Protein AF-A0A8B2ZHZ9-F1 (afdb_monomer_lite)

Sequence (391 aa):
MDYDTIEVKVKDIVLDKIPNFPNAIRLNAEYHNIFDNKLTKISVKLTETINANSVVFKENKLNDAFAQLNQYIDQDLKMPNKINIDTVSEELKLLINKEITVYREEYINEDRETGEKQSRVVYTLKPVEIKEYIKSNSSINQFLEKHPELKSKSFLVKPVGFSLEKNNGYFNRNKFVQVETINATKTRLGLAKYIYKHILYKDKTKKGELIRKDLADYMNNNKNEEGIFEGTTSGILKSIGAFTHNSVNARGLGKETVSELNELVNERSGKGRANIATFRLIFSLEDEPEYKYKTRRLKEAMYQLDGERLAATINPDDTNYMEFAKFTEPLYSIGALSSDVDLEEIKQLKEWYEITDKLIEIMNRENVFARIEISSVNGNKTFNLIGLEKK

Organism: Staphylococcus warneri (NCBI:txid1292)

pLDDT: mean 80.99, std 12.49, range [35.81, 95.56]

Radius of gyration: 24.09 Å; chains: 1; bounding box: 56×63×69 Å

Secondary structure (DSSP, 8-state):
----EEEEEEEEEEEE--TTS--EEEEEEEEEETTTTEEEEEEEEEEEBSSTT-SBB-HHHHHHHHHHHGGG-SSPPPPPSS-BHHHHHHHHGGGTT-EEEEEEEEEEEEPTTT--EEEEEEEESS-----------S-HHHHHHH-GGGTTSEEEEEEEEEEEEESSEEEETTEEEE--B-GGGSSHHHHHHHIIIIIGGG--SHHHHHHHHHHHHHHHHSB-TT--B---HHHHHHHHT---TT-GGGTTS-HHHHHHHHHHH-TT-SS-B-S-EEEEEEEEETTEEEEEEEPSP-PPPSS--TT--S--EE-TTS--GGGGHHHHHHHHHTT-S-TTTHHHHHHH--SHHHHHHHHHHHHHHTTEEEEEEEEEETTEEEEEEEEEEE-

Foldseek 3Di:
DDFDKDKWFFAAWDWAQDPFFFIWIWTWTWDQDPVVRDIDIAIETQWTAPGNPHQATDPVSNVVSQVLLQVQAPDRLDCDPGRGDPVSRVSCCRRHRTIAMKTWDWDWDQDPPPRDTDIDIHIYSDPPPPPVQPDFPDDPVNVCVVCVVQQFDKDWWQFDFKHKAWLQFAADPNDTDGADADPLQLALVSVLCCLLPPQLVPWPWPLSVQLSVLSVCQQQVQADPVRHHPDFNLSNLLSNLQDDPPDPSCPRTDPRSNVLSNLQPPSPHRYNHHQKIWIWTWTHHPVGRVGIDTFDTLDDDSDDDPQSQAIFIGRQNWGFLVSGCSLQVQCVVQVLDDPPPLVVVRRVDGGPRVNRVSSSVSCVVQVKIFIWHWDDDPNDIGIHGRGIHGD

Structure (mmCIF, N/CA/C/O backbone):
data_AF-A0A8B2ZHZ9-F1
#
_entry.id   AF-A0A8B2ZHZ9-F1
#
loop_
_atom_site.group_PDB
_atom_site.id
_atom_site.type_symbol
_atom_site.label_atom_id
_atom_site.label_alt_id
_atom_site.label_comp_id
_atom_site.label_asym_id
_atom_site.label_entity_id
_atom_site.label_seq_id
_atom_site.pdbx_PDB_ins_code
_atom_site.Cartn_x
_atom_site.Cartn_y
_atom_site.Cartn_z
_atom_site.occupancy
_atom_site.B_iso_or_equiv
_atom_site.auth_seq_id
_atom_site.auth_comp_id
_atom_site.auth_asym_id
_atom_site.auth_atom_id
_atom_site.pdbx_PDB_model_num
ATOM 1 N N . MET A 1 1 ? -6.865 16.203 17.480 1.00 35.81 1 MET A N 1
ATOM 2 C CA . MET A 1 1 ? -5.999 15.718 18.572 1.00 35.81 1 MET A CA 1
ATOM 3 C C . MET A 1 1 ? -5.028 16.838 18.856 1.00 35.81 1 MET A C 1
ATOM 5 O O . MET A 1 1 ? -4.395 17.288 17.910 1.00 35.81 1 MET A O 1
ATOM 9 N N . ASP A 1 2 ? -4.967 17.320 20.091 1.00 38.97 2 ASP A N 1
ATOM 10 C CA . ASP A 1 2 ? -3.946 18.292 20.479 1.00 38.97 2 ASP A CA 1
ATOM 11 C C . ASP A 1 2 ? -2.632 17.525 20.625 1.00 38.97 2 ASP A C 1
ATOM 13 O O . ASP A 1 2 ? -2.531 16.603 21.436 1.00 38.97 2 ASP A O 1
ATOM 17 N N . TYR A 1 3 ? -1.663 17.820 19.764 1.00 54.66 3 TYR A N 1
ATOM 18 C CA . TYR A 1 3 ? -0.347 17.198 19.841 1.00 54.66 3 TYR A CA 1
ATOM 19 C C . TYR A 1 3 ? 0.436 17.803 21.013 1.00 54.66 3 TYR A C 1
ATOM 21 O O . TYR A 1 3 ? 0.416 19.019 21.197 1.00 54.66 3 TYR A O 1
ATOM 29 N N . ASP A 1 4 ? 1.140 16.971 21.789 1.00 74.81 4 ASP A N 1
ATOM 30 C CA . ASP A 1 4 ? 2.033 17.454 22.851 1.00 74.81 4 ASP A CA 1
ATOM 31 C C . ASP A 1 4 ? 3.243 18.141 22.202 1.00 74.81 4 ASP A C 1
ATOM 33 O O . ASP A 1 4 ? 4.135 17.493 21.647 1.00 74.81 4 ASP A O 1
ATOM 37 N N . THR A 1 5 ? 3.243 19.472 22.205 1.00 79.88 5 THR A N 1
ATOM 38 C CA . THR A 1 5 ? 4.334 20.293 21.679 1.00 79.88 5 THR A CA 1
ATOM 39 C C . THR A 1 5 ? 5.076 20.981 22.808 1.00 79.88 5 THR A C 1
ATOM 41 O O . THR A 1 5 ? 4.461 21.506 23.734 1.00 79.88 5 THR A O 1
ATOM 44 N N . ILE A 1 6 ? 6.396 21.065 22.685 1.00 86.06 6 ILE A N 1
ATOM 45 C CA . ILE A 1 6 ? 7.251 21.809 23.606 1.00 86.06 6 ILE A CA 1
ATOM 46 C C . ILE A 1 6 ? 8.104 22.819 22.840 1.00 86.06 6 ILE A C 1
ATOM 48 O O . ILE A 1 6 ? 8.595 22.542 21.744 1.00 86.06 6 ILE A O 1
ATOM 52 N N . GLU A 1 7 ? 8.299 23.992 23.430 1.00 86.56 7 GLU A N 1
ATOM 53 C CA . GLU A 1 7 ? 9.268 24.972 22.947 1.00 86.56 7 GLU A CA 1
ATOM 54 C C . GLU A 1 7 ? 10.652 24.617 23.485 1.00 86.56 7 GLU A C 1
ATOM 56 O O . GLU A 1 7 ? 10.844 24.402 24.685 1.00 86.56 7 GLU A O 1
ATOM 61 N N . VAL A 1 8 ? 11.623 24.508 22.584 1.00 90.00 8 VAL A N 1
ATOM 62 C CA . VAL A 1 8 ? 12.989 24.102 22.913 1.00 90.00 8 VAL A CA 1
ATOM 63 C C . VAL A 1 8 ? 13.979 25.080 22.307 1.00 90.00 8 VAL A C 1
ATOM 65 O O . VAL A 1 8 ? 13.808 25.560 21.188 1.00 90.00 8 VAL A O 1
ATOM 68 N N . LYS A 1 9 ? 15.067 25.339 23.025 1.00 93.44 9 LYS A N 1
ATOM 69 C CA . LYS A 1 9 ? 16.175 26.157 22.544 1.00 93.44 9 LYS A CA 1
ATOM 70 C C . LYS A 1 9 ? 17.243 25.273 21.925 1.00 93.44 9 LYS A C 1
ATOM 72 O O . LYS A 1 9 ? 17.854 24.457 22.618 1.00 93.44 9 LYS A O 1
ATOM 77 N N . VAL A 1 10 ? 17.503 25.446 20.634 1.00 92.12 10 VAL A N 1
ATOM 78 C CA . VAL A 1 10 ? 18.558 24.710 19.927 1.00 92.12 10 VAL A CA 1
ATOM 79 C C . VAL A 1 10 ? 19.923 25.127 20.473 1.00 92.12 10 VAL A C 1
ATOM 81 O O . VAL A 1 10 ? 20.221 26.314 20.611 1.00 92.12 10 VAL A O 1
ATOM 84 N N . LYS A 1 11 ? 20.771 24.151 20.786 1.00 94.31 11 LYS A N 1
ATOM 85 C CA . LYS A 1 11 ? 22.126 24.369 21.311 1.00 94.31 11 LYS A CA 1
ATOM 86 C C . LYS A 1 11 ? 23.215 23.966 20.356 1.00 94.31 11 LYS A C 1
ATOM 88 O O . LYS A 1 11 ? 24.250 24.621 20.328 1.00 94.31 11 LYS A O 1
ATOM 93 N N . ASP A 1 12 ? 22.993 22.883 19.631 1.00 91.88 12 ASP A N 1
ATOM 94 C CA . ASP A 1 12 ? 24.016 22.312 18.775 1.00 91.88 12 ASP A CA 1
ATOM 95 C C . ASP A 1 12 ? 23.389 21.482 17.655 1.00 91.88 12 ASP A C 1
ATOM 97 O O . ASP A 1 12 ? 22.250 21.018 17.770 1.00 91.88 12 ASP A O 1
ATOM 101 N N . ILE A 1 13 ? 24.152 21.269 16.588 1.00 88.38 13 ILE A N 1
ATOM 102 C CA . ILE A 1 13 ? 23.803 20.377 15.484 1.00 88.38 13 ILE A CA 1
ATOM 103 C C . ILE A 1 13 ? 24.851 19.280 15.438 1.00 88.38 13 ILE A C 1
ATOM 105 O O . ILE A 1 13 ? 26.027 19.529 15.185 1.00 88.38 13 ILE A O 1
ATOM 109 N N . VAL A 1 14 ? 24.418 18.045 15.669 1.00 87.06 14 VAL A N 1
ATOM 110 C CA . VAL A 1 14 ? 25.323 16.901 15.766 1.00 87.06 14 VAL A CA 1
ATOM 111 C C . VAL A 1 14 ? 25.029 15.900 14.665 1.00 87.06 14 VAL A C 1
ATOM 113 O O . VAL A 1 14 ? 23.875 15.585 14.361 1.00 87.06 14 VAL A O 1
ATOM 116 N N . LEU A 1 15 ? 26.103 15.360 14.094 1.00 80.31 15 LEU A N 1
ATOM 117 C CA . LEU A 1 15 ? 26.039 14.190 13.238 1.00 80.31 15 LEU A CA 1
ATOM 118 C C . LEU A 1 15 ? 26.145 12.921 14.088 1.00 80.31 15 LEU A C 1
ATOM 120 O O . LEU A 1 15 ? 27.194 12.614 14.654 1.00 80.31 15 LEU A O 1
ATOM 124 N N . ASP A 1 16 ? 25.061 12.163 14.123 1.00 80.25 16 ASP A N 1
ATOM 125 C CA . ASP A 1 16 ? 24.983 10.855 14.754 1.00 80.25 16 ASP A CA 1
ATOM 126 C C . ASP A 1 16 ? 25.502 9.787 13.782 1.00 80.25 16 ASP A C 1
ATOM 128 O O . ASP A 1 16 ? 24.908 9.550 12.722 1.00 80.25 16 ASP A O 1
ATOM 132 N N . LYS A 1 17 ? 26.643 9.181 14.127 1.00 76.94 17 LYS A N 1
ATOM 133 C CA . LYS A 1 17 ? 27.291 8.117 13.352 1.00 76.94 17 LYS A CA 1
ATOM 134 C C . LYS A 1 17 ? 27.092 6.789 14.064 1.00 76.94 17 LYS A C 1
ATOM 136 O O . LYS A 1 17 ? 27.738 6.522 15.075 1.00 76.94 17 LYS A O 1
ATOM 141 N N . ILE A 1 18 ? 26.240 5.938 13.502 1.00 68.00 18 ILE A N 1
ATOM 142 C CA . ILE A 1 18 ? 25.975 4.605 14.044 1.00 68.00 18 ILE A CA 1
ATOM 143 C C . ILE A 1 18 ? 26.502 3.559 13.049 1.00 68.00 18 ILE A C 1
ATOM 145 O O . ILE A 1 18 ? 26.094 3.570 11.886 1.00 68.00 18 ILE A O 1
ATOM 149 N N . PRO A 1 19 ? 27.387 2.633 13.470 1.00 56.94 19 PRO A N 1
ATOM 150 C CA . PRO A 1 19 ? 27.908 1.587 12.594 1.00 56.94 19 PRO A CA 1
ATOM 151 C C . PRO A 1 19 ? 26.783 0.786 11.931 1.00 56.94 19 PRO A C 1
ATOM 153 O O . PRO A 1 19 ? 25.892 0.290 12.615 1.00 56.94 19 PRO A O 1
ATOM 156 N N . ASN A 1 20 ? 26.846 0.622 10.607 1.00 55.84 20 ASN A N 1
ATOM 157 C CA . ASN A 1 20 ? 25.845 -0.083 9.791 1.00 55.84 20 ASN A CA 1
ATOM 158 C C . ASN A 1 20 ? 24.454 0.582 9.703 1.00 55.84 20 ASN A C 1
ATOM 160 O O . ASN A 1 20 ? 23.538 -0.021 9.144 1.00 55.84 20 ASN A O 1
ATOM 164 N N . PHE A 1 21 ? 24.286 1.823 10.174 1.00 66.56 21 PHE A N 1
ATOM 165 C CA . PHE A 1 21 ? 23.057 2.607 10.004 1.00 66.56 21 PHE A CA 1
ATOM 166 C C . PHE A 1 21 ? 23.339 3.918 9.256 1.00 66.56 21 PHE A C 1
ATOM 168 O O . PHE A 1 21 ? 24.454 4.432 9.317 1.00 66.56 21 PHE A O 1
ATOM 175 N N . PRO A 1 22 ? 22.352 4.480 8.530 1.00 75.75 22 PRO A N 1
ATOM 176 C CA . PRO A 1 22 ? 22.478 5.813 7.951 1.00 75.75 22 PRO A CA 1
ATOM 177 C C . PRO A 1 22 ? 22.866 6.858 9.002 1.00 75.75 22 PRO A C 1
ATOM 179 O O . PRO A 1 22 ? 22.226 6.934 10.053 1.00 75.75 22 PRO A O 1
ATOM 182 N N . ASN A 1 23 ? 23.870 7.683 8.695 1.00 81.56 23 ASN A N 1
ATOM 183 C CA . ASN A 1 23 ? 24.229 8.812 9.548 1.00 81.56 23 ASN A CA 1
ATOM 184 C C . ASN A 1 23 ? 23.053 9.788 9.595 1.00 81.56 23 ASN A C 1
ATOM 186 O O . ASN A 1 23 ? 22.381 9.998 8.581 1.00 81.56 23 ASN A O 1
ATOM 190 N N . ALA A 1 24 ? 22.810 10.399 10.747 1.00 85.94 24 ALA A N 1
ATOM 191 C CA . ALA A 1 24 ? 21.687 11.307 10.934 1.00 85.94 24 ALA A CA 1
ATOM 192 C C . ALA A 1 24 ? 22.158 12.665 11.443 1.00 85.94 24 ALA A C 1
ATOM 194 O O . ALA A 1 24 ? 22.964 12.731 12.365 1.00 85.94 24 ALA A O 1
ATOM 195 N N . ILE A 1 25 ? 21.623 13.746 10.876 1.00 87.56 25 ILE A N 1
ATOM 196 C CA . ILE A 1 25 ? 21.760 15.072 11.485 1.00 87.56 25 ILE A CA 1
ATOM 197 C C . ILE A 1 25 ? 20.674 15.221 12.540 1.00 87.56 25 ILE A C 1
ATOM 199 O O . ILE A 1 25 ? 19.501 14.911 12.288 1.00 87.56 25 ILE A O 1
ATOM 203 N N . ARG A 1 26 ? 21.073 15.708 13.713 1.00 90.50 26 ARG A N 1
ATOM 204 C CA . ARG A 1 26 ? 20.185 15.976 14.836 1.00 90.50 26 ARG A CA 1
ATOM 205 C C . ARG A 1 26 ? 20.393 17.386 15.372 1.00 90.50 26 ARG A C 1
ATOM 207 O O . ARG A 1 26 ? 21.530 17.839 15.468 1.00 90.50 26 ARG A O 1
ATOM 214 N N . LEU A 1 27 ? 19.305 18.035 15.776 1.00 90.88 27 LEU A N 1
ATOM 215 C CA . LEU A 1 27 ? 19.363 19.211 16.640 1.00 90.88 27 LEU A CA 1
ATOM 216 C C . LEU A 1 27 ? 19.407 18.733 18.081 1.00 90.88 27 LEU A C 1
ATOM 218 O O . LEU A 1 27 ? 18.498 18.036 18.531 1.00 90.88 27 LEU A O 1
ATOM 222 N N . ASN A 1 28 ? 20.442 19.117 18.809 1.00 91.62 28 ASN A N 1
ATOM 223 C CA . ASN A 1 28 ? 20.421 19.034 20.256 1.00 91.62 28 ASN A CA 1
ATOM 224 C C . ASN A 1 28 ? 19.802 20.319 20.782 1.00 91.62 28 ASN A C 1
ATOM 226 O O . ASN A 1 28 ? 20.287 21.415 20.496 1.00 91.62 28 ASN A O 1
ATOM 230 N N . ALA A 1 29 ? 18.727 20.174 21.539 1.00 91.75 29 ALA A N 1
ATOM 231 C CA . ALA A 1 29 ? 17.996 21.290 22.105 1.00 91.75 29 ALA A CA 1
ATOM 232 C C . ALA A 1 29 ? 17.775 21.063 23.598 1.00 91.75 29 ALA A C 1
ATOM 234 O O . ALA A 1 29 ? 17.924 19.949 24.105 1.00 91.75 29 ALA A O 1
ATOM 235 N N . GLU A 1 30 ? 17.444 22.126 24.311 1.00 93.75 30 GLU A N 1
ATOM 236 C CA . GLU A 1 30 ? 17.080 22.051 25.717 1.00 93.75 30 GLU A CA 1
ATOM 237 C C . GLU A 1 30 ? 15.785 22.800 25.985 1.00 93.75 30 GLU A C 1
ATOM 239 O O . GLU A 1 30 ? 15.476 23.787 25.320 1.00 93.75 30 GLU A O 1
ATOM 244 N N . TYR A 1 31 ? 15.046 22.338 26.981 1.00 88.50 31 TYR A N 1
ATOM 245 C CA . TYR A 1 31 ? 13.899 23.049 27.523 1.00 88.50 31 TYR A CA 1
ATOM 246 C C . TYR A 1 31 ? 13.871 22.884 29.036 1.00 88.50 31 TYR A C 1
ATOM 248 O O . TYR A 1 31 ? 14.464 21.954 29.595 1.00 88.50 31 TYR A O 1
ATOM 256 N N . HIS A 1 32 ? 13.190 23.803 29.707 1.00 80.25 32 HIS A N 1
ATOM 257 C CA . HIS A 1 32 ? 12.976 23.709 31.141 1.00 80.25 32 HIS A CA 1
ATOM 258 C C . HIS A 1 32 ? 11.710 22.897 31.399 1.00 80.25 32 HIS A C 1
ATOM 260 O O . HIS A 1 32 ? 10.613 23.317 31.038 1.00 80.25 32 HIS A O 1
ATOM 266 N N . ASN A 1 33 ? 11.857 21.706 31.972 1.00 70.06 33 ASN A N 1
ATOM 267 C CA . ASN A 1 33 ? 10.724 20.827 32.214 1.00 70.06 33 ASN A CA 1
ATOM 268 C C . ASN A 1 33 ? 9.941 21.323 33.436 1.00 70.06 33 ASN A C 1
ATOM 270 O O . ASN A 1 33 ? 10.448 21.356 34.556 1.00 70.06 33 ASN A O 1
ATOM 274 N N . ILE A 1 34 ? 8.687 21.711 33.211 1.00 60.88 34 ILE A N 1
ATOM 275 C CA . ILE A 1 34 ? 7.816 22.291 34.238 1.00 60.88 34 ILE A CA 1
ATOM 276 C C . ILE A 1 34 ? 7.434 21.299 35.348 1.00 60.88 34 ILE A C 1
ATOM 278 O O . ILE A 1 34 ? 7.060 21.727 36.436 1.00 60.88 34 ILE A O 1
ATOM 282 N N . PHE A 1 35 ? 7.535 19.988 35.099 1.00 56.38 35 PHE A N 1
ATOM 283 C CA . PHE A 1 35 ? 7.117 18.955 36.052 1.00 56.38 35 PHE A CA 1
ATOM 284 C C . PHE A 1 35 ? 8.190 18.619 37.087 1.00 56.38 35 PHE A C 1
ATOM 286 O O . PHE A 1 35 ? 7.864 18.311 38.231 1.00 56.38 35 PHE A O 1
ATOM 293 N N . ASP A 1 36 ? 9.467 18.671 36.705 1.00 67.25 36 ASP A N 1
ATOM 294 C CA . ASP A 1 36 ? 10.592 18.364 37.596 1.00 67.25 36 ASP A CA 1
ATOM 295 C C . ASP A 1 36 ? 11.518 19.565 37.844 1.00 67.25 36 ASP A C 1
ATOM 297 O O . ASP A 1 36 ? 12.474 19.458 38.617 1.00 67.25 36 ASP A O 1
ATOM 301 N N . ASN A 1 37 ? 11.209 20.710 37.226 1.00 68.25 37 ASN A N 1
ATOM 302 C CA . ASN A 1 37 ? 11.955 21.961 37.294 1.00 68.25 37 ASN A CA 1
ATOM 303 C C . ASN A 1 37 ? 13.430 21.809 36.872 1.00 68.25 37 ASN A C 1
ATOM 305 O O . ASN A 1 37 ? 14.301 22.529 37.370 1.00 68.25 37 ASN A O 1
ATOM 309 N N . LYS A 1 38 ? 13.731 20.852 35.981 1.00 80.19 38 LYS A N 1
ATOM 310 C CA . LYS A 1 38 ? 15.085 20.588 35.481 1.00 80.19 38 LYS A CA 1
ATOM 311 C C . LYS A 1 38 ? 15.237 20.978 34.019 1.00 80.19 38 LYS A C 1
ATOM 313 O O . LYS A 1 38 ? 14.355 20.780 33.183 1.00 80.19 38 LYS A O 1
ATOM 318 N N . LEU A 1 39 ? 16.442 21.441 33.698 1.00 85.44 39 LEU A N 1
ATOM 319 C CA . LEU A 1 39 ? 16.876 21.618 32.321 1.00 85.44 39 LEU A CA 1
ATOM 320 C C . LEU A 1 39 ? 17.026 20.244 31.657 1.00 85.44 39 LEU A C 1
ATOM 322 O O . LEU A 1 39 ? 17.913 19.463 32.009 1.00 85.44 39 LEU A O 1
ATOM 326 N N . THR A 1 40 ? 16.154 19.953 30.697 1.00 83.69 40 THR A N 1
ATOM 327 C CA . THR A 1 40 ? 16.121 18.682 29.974 1.00 83.69 40 THR A CA 1
ATOM 328 C C . THR A 1 40 ? 16.764 18.854 28.607 1.00 83.69 40 THR A C 1
ATOM 330 O O . TH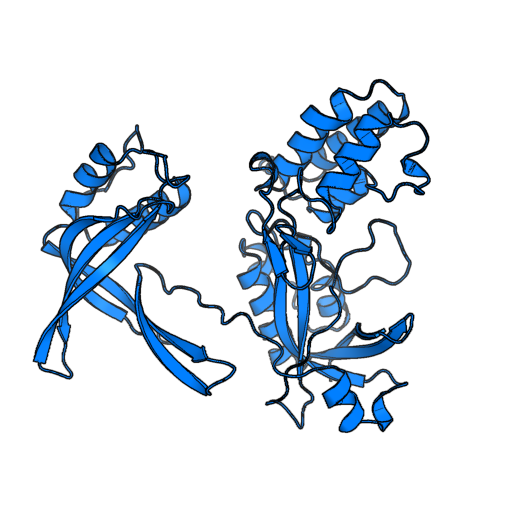R A 1 40 ? 16.388 19.740 27.843 1.00 83.69 40 THR A O 1
ATOM 333 N N . LYS A 1 41 ? 17.734 17.991 28.289 1.00 89.69 41 LYS A N 1
ATOM 334 C CA . LYS A 1 41 ? 18.379 17.937 26.972 1.00 89.69 41 LYS A CA 1
ATOM 335 C C . LYS A 1 41 ? 17.677 16.913 26.096 1.00 89.69 41 LYS A C 1
ATOM 337 O O . LYS A 1 41 ? 17.455 15.781 26.523 1.00 89.69 41 LYS A O 1
ATOM 342 N N . ILE A 1 42 ? 17.387 17.298 24.864 1.00 87.00 42 ILE A N 1
ATOM 343 C CA . ILE A 1 42 ? 16.707 16.468 23.878 1.00 87.00 42 ILE A CA 1
ATOM 344 C C . ILE A 1 42 ? 17.481 16.441 22.567 1.00 87.00 42 ILE A C 1
ATOM 346 O O . ILE A 1 42 ? 18.346 17.281 22.313 1.00 87.00 42 ILE A O 1
ATOM 350 N N . SER A 1 43 ? 17.144 15.472 21.722 1.00 89.19 43 SER A N 1
ATOM 351 C CA . SER A 1 43 ? 17.729 15.344 20.396 1.00 89.19 43 SER A CA 1
ATOM 352 C C . SER A 1 43 ? 16.644 15.096 19.356 1.00 89.19 43 SER A C 1
ATOM 354 O O . SER A 1 43 ? 15.891 14.125 19.456 1.00 89.19 43 SER A O 1
ATOM 356 N N . VAL A 1 44 ? 16.586 15.969 18.354 1.00 87.62 44 VAL A N 1
ATOM 357 C CA . VAL A 1 44 ? 15.561 16.004 17.308 1.00 87.62 44 VAL A CA 1
ATOM 358 C C . VAL A 1 44 ? 16.199 15.576 15.995 1.00 87.62 44 VAL A C 1
ATOM 360 O O . VAL A 1 44 ? 17.101 16.244 15.495 1.00 87.62 44 VAL A O 1
ATOM 363 N N . LYS A 1 45 ? 15.773 14.447 15.425 1.00 87.00 45 LYS A N 1
ATOM 364 C CA . LYS A 1 45 ? 16.330 13.956 14.153 1.00 87.00 45 LYS A CA 1
ATOM 365 C C . LYS A 1 45 ? 15.767 14.763 12.981 1.00 87.00 45 LYS A C 1
ATOM 367 O O . LYS A 1 45 ? 14.556 14.801 12.803 1.00 87.00 45 LYS A O 1
ATOM 372 N N . LEU A 1 46 ? 16.651 15.325 12.157 1.00 85.19 46 LEU A N 1
ATOM 373 C CA . LEU A 1 46 ? 16.281 16.114 10.978 1.00 85.19 46 LEU A CA 1
ATOM 374 C C . LEU A 1 46 ? 16.253 15.283 9.699 1.00 85.19 46 LEU A C 1
ATOM 376 O O . LEU A 1 46 ? 15.289 15.299 8.945 1.00 85.19 46 LEU A O 1
ATOM 380 N N . THR A 1 47 ? 17.326 14.538 9.445 1.00 85.81 47 THR A N 1
ATOM 381 C CA . THR A 1 47 ? 17.465 13.748 8.218 1.00 85.81 47 THR A CA 1
ATOM 382 C C . THR A 1 47 ? 18.346 12.525 8.447 1.00 85.81 47 THR A C 1
ATOM 384 O O . THR A 1 47 ? 18.833 12.269 9.550 1.00 85.81 47 THR A O 1
ATOM 387 N N . GLU A 1 48 ? 18.537 11.742 7.393 1.00 83.94 48 GLU A N 1
ATOM 388 C CA . GLU A 1 48 ? 19.451 10.610 7.357 1.00 83.94 48 GLU A CA 1
ATOM 389 C C . GLU A 1 48 ? 20.129 10.487 5.993 1.00 83.94 48 GLU A C 1
ATOM 391 O O . GLU A 1 48 ? 19.607 10.954 4.976 1.00 83.94 48 GLU A O 1
ATOM 396 N N . THR A 1 49 ? 21.296 9.850 5.958 1.00 80.00 49 THR A N 1
ATOM 397 C CA . THR A 1 49 ? 21.996 9.554 4.709 1.00 80.00 49 THR A CA 1
ATOM 398 C C . THR A 1 49 ? 21.236 8.534 3.863 1.00 80.00 49 THR A C 1
ATOM 400 O O . THR A 1 49 ? 20.392 7.776 4.346 1.00 80.00 49 THR A O 1
ATOM 403 N N . ILE A 1 50 ? 21.511 8.511 2.557 1.00 73.88 50 ILE A N 1
ATOM 404 C CA . ILE A 1 50 ? 20.849 7.581 1.624 1.00 73.88 50 ILE A CA 1
ATOM 405 C C . ILE A 1 50 ? 21.078 6.115 2.045 1.00 73.88 50 ILE A C 1
ATOM 407 O O . ILE A 1 50 ? 20.182 5.283 1.906 1.00 73.88 50 ILE A O 1
ATOM 411 N N . ASN A 1 51 ? 22.255 5.812 2.601 1.00 77.56 51 ASN A N 1
ATOM 412 C CA . ASN A 1 51 ? 22.618 4.536 3.220 1.00 77.56 51 ASN A CA 1
ATOM 413 C C . ASN A 1 51 ? 23.735 4.744 4.269 1.00 77.56 51 ASN A C 1
ATOM 415 O O . ASN A 1 51 ? 24.256 5.854 4.402 1.00 77.56 51 ASN A O 1
ATOM 419 N N . ALA A 1 52 ? 24.117 3.682 4.987 1.00 71.19 52 ALA A N 1
ATOM 420 C CA . ALA A 1 52 ? 25.102 3.725 6.077 1.00 71.19 52 ALA A CA 1
ATOM 421 C C . ALA A 1 52 ? 26.496 4.248 5.679 1.00 71.19 52 ALA A C 1
ATOM 423 O O . ALA A 1 52 ? 27.190 4.829 6.505 1.00 71.19 52 ALA A O 1
ATOM 424 N N . ASN A 1 53 ? 26.885 4.095 4.410 1.00 76.06 53 ASN A N 1
ATOM 425 C CA . ASN A 1 53 ? 28.200 4.502 3.906 1.00 76.06 53 ASN A CA 1
ATOM 426 C C . ASN A 1 53 ? 28.152 5.815 3.103 1.00 76.06 53 ASN A C 1
ATOM 428 O O . ASN A 1 53 ? 29.173 6.273 2.596 1.00 76.06 53 ASN A O 1
ATOM 432 N N . SER A 1 54 ? 26.968 6.411 2.945 1.00 77.00 54 SER A N 1
ATOM 433 C CA . SER A 1 54 ? 26.773 7.627 2.158 1.00 77.00 54 SER A CA 1
ATOM 434 C C . SER A 1 54 ? 27.149 8.869 2.965 1.00 77.00 54 SER A C 1
ATOM 436 O O . SER A 1 54 ? 26.807 8.984 4.139 1.00 77.00 54 SER A O 1
ATOM 438 N N . VAL A 1 55 ? 27.785 9.836 2.300 1.00 79.31 55 VAL A N 1
ATOM 439 C CA . VAL A 1 55 ? 27.982 11.210 2.807 1.00 79.31 55 VAL A CA 1
ATOM 440 C C . VAL A 1 55 ? 26.874 12.172 2.356 1.00 79.31 55 VAL A C 1
ATOM 442 O O . VAL A 1 55 ? 26.897 13.348 2.710 1.00 79.31 55 VAL A O 1
ATOM 445 N N . VAL A 1 56 ? 25.925 11.670 1.558 1.00 81.75 56 VAL A N 1
ATOM 446 C CA . VAL A 1 56 ? 24.791 12.406 0.983 1.00 81.75 56 VAL A CA 1
ATOM 447 C C . VAL A 1 56 ? 23.512 12.073 1.751 1.00 81.75 56 VAL A C 1
ATOM 449 O O . VAL A 1 56 ? 23.225 10.888 1.990 1.00 81.75 56 VAL A O 1
ATOM 452 N N . PHE A 1 57 ? 22.752 13.110 2.116 1.00 84.88 57 PHE A N 1
ATOM 453 C CA . PHE A 1 57 ? 21.462 13.004 2.808 1.00 84.88 57 PHE A CA 1
ATOM 454 C C . PHE A 1 57 ? 20.290 12.745 1.866 1.00 84.88 57 PHE A C 1
ATOM 456 O O . PHE A 1 57 ? 20.359 13.010 0.668 1.00 84.88 57 PHE A O 1
ATOM 463 N N . LYS A 1 58 ? 19.196 12.215 2.418 1.00 85.88 58 LYS A N 1
ATOM 464 C CA . LYS A 1 58 ? 17.915 12.121 1.716 1.00 85.88 58 LYS A CA 1
ATOM 465 C C . LYS A 1 58 ? 17.338 13.524 1.535 1.00 85.88 58 LYS A C 1
ATOM 467 O O . LYS A 1 58 ? 16.901 14.146 2.500 1.00 85.88 58 LYS A O 1
ATOM 472 N N . GLU A 1 59 ? 17.354 13.986 0.291 1.00 83.69 59 GLU A N 1
ATOM 473 C CA . GLU A 1 59 ? 16.953 15.335 -0.110 1.00 83.69 59 GLU A CA 1
ATOM 474 C C . GLU A 1 59 ? 15.525 15.686 0.316 1.00 83.69 59 GLU A C 1
ATOM 476 O O . GLU A 1 59 ? 15.324 16.724 0.928 1.00 83.69 59 GLU A O 1
ATOM 481 N N . ASN A 1 60 ? 14.549 14.797 0.108 1.00 80.50 60 ASN A N 1
ATOM 482 C CA . ASN A 1 60 ? 13.157 15.044 0.499 1.00 80.50 60 ASN A CA 1
ATOM 483 C C . ASN A 1 60 ? 12.997 15.307 2.007 1.00 80.50 60 ASN A C 1
ATOM 485 O O . ASN A 1 60 ? 12.416 16.311 2.399 1.00 80.50 60 ASN A O 1
ATOM 489 N N . LYS A 1 61 ? 13.594 14.460 2.855 1.00 81.31 61 LYS A N 1
ATOM 490 C CA . LYS A 1 61 ? 13.541 14.628 4.316 1.00 81.31 61 LYS A CA 1
ATOM 491 C C . LYS A 1 61 ? 14.243 15.901 4.777 1.00 81.31 61 LYS A C 1
ATOM 493 O O . LYS A 1 61 ? 13.828 16.522 5.748 1.00 81.31 61 LYS A O 1
ATOM 498 N N . LEU A 1 62 ? 15.331 16.264 4.100 1.00 85.81 62 LEU A N 1
ATOM 499 C CA . LEU A 1 62 ? 16.059 17.483 4.411 1.00 85.81 62 LEU A CA 1
ATOM 500 C C . LEU A 1 62 ? 15.287 18.732 3.964 1.00 85.81 62 LEU A C 1
ATOM 502 O O . LEU A 1 62 ? 15.243 19.696 4.719 1.00 85.81 62 LEU A O 1
ATOM 506 N N . ASN A 1 63 ? 14.643 18.694 2.793 1.00 83.25 63 ASN A N 1
ATOM 507 C CA . ASN A 1 63 ? 13.767 19.759 2.299 1.00 83.25 63 ASN A CA 1
ATOM 508 C C . ASN A 1 63 ? 12.616 20.002 3.276 1.00 83.25 63 ASN A C 1
ATOM 510 O O . ASN A 1 63 ? 12.363 21.145 3.645 1.00 83.25 63 ASN A O 1
ATOM 514 N N . ASP A 1 64 ? 11.983 18.931 3.757 1.00 81.81 64 ASP A N 1
ATOM 515 C CA . ASP A 1 64 ? 10.923 19.023 4.760 1.00 81.81 64 ASP A CA 1
ATOM 516 C C . ASP A 1 64 ? 11.414 19.673 6.056 1.00 81.81 64 ASP A C 1
ATOM 518 O O . ASP A 1 64 ? 10.758 20.568 6.586 1.00 81.81 64 ASP A O 1
ATOM 522 N N . ALA A 1 65 ? 12.576 19.246 6.558 1.00 85.69 65 ALA A N 1
ATOM 523 C CA . ALA A 1 65 ? 13.165 19.822 7.761 1.00 85.69 65 ALA A CA 1
ATOM 524 C C . ALA A 1 65 ? 13.509 21.309 7.568 1.00 85.69 65 ALA A C 1
ATOM 526 O O . ALA A 1 65 ? 13.208 22.115 8.440 1.00 85.69 65 ALA A O 1
ATOM 527 N N . PHE A 1 66 ? 14.092 21.692 6.429 1.00 87.75 66 PHE A N 1
ATOM 528 C CA . PHE A 1 66 ? 14.448 23.085 6.130 1.00 87.75 66 PHE A CA 1
ATOM 529 C C . PHE A 1 66 ? 13.207 23.971 6.014 1.00 87.75 66 PHE A C 1
ATOM 531 O O . PHE A 1 66 ? 13.158 25.027 6.637 1.00 87.75 66 PHE A O 1
ATOM 538 N N . ALA A 1 67 ? 12.181 23.515 5.291 1.00 83.00 67 ALA A N 1
ATOM 539 C CA 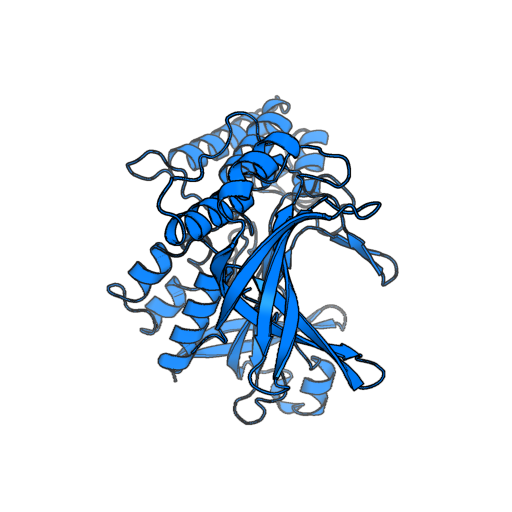. ALA A 1 67 ? 10.916 24.233 5.165 1.00 83.00 67 ALA A CA 1
ATOM 540 C C . ALA A 1 67 ? 10.287 24.516 6.537 1.00 83.00 67 ALA A C 1
ATOM 542 O O . ALA A 1 67 ? 9.788 25.610 6.783 1.00 83.00 67 ALA A O 1
ATOM 543 N N . GLN A 1 68 ? 10.365 23.552 7.456 1.00 81.88 68 GLN A N 1
ATOM 544 C CA . GLN A 1 68 ? 9.870 23.735 8.814 1.00 81.88 68 GLN A CA 1
ATOM 545 C C . GLN A 1 68 ? 10.773 24.561 9.711 1.00 81.88 68 GLN A C 1
ATOM 547 O O . GLN A 1 68 ? 10.278 25.178 10.639 1.00 81.88 68 GLN A O 1
ATOM 552 N N . LEU A 1 69 ? 12.083 24.545 9.520 1.00 85.50 69 LEU A N 1
ATOM 553 C CA . LEU A 1 69 ? 12.987 25.313 10.372 1.00 85.50 69 LEU A CA 1
ATOM 554 C C . LEU A 1 69 ? 13.027 26.789 9.955 1.00 85.50 69 LEU A C 1
ATOM 556 O O . LEU A 1 69 ? 13.200 27.648 10.816 1.00 85.50 69 LEU A O 1
ATOM 560 N N . ASN A 1 70 ? 12.757 27.086 8.679 1.00 82.50 70 ASN A N 1
ATOM 561 C CA . ASN A 1 70 ? 12.669 28.449 8.146 1.00 82.50 70 ASN A CA 1
ATOM 562 C C . ASN A 1 70 ? 11.621 29.321 8.841 1.00 82.50 70 ASN A C 1
ATOM 564 O O . ASN A 1 70 ? 11.806 30.526 8.925 1.00 82.50 70 ASN A O 1
ATOM 568 N N . GLN A 1 71 ? 10.556 28.740 9.400 1.00 79.88 71 GLN A N 1
ATOM 569 C CA . GLN A 1 71 ? 9.539 29.524 10.113 1.00 79.88 71 GLN A CA 1
ATOM 570 C C . GLN A 1 71 ? 10.035 30.112 11.453 1.00 79.88 71 GLN A C 1
ATOM 572 O O . GLN A 1 71 ? 9.372 30.978 12.014 1.00 79.88 71 GLN A O 1
ATOM 577 N N . TYR A 1 72 ? 11.188 29.661 11.968 1.00 78.06 72 TYR A N 1
ATOM 578 C CA . TYR A 1 72 ? 11.740 30.085 13.265 1.00 78.06 72 TYR A CA 1
ATOM 579 C C . TYR A 1 72 ? 12.949 31.022 13.143 1.00 78.06 72 TYR A C 1
ATOM 581 O O . TYR A 1 72 ? 13.600 31.348 14.142 1.00 78.06 72 TYR A O 1
ATOM 589 N N . ILE A 1 73 ? 13.295 31.431 11.923 1.00 77.44 73 ILE A N 1
ATOM 590 C CA . ILE A 1 73 ? 14.448 32.285 11.664 1.00 77.44 73 ILE A CA 1
ATOM 591 C C . ILE A 1 73 ? 14.122 33.379 10.653 1.00 77.44 73 ILE A C 1
ATOM 593 O O . ILE A 1 73 ? 13.376 33.180 9.706 1.00 77.44 73 ILE A O 1
ATOM 597 N N . ASP A 1 74 ? 14.739 34.542 10.842 1.00 66.12 74 ASP A N 1
ATOM 598 C CA . ASP A 1 74 ? 14.540 35.721 9.986 1.00 66.12 74 ASP A CA 1
ATOM 599 C C . ASP A 1 74 ? 15.385 35.678 8.696 1.00 66.12 74 ASP A C 1
ATOM 601 O O . ASP A 1 74 ? 15.423 36.638 7.928 1.00 66.12 74 ASP A O 1
ATOM 605 N N . GLN A 1 75 ? 16.132 34.591 8.491 1.00 72.12 75 GLN A N 1
ATOM 606 C CA . GLN A 1 75 ? 17.020 34.356 7.352 1.00 72.12 75 GLN A CA 1
ATOM 607 C C . GLN A 1 75 ? 16.637 33.022 6.721 1.00 72.12 75 GLN A C 1
ATOM 609 O O . GLN A 1 75 ? 16.439 32.065 7.451 1.00 72.12 75 GLN A O 1
ATOM 614 N N . ASP A 1 76 ? 16.577 32.918 5.396 1.00 73.31 76 ASP A N 1
ATOM 615 C CA . ASP A 1 76 ? 16.237 31.642 4.755 1.00 73.31 76 ASP A CA 1
ATOM 616 C C . ASP A 1 76 ? 17.378 30.623 4.905 1.00 73.31 76 ASP A C 1
ATOM 618 O O . ASP A 1 76 ? 18.468 30.843 4.367 1.00 73.31 76 ASP A O 1
ATOM 622 N N . LEU A 1 77 ? 17.118 29.467 5.533 1.00 80.06 77 LEU A N 1
ATOM 623 C CA . LEU A 1 77 ? 17.928 28.269 5.302 1.00 80.06 77 LEU A CA 1
ATOM 624 C C . LEU A 1 77 ? 17.785 27.909 3.829 1.00 80.06 77 LEU A C 1
ATOM 626 O O . LEU A 1 77 ? 16.688 27.590 3.348 1.00 80.06 77 LEU A O 1
ATOM 630 N N . LYS A 1 78 ? 18.900 27.927 3.104 1.00 77.00 78 LYS A N 1
ATOM 631 C CA . LYS A 1 78 ? 18.921 27.521 1.703 1.00 77.00 78 LYS A CA 1
ATOM 632 C C . LYS A 1 78 ? 19.431 26.104 1.617 1.00 77.00 78 LYS A C 1
ATOM 634 O O . LYS A 1 78 ? 20.459 25.764 2.192 1.00 77.00 78 LYS A O 1
ATOM 639 N N . MET A 1 79 ? 18.723 25.273 0.857 1.00 79.38 79 MET A N 1
ATOM 640 C CA . MET A 1 79 ? 19.233 23.949 0.535 1.00 79.38 79 MET A CA 1
ATOM 641 C C . MET A 1 79 ? 20.578 24.118 -0.187 1.00 79.38 79 MET A C 1
ATOM 643 O O . MET A 1 79 ? 20.614 24.765 -1.241 1.00 79.38 79 MET A O 1
ATOM 647 N N . PRO A 1 80 ? 21.693 23.597 0.352 1.00 80.25 80 PRO A N 1
ATOM 648 C CA . PRO A 1 80 ? 22.978 23.780 -0.293 1.00 80.25 80 PRO A CA 1
ATOM 649 C C . PRO A 1 80 ? 22.990 23.027 -1.626 1.00 80.25 80 PRO A C 1
ATOM 651 O O . PRO A 1 80 ? 22.539 21.886 -1.716 1.00 80.25 80 PRO A O 1
ATOM 654 N N . ASN A 1 81 ? 23.593 23.633 -2.655 1.00 76.56 81 ASN A N 1
ATOM 655 C CA . ASN A 1 81 ? 23.734 23.027 -3.991 1.00 76.56 81 ASN A CA 1
ATOM 656 C C . ASN A 1 81 ? 24.385 21.632 -3.955 1.00 76.56 81 ASN A C 1
ATOM 658 O O . ASN A 1 81 ? 24.202 20.818 -4.858 1.00 76.56 81 ASN A O 1
ATOM 662 N N . LYS A 1 82 ? 25.179 21.361 -2.916 1.00 82.00 82 LYS A N 1
ATOM 663 C CA . LYS A 1 82 ? 25.753 20.053 -2.625 1.00 82.00 82 LYS A CA 1
ATOM 664 C C . LYS A 1 82 ? 25.191 19.577 -1.293 1.00 82.00 82 LYS A C 1
ATOM 666 O O . LYS A 1 82 ? 25.574 20.114 -0.271 1.00 82.00 82 LYS A O 1
ATOM 671 N N . ILE A 1 83 ? 24.346 18.550 -1.289 1.00 81.56 83 ILE A N 1
ATOM 672 C CA . ILE A 1 83 ? 23.762 17.999 -0.056 1.00 81.56 83 ILE A CA 1
ATOM 673 C C . ILE A 1 83 ? 24.754 17.020 0.587 1.00 81.56 83 ILE A C 1
ATOM 675 O O . ILE A 1 83 ? 24.697 15.809 0.361 1.00 81.56 83 ILE A O 1
ATOM 679 N N . ASN A 1 84 ? 25.705 17.534 1.366 1.00 81.50 84 ASN A N 1
ATOM 680 C CA . ASN A 1 84 ? 26.626 16.711 2.153 1.00 81.50 84 ASN A CA 1
ATOM 681 C C . ASN A 1 84 ? 26.706 17.178 3.612 1.00 81.50 84 ASN A C 1
ATOM 683 O O . ASN A 1 84 ? 26.193 18.233 3.965 1.00 81.50 84 ASN A O 1
ATOM 687 N N . ILE A 1 85 ? 27.346 16.367 4.456 1.00 77.69 85 ILE A N 1
ATOM 688 C CA . ILE A 1 85 ? 27.478 16.606 5.904 1.00 77.69 85 ILE A CA 1
ATOM 689 C C . ILE A 1 85 ? 27.914 18.037 6.227 1.00 77.69 85 ILE A C 1
ATOM 691 O O . ILE A 1 85 ? 27.226 18.709 6.994 1.00 77.69 85 ILE A O 1
ATOM 695 N N . ASP A 1 86 ? 29.015 18.497 5.636 1.00 80.75 86 ASP A N 1
ATOM 696 C CA . ASP A 1 86 ? 29.633 19.765 6.025 1.00 80.75 86 ASP A CA 1
ATOM 697 C C . ASP A 1 86 ? 28.741 20.950 5.645 1.00 80.75 86 ASP A C 1
ATOM 699 O O . ASP A 1 86 ? 28.412 21.781 6.482 1.00 80.75 86 ASP A O 1
ATOM 703 N N . THR A 1 87 ? 28.273 20.982 4.397 1.00 84.69 87 THR A N 1
ATOM 704 C CA . THR A 1 87 ? 27.447 22.086 3.880 1.00 84.69 87 THR A CA 1
ATOM 705 C C . THR A 1 87 ? 26.098 22.190 4.582 1.00 84.69 87 THR A C 1
ATOM 707 O O . THR A 1 87 ? 25.684 23.283 4.945 1.00 84.69 87 THR A O 1
ATOM 710 N N . VAL A 1 88 ? 25.428 21.062 4.829 1.00 84.50 88 VAL A N 1
ATOM 711 C CA . VAL A 1 88 ? 24.141 21.054 5.534 1.00 84.50 88 VAL A CA 1
ATOM 712 C C . VAL A 1 88 ? 24.315 21.470 6.994 1.00 84.50 88 VAL A C 1
ATOM 714 O O . VAL A 1 88 ? 23.476 22.193 7.524 1.00 84.50 88 VAL A O 1
ATOM 717 N N . SER A 1 89 ? 25.400 21.044 7.647 1.00 81.94 89 SER A N 1
ATOM 718 C CA . SER A 1 89 ? 25.675 21.447 9.030 1.00 81.94 89 SER A CA 1
ATOM 719 C C . SER A 1 89 ? 25.960 22.946 9.142 1.00 81.94 89 SER A C 1
ATOM 721 O O . SER A 1 89 ? 25.500 23.559 10.099 1.00 81.94 89 SER A O 1
ATOM 723 N N . GLU A 1 90 ? 26.674 23.544 8.178 1.00 84.62 90 GLU A N 1
ATOM 724 C CA . GLU A 1 90 ? 26.916 24.994 8.151 1.00 84.62 90 GLU A CA 1
ATOM 725 C C . GLU A 1 90 ? 25.617 25.794 8.012 1.00 84.62 90 GLU A C 1
ATOM 727 O O . GLU A 1 90 ? 25.393 26.707 8.803 1.00 84.62 90 GLU A O 1
ATOM 732 N N . GLU A 1 91 ? 24.733 25.418 7.081 1.00 86.75 91 GLU A N 1
ATOM 733 C CA . GLU A 1 91 ? 23.435 26.091 6.906 1.00 86.75 91 GLU A CA 1
ATOM 734 C C . GLU A 1 91 ? 22.599 26.040 8.192 1.00 86.75 91 GLU A C 1
ATOM 736 O O . GLU A 1 91 ? 22.038 27.041 8.636 1.00 86.75 91 GLU A O 1
ATOM 741 N N . LEU A 1 92 ? 22.574 24.885 8.862 1.00 87.88 92 LEU A N 1
ATOM 742 C CA . LEU A 1 92 ? 21.785 24.707 10.076 1.00 87.88 92 LEU A CA 1
ATOM 743 C C . LEU A 1 92 ? 22.316 25.502 11.279 1.00 87.88 92 LEU A C 1
ATOM 745 O O . LEU A 1 92 ? 21.545 25.716 12.214 1.00 87.88 92 LEU A O 1
ATOM 749 N N . LYS A 1 93 ? 23.575 25.979 11.290 1.00 88.31 93 LYS A N 1
ATOM 750 C CA . LYS A 1 93 ? 24.136 26.750 12.426 1.00 88.31 93 LYS A CA 1
ATOM 751 C C . LYS A 1 93 ? 23.331 28.001 12.759 1.00 88.31 93 LYS A C 1
ATOM 753 O O . LYS A 1 93 ? 23.343 28.431 13.910 1.00 88.31 93 LYS A O 1
ATOM 758 N N . LEU A 1 94 ? 22.606 28.554 11.786 1.00 85.56 94 LEU A N 1
ATOM 759 C CA . LEU A 1 94 ? 21.706 29.694 11.978 1.00 85.56 94 LEU A CA 1
ATOM 760 C C . LEU A 1 94 ? 20.588 29.415 12.998 1.00 85.56 94 LEU A C 1
ATOM 762 O O . LEU A 1 94 ? 20.023 30.347 13.568 1.00 85.56 94 LEU A O 1
ATOM 766 N N . LEU A 1 95 ? 20.301 28.140 13.264 1.00 87.62 95 LEU A N 1
ATOM 767 C CA . LEU A 1 95 ? 19.321 27.709 14.255 1.00 87.62 95 LEU A CA 1
ATOM 768 C C . LEU A 1 95 ? 19.870 27.711 15.681 1.00 87.62 95 LEU A C 1
ATOM 770 O O . LEU A 1 95 ? 19.085 27.644 16.621 1.00 87.62 95 LEU A O 1
ATOM 774 N N . ILE A 1 96 ? 21.188 27.774 15.887 1.00 90.75 96 ILE A N 1
ATOM 775 C CA . ILE A 1 96 ? 21.765 27.752 17.236 1.00 90.75 96 ILE A CA 1
ATOM 776 C C . ILE A 1 96 ? 21.244 28.956 18.033 1.00 90.75 96 ILE A C 1
ATOM 778 O O . ILE A 1 96 ? 21.271 30.095 17.575 1.00 90.75 96 ILE A O 1
ATOM 782 N N . ASN A 1 97 ? 20.798 28.693 19.262 1.00 88.12 97 ASN A N 1
ATOM 783 C CA . ASN A 1 97 ? 20.122 29.613 20.178 1.00 88.12 97 ASN A CA 1
ATOM 784 C C . ASN A 1 97 ? 18.711 30.059 19.774 1.00 88.12 97 ASN A C 1
ATOM 786 O O . ASN A 1 97 ? 18.130 30.856 20.514 1.00 88.12 97 ASN A O 1
ATOM 790 N N . LYS A 1 98 ? 18.149 29.551 18.674 1.00 87.00 98 LYS A N 1
ATOM 791 C CA . LYS A 1 98 ? 16.755 29.805 18.306 1.00 87.00 98 LYS A CA 1
ATOM 792 C C . LYS A 1 98 ? 15.818 28.900 19.097 1.00 87.00 98 LYS A C 1
ATOM 794 O O . LYS A 1 98 ? 16.166 27.765 19.436 1.00 87.00 98 LYS A O 1
ATOM 799 N N . GLU A 1 99 ? 14.650 29.442 19.409 1.00 87.44 99 GLU A N 1
ATOM 800 C CA . GLU A 1 99 ? 13.546 28.704 20.008 1.00 87.44 99 GLU A CA 1
ATOM 801 C C . GLU A 1 99 ? 12.705 28.116 18.882 1.00 87.44 99 GLU A C 1
ATOM 803 O O . GLU A 1 99 ? 12.333 28.815 17.940 1.00 87.44 99 GLU A O 1
ATOM 808 N N . ILE A 1 100 ? 12.480 26.810 18.951 1.00 87.62 100 ILE A N 1
ATOM 809 C CA . ILE A 1 100 ? 11.689 26.069 17.976 1.00 87.62 100 ILE A CA 1
ATOM 810 C C . ILE A 1 100 ? 10.633 25.256 18.713 1.00 87.62 100 ILE A C 1
ATOM 812 O O . ILE A 1 100 ? 10.876 24.755 19.814 1.00 87.62 100 ILE A O 1
ATOM 816 N N . THR A 1 101 ? 9.477 25.077 18.090 1.00 85.50 101 THR A N 1
ATOM 817 C CA . THR A 1 101 ? 8.469 24.143 18.587 1.00 85.50 101 THR A CA 1
ATOM 818 C C . THR A 1 101 ? 8.788 22.745 18.074 1.00 85.50 101 THR A C 1
ATOM 820 O O . THR A 1 101 ? 9.007 22.541 16.877 1.00 85.50 101 THR A O 1
ATOM 823 N N . VAL A 1 102 ? 8.814 21.766 18.977 1.00 85.06 102 VAL A N 1
ATOM 824 C CA . VAL A 1 102 ? 8.976 20.350 18.633 1.00 85.06 102 VAL A CA 1
ATOM 825 C C . VAL A 1 102 ? 7.842 19.531 19.219 1.00 85.06 102 VAL A C 1
ATOM 827 O O . VAL A 1 102 ? 7.316 19.828 20.288 1.00 85.06 102 VAL A O 1
ATOM 830 N N . TYR A 1 103 ? 7.493 18.467 18.518 1.00 81.25 103 TYR A N 1
ATOM 831 C CA . TYR A 1 103 ? 6.524 17.481 18.953 1.00 81.25 103 TYR A CA 1
ATOM 832 C C . TYR A 1 103 ? 7.217 16.499 19.887 1.00 81.25 103 TYR A C 1
ATOM 834 O O . TYR A 1 103 ? 8.300 15.992 19.574 1.00 81.25 103 TYR A O 1
ATOM 842 N N . ARG A 1 104 ? 6.611 16.268 21.048 1.00 77.31 104 ARG A N 1
ATOM 843 C CA . ARG A 1 104 ? 7.038 15.294 22.044 1.00 77.31 104 ARG A CA 1
ATOM 844 C C . ARG A 1 104 ? 6.112 14.094 21.952 1.00 77.31 104 ARG A C 1
ATOM 846 O O . ARG A 1 104 ? 4.909 14.212 22.139 1.00 77.31 104 ARG A O 1
ATOM 853 N N . GLU A 1 105 ? 6.684 12.925 21.711 1.00 69.50 105 GLU A N 1
ATOM 854 C CA . GLU A 1 105 ? 5.900 11.705 21.550 1.00 69.50 105 GLU A CA 1
ATOM 855 C C . GLU A 1 105 ? 6.442 10.567 22.386 1.00 69.50 105 GLU A C 1
ATOM 857 O O . GLU A 1 105 ? 7.641 10.286 22.386 1.00 69.50 105 GLU A O 1
ATOM 862 N N . GLU A 1 106 ? 5.542 9.884 23.084 1.00 67.25 106 GLU A N 1
ATOM 863 C CA . GLU A 1 106 ? 5.860 8.718 23.891 1.00 67.25 106 GLU A CA 1
ATOM 864 C C . GLU A 1 106 ? 5.512 7.434 23.133 1.00 67.25 106 GLU A C 1
ATOM 866 O O . GLU A 1 106 ? 4.362 7.160 22.804 1.00 67.25 106 GLU A O 1
ATOM 871 N N . TYR A 1 107 ? 6.530 6.622 22.870 1.00 62.91 1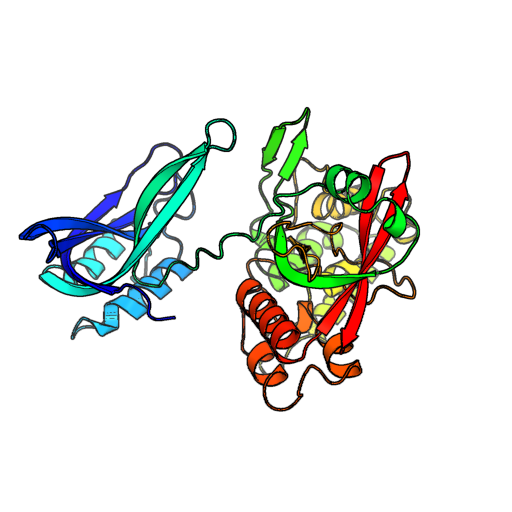07 TYR A N 1
ATOM 872 C CA . TYR A 1 107 ? 6.404 5.307 22.264 1.00 62.91 107 TYR A CA 1
ATOM 873 C C . TYR A 1 107 ? 6.387 4.273 23.372 1.00 62.91 107 TYR A C 1
ATOM 875 O O . TYR A 1 107 ? 7.395 4.103 24.056 1.00 62.91 107 TYR A O 1
ATOM 883 N N . ILE A 1 108 ? 5.289 3.540 23.517 1.00 62.91 108 ILE A N 1
ATOM 884 C CA . ILE A 1 108 ? 5.208 2.419 24.452 1.00 62.91 108 ILE A CA 1
ATOM 885 C C . ILE A 1 108 ? 5.404 1.127 23.659 1.00 62.91 108 ILE A C 1
ATOM 887 O O . ILE A 1 108 ? 4.548 0.723 22.876 1.00 62.91 108 ILE A O 1
ATOM 891 N N . ASN A 1 109 ? 6.545 0.472 23.853 1.00 51.88 109 ASN A N 1
ATOM 892 C CA . ASN A 1 109 ? 6.774 -0.880 23.359 1.00 51.88 109 ASN A CA 1
ATOM 893 C C . ASN A 1 109 ? 6.443 -1.872 24.470 1.00 51.88 109 ASN A C 1
ATOM 895 O O . ASN A 1 109 ? 7.109 -1.883 25.499 1.00 51.88 109 ASN A O 1
ATOM 899 N N . GLU A 1 110 ? 5.438 -2.711 24.252 1.00 57.34 110 GLU A N 1
ATOM 900 C CA . GLU A 1 110 ? 5.121 -3.826 25.144 1.00 57.34 110 GLU A CA 1
ATOM 901 C C . GLU A 1 110 ? 5.776 -5.108 24.623 1.00 57.34 110 GLU A C 1
ATOM 903 O O . GLU A 1 110 ? 5.560 -5.512 23.471 1.00 57.34 110 GLU A O 1
ATOM 908 N N . ASP A 1 111 ? 6.598 -5.732 25.462 1.00 51.06 111 ASP A N 1
ATOM 909 C CA . ASP A 1 111 ? 7.109 -7.072 25.215 1.00 51.06 111 ASP A CA 1
ATOM 910 C C . ASP A 1 111 ? 5.942 -8.071 25.240 1.00 51.06 111 ASP A C 1
ATOM 912 O O . ASP A 1 111 ? 5.146 -8.114 26.175 1.00 51.06 111 ASP A O 1
ATOM 916 N N . ARG A 1 112 ? 5.816 -8.875 24.181 1.00 48.91 112 ARG A N 1
ATOM 917 C CA . ARG A 1 112 ? 4.677 -9.787 23.997 1.00 48.91 112 ARG A CA 1
ATOM 918 C C . ARG A 1 112 ? 4.734 -11.039 24.866 1.00 48.91 112 ARG A C 1
ATOM 920 O O . ARG A 1 112 ? 3.709 -11.699 25.002 1.00 48.91 112 ARG A O 1
ATOM 927 N N . GLU A 1 113 ? 5.906 -11.405 25.368 1.00 42.44 113 GLU A N 1
ATOM 928 C CA . GLU A 1 113 ? 6.098 -12.593 26.198 1.00 42.44 113 GLU A CA 1
ATOM 929 C C . GLU A 1 113 ? 6.021 -12.245 27.685 1.00 42.44 113 GLU A C 1
ATOM 931 O O . GLU A 1 113 ? 5.477 -13.030 28.461 1.00 42.44 113 GLU A O 1
ATOM 936 N N . THR A 1 114 ? 6.514 -11.067 28.081 1.00 55.94 114 THR A N 1
ATOM 937 C CA . THR A 1 114 ? 6.563 -10.654 29.495 1.00 55.94 114 THR A CA 1
ATOM 938 C C . THR A 1 114 ? 5.491 -9.636 29.887 1.00 55.94 114 THR A C 1
ATOM 940 O O . THR A 1 114 ? 5.203 -9.492 31.074 1.00 55.94 114 THR A O 1
ATOM 943 N N . GLY A 1 115 ? 4.890 -8.930 28.923 1.00 59.31 115 GLY A N 1
ATOM 944 C CA . GLY A 1 115 ? 3.976 -7.811 29.179 1.00 59.31 115 GLY A CA 1
ATOM 945 C C . GLY A 1 115 ? 4.680 -6.547 29.690 1.00 59.31 115 GLY A C 1
ATOM 946 O O . GLY A 1 115 ? 4.017 -5.583 30.079 1.00 59.31 115 GLY A O 1
ATOM 947 N N . GLU A 1 116 ? 6.017 -6.524 29.719 1.00 53.66 116 GLU A N 1
ATOM 948 C CA . GLU A 1 116 ? 6.767 -5.353 30.167 1.00 53.66 116 GLU A CA 1
ATOM 949 C C . GLU A 1 116 ? 6.659 -4.216 29.149 1.00 53.66 116 GLU A C 1
ATOM 951 O O . GLU A 1 116 ? 6.984 -4.364 27.969 1.00 53.66 116 GLU A O 1
ATOM 956 N N . LYS A 1 117 ? 6.221 -3.048 29.625 1.00 59.62 117 LYS A N 1
ATOM 957 C CA . LYS A 1 117 ? 6.111 -1.825 28.829 1.00 59.62 117 LYS A CA 1
ATOM 958 C C . LYS A 1 117 ? 7.379 -0.997 28.973 1.00 59.62 117 LYS A C 1
ATOM 960 O O . LYS A 1 117 ? 7.692 -0.508 30.054 1.00 59.62 117 LYS A O 1
ATOM 965 N N . GLN A 1 118 ? 8.082 -0.797 27.868 1.00 53.88 118 GLN A N 1
ATOM 966 C CA . GLN A 1 118 ? 9.176 0.156 27.757 1.00 53.88 118 GLN A CA 1
ATOM 967 C C . GLN A 1 118 ? 8.660 1.414 27.071 1.00 53.88 118 GLN A C 1
ATOM 969 O O . GLN A 1 118 ? 8.298 1.370 25.893 1.00 53.88 118 GLN A O 1
ATOM 974 N N . SER A 1 119 ? 8.637 2.536 27.789 1.00 55.84 119 SER A N 1
ATOM 975 C CA . SER A 1 119 ? 8.358 3.826 27.172 1.00 55.84 119 SER A CA 1
ATOM 976 C C . SER A 1 119 ? 9.640 4.490 26.670 1.00 55.84 119 SER A C 1
ATOM 978 O O . SER A 1 119 ? 10.693 4.462 27.311 1.00 55.84 119 SER A O 1
ATOM 980 N N . ARG A 1 120 ? 9.563 5.083 25.481 1.00 68.25 120 ARG A N 1
ATOM 981 C CA . ARG A 1 120 ? 10.621 5.894 24.887 1.00 68.25 120 ARG A CA 1
ATOM 982 C C . ARG A 1 120 ? 10.020 7.193 24.389 1.00 68.25 120 ARG A C 1
ATOM 984 O O . ARG A 1 120 ? 9.184 7.178 23.497 1.00 68.25 120 ARG A O 1
ATOM 991 N N . VAL A 1 121 ? 10.522 8.314 24.889 1.00 69.12 121 VAL A N 1
ATOM 992 C CA . VAL A 1 121 ? 10.155 9.630 24.362 1.00 69.12 121 VAL A CA 1
ATOM 993 C C . VAL A 1 121 ? 11.033 9.968 23.154 1.00 69.12 121 VAL A C 1
ATOM 995 O O . VAL A 1 121 ? 12.256 9.796 23.195 1.00 69.12 121 VAL A O 1
ATOM 998 N N . VAL A 1 122 ? 10.418 10.432 22.070 1.00 76.44 122 VAL A N 1
ATOM 999 C CA . VAL A 1 122 ? 11.082 10.921 20.857 1.00 76.44 122 VAL A CA 1
ATOM 1000 C C . VAL A 1 122 ? 10.608 12.346 20.587 1.00 76.44 122 VAL A C 1
ATOM 1002 O O . VAL A 1 122 ? 9.466 12.691 20.873 1.00 76.44 122 VAL A O 1
ATOM 1005 N N . TYR A 1 123 ? 11.508 13.169 20.050 1.00 78.88 123 TYR A N 1
ATOM 1006 C CA . TYR A 1 123 ? 11.246 14.566 19.721 1.00 78.88 123 TYR A CA 1
ATOM 1007 C C . TYR A 1 123 ? 11.439 14.798 18.223 1.00 78.88 123 TYR A C 1
ATOM 1009 O O . TYR A 1 123 ? 12.472 14.400 17.667 1.00 78.88 123 TYR A O 1
ATOM 1017 N N . THR A 1 124 ? 10.472 15.439 17.570 1.00 80.75 124 THR A N 1
ATOM 1018 C CA . THR A 1 124 ? 10.434 15.625 16.107 1.00 80.75 124 THR A CA 1
ATOM 1019 C C . THR A 1 124 ? 9.892 16.997 15.698 1.00 80.75 124 THR A C 1
ATOM 1021 O O . THR A 1 124 ? 9.214 17.662 16.469 1.00 80.75 124 THR A O 1
ATOM 1024 N N . LEU A 1 125 ? 10.213 17.465 14.483 1.00 79.62 125 LEU A N 1
ATOM 1025 C CA . LEU A 1 125 ? 9.725 18.758 13.952 1.00 79.62 125 LEU A CA 1
ATOM 1026 C C . LEU A 1 125 ? 8.305 18.691 13.362 1.00 79.62 125 LEU A C 1
ATOM 1028 O O . LEU A 1 125 ? 7.645 19.706 13.151 1.00 79.62 125 LEU A O 1
ATOM 1032 N N . LYS A 1 126 ? 7.839 17.475 13.090 1.00 71.19 126 LYS A N 1
ATOM 1033 C CA . LYS A 1 126 ? 6.452 17.122 12.772 1.00 71.19 126 LYS A CA 1
ATOM 1034 C C . LYS A 1 126 ? 5.981 16.160 13.847 1.00 71.19 126 LYS A C 1
ATOM 1036 O O . LYS A 1 126 ? 6.850 15.481 14.403 1.00 71.19 126 LYS A O 1
ATOM 1041 N N . PRO A 1 127 ? 4.672 16.032 14.099 1.00 58.25 127 PRO A N 1
ATOM 1042 C CA . PRO A 1 127 ? 4.210 14.838 14.776 1.00 58.25 127 PRO A CA 1
ATOM 1043 C C . PRO A 1 127 ? 4.747 13.653 13.964 1.00 58.25 127 PRO A C 1
ATOM 1045 O O . PRO A 1 127 ? 4.601 13.612 12.736 1.00 58.25 127 PRO A O 1
ATOM 1048 N N . VAL A 1 128 ? 5.485 12.745 14.604 1.00 48.16 128 VAL A N 1
ATOM 1049 C CA . VAL A 1 128 ? 5.633 11.433 14.008 1.00 48.16 128 VAL A CA 1
ATOM 1050 C C . VAL A 1 128 ? 4.227 10.896 13.983 1.00 48.16 128 VAL A C 1
ATOM 1052 O O . VAL A 1 128 ? 3.587 10.633 14.996 1.00 48.16 128 VAL A O 1
ATOM 1055 N N . GLU A 1 129 ? 3.741 10.691 12.777 1.00 42.59 129 GLU A N 1
ATOM 1056 C CA . GLU A 1 129 ? 2.676 9.744 12.597 1.00 42.59 129 GLU A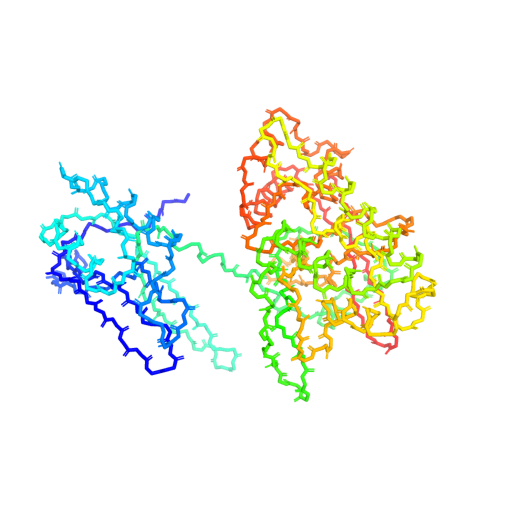 CA 1
ATOM 1057 C C . GLU A 1 129 ? 3.243 8.359 12.922 1.00 42.59 129 GLU A C 1
ATOM 1059 O O . GLU A 1 129 ? 3.553 7.536 12.057 1.00 42.59 129 GLU A O 1
ATOM 1064 N N . ILE A 1 130 ? 3.365 8.074 14.220 1.00 38.38 130 ILE A N 1
ATOM 1065 C CA . ILE A 1 130 ? 3.154 6.740 14.739 1.00 38.38 130 ILE A CA 1
ATOM 1066 C C . ILE A 1 130 ? 1.674 6.497 14.518 1.00 38.38 130 ILE A C 1
ATOM 1068 O O . ILE A 1 130 ? 0.851 6.516 15.430 1.00 38.38 130 ILE A O 1
ATOM 1072 N N . LYS A 1 131 ? 1.312 6.221 13.271 1.00 40.53 131 LYS A N 1
ATOM 1073 C CA . LYS A 1 131 ? 0.188 5.335 13.076 1.00 40.53 131 LYS A CA 1
ATOM 1074 C C . LYS A 1 131 ? 0.667 4.061 13.726 1.00 40.53 131 LYS A C 1
ATOM 1076 O O . LYS A 1 131 ? 1.518 3.359 13.170 1.00 40.53 131 LYS A O 1
ATOM 1081 N N . GLU A 1 132 ? 0.238 3.835 14.970 1.00 38.09 132 GLU A N 1
ATOM 1082 C CA . GLU A 1 132 ? 0.230 2.508 15.549 1.00 38.09 132 GLU A CA 1
ATOM 1083 C C . GLU A 1 132 ? -0.289 1.638 14.423 1.00 38.09 132 GLU A C 1
ATOM 1085 O O . GLU A 1 132 ? -1.450 1.756 14.035 1.00 38.09 132 GLU A O 1
ATOM 1090 N N . TYR A 1 133 ? 0.599 0.869 13.787 1.00 49.91 133 TYR A N 1
ATOM 1091 C CA . TYR A 1 133 ? 0.170 -0.054 12.758 1.00 49.91 133 TYR A CA 1
ATOM 1092 C C . TYR A 1 133 ? -0.898 -0.877 13.448 1.00 49.91 133 TYR A C 1
ATOM 1094 O O . TYR A 1 133 ? -0.569 -1.604 14.389 1.00 49.91 133 TYR A O 1
ATOM 1102 N N . ILE A 1 134 ? -2.158 -0.692 13.057 1.00 60.72 134 ILE A N 1
ATOM 1103 C CA . ILE A 1 134 ? -3.265 -1.337 13.737 1.00 60.72 134 ILE A CA 1
ATOM 1104 C C . ILE A 1 134 ? -2.999 -2.826 13.542 1.00 60.72 134 ILE A C 1
ATOM 1106 O O . ILE A 1 134 ? -3.008 -3.359 12.431 1.00 60.72 134 ILE A O 1
ATOM 1110 N N . LYS A 1 135 ? -2.593 -3.484 14.625 1.00 63.50 135 LYS A N 1
ATOM 1111 C CA . LYS A 1 135 ? -2.202 -4.888 14.611 1.00 63.50 135 LYS A CA 1
ATOM 1112 C C . LYS A 1 135 ? -3.409 -5.691 15.048 1.00 63.50 135 LYS A C 1
ATOM 1114 O O . LYS A 1 135 ? -4.080 -5.356 16.020 1.00 63.50 135 LYS A O 1
ATOM 1119 N N . SER A 1 136 ? -3.647 -6.798 14.356 1.00 73.00 136 SER A N 1
ATOM 1120 C CA . SER A 1 136 ? -4.489 -7.848 14.913 1.00 73.00 136 SER A CA 1
ATOM 1121 C C . SER A 1 136 ? -3.842 -8.362 16.200 1.00 73.00 136 SER A C 1
ATOM 1123 O O . SER A 1 136 ? -2.664 -8.738 16.169 1.00 73.00 136 SER A O 1
ATOM 1125 N N . ASN A 1 137 ? -4.600 -8.421 17.287 1.00 72.56 137 ASN A N 1
ATOM 1126 C CA . ASN A 1 137 ? -4.202 -9.089 18.529 1.00 72.56 137 ASN A CA 1
ATOM 1127 C C . ASN A 1 137 ? -4.843 -10.481 18.661 1.00 72.56 137 ASN A C 1
ATOM 1129 O O . ASN A 1 137 ? -4.543 -11.202 19.604 1.00 72.56 137 ASN A O 1
ATOM 1133 N N . SER A 1 138 ? -5.687 -10.864 17.697 1.00 78.88 138 SER A N 1
ATOM 1134 C CA . SER A 1 138 ? -6.471 -12.093 17.738 1.00 78.88 138 SER A CA 1
ATOM 1135 C C . SER A 1 138 ? -6.342 -12.899 16.448 1.00 78.88 138 SER A C 1
ATOM 1137 O O . SER A 1 138 ? -6.184 -12.358 15.347 1.00 78.88 138 SER A O 1
ATOM 1139 N N . SER A 1 139 ? -6.396 -14.223 16.580 1.00 81.00 139 SER A N 1
ATOM 1140 C CA . SER A 1 139 ? -6.310 -15.167 15.463 1.00 81.00 139 SER A CA 1
ATOM 1141 C C . SER A 1 139 ? -7.686 -15.656 15.004 1.00 81.00 139 SER A C 1
ATOM 1143 O O . SER A 1 139 ? -8.664 -15.618 15.746 1.00 81.00 139 SER A O 1
ATOM 1145 N N . ILE A 1 140 ? -7.757 -16.187 13.779 1.00 84.62 140 ILE A N 1
ATOM 1146 C CA . ILE A 1 140 ? -8.979 -16.828 13.271 1.00 84.62 140 ILE A CA 1
ATOM 1147 C C . ILE A 1 140 ? -9.360 -18.091 14.054 1.00 84.62 140 ILE A C 1
ATOM 1149 O O . ILE A 1 140 ? -10.531 -18.445 14.109 1.00 84.62 140 ILE A O 1
ATOM 1153 N N . ASN A 1 141 ? -8.393 -18.771 14.673 1.00 81.81 141 ASN A N 1
ATOM 1154 C CA . ASN A 1 141 ? -8.688 -19.943 15.494 1.00 81.81 141 ASN A CA 1
ATOM 1155 C C . ASN A 1 141 ? -9.389 -19.522 16.787 1.00 81.81 141 ASN A C 1
ATOM 1157 O O . ASN A 1 141 ? -10.468 -20.032 17.059 1.00 81.81 141 ASN A O 1
ATOM 1161 N N . GLN A 1 142 ? -8.859 -18.508 17.479 1.00 82.38 142 GLN A N 1
ATOM 1162 C CA . GLN A 1 142 ? -9.522 -17.910 18.645 1.00 82.38 142 GLN A CA 1
ATOM 1163 C C . GLN A 1 142 ? -10.919 -17.377 18.296 1.00 82.38 142 GLN A C 1
ATOM 1165 O O . GLN A 1 142 ? -11.862 -17.584 19.050 1.00 82.38 142 GLN A O 1
ATOM 1170 N N . PHE A 1 143 ? -11.077 -16.736 17.130 1.00 88.00 143 PHE A N 1
ATOM 1171 C CA . PHE A 1 143 ? -12.395 -16.300 16.657 1.00 88.00 143 PHE A CA 1
ATOM 1172 C C . PHE A 1 143 ? -13.378 -17.467 16.528 1.00 88.00 143 PHE A C 1
ATOM 1174 O O . PHE A 1 143 ? -14.509 -17.369 16.974 1.00 88.00 143 PHE A O 1
ATOM 1181 N N . LEU A 1 144 ? -12.956 -18.575 15.917 1.00 89.19 144 LEU A N 1
ATOM 1182 C CA . LEU A 1 144 ? -13.826 -19.726 15.664 1.00 89.19 144 LEU A CA 1
ATOM 1183 C C . LEU A 1 144 ? -14.104 -20.575 16.905 1.00 89.19 144 LEU A C 1
ATOM 1185 O O . LEU A 1 144 ? -15.077 -21.324 16.905 1.00 89.19 144 LEU A O 1
ATOM 1189 N N . GLU A 1 145 ? -13.251 -20.492 17.923 1.00 89.06 145 GLU A N 1
ATOM 1190 C CA . GLU A 1 145 ? -13.510 -21.068 19.245 1.00 89.06 145 GLU A CA 1
ATOM 1191 C C . GLU A 1 145 ? -14.609 -20.291 19.975 1.00 89.06 145 GLU A C 1
ATOM 1193 O O . GLU A 1 145 ? -15.484 -20.904 20.579 1.00 89.06 145 GLU A O 1
ATOM 1198 N N . LYS A 1 146 ? -14.595 -18.956 19.867 1.00 90.31 146 LYS A N 1
ATOM 1199 C CA . LYS A 1 146 ? -15.608 -18.072 20.460 1.00 90.31 146 LYS A CA 1
ATOM 1200 C C . LYS A 1 146 ? -16.928 -18.036 19.690 1.00 90.31 146 LYS A C 1
ATOM 1202 O O . LYS A 1 146 ? -17.985 -18.046 20.307 1.00 90.31 146 LYS A O 1
ATOM 1207 N N . HIS A 1 147 ? -16.851 -18.013 18.360 1.00 91.56 147 HIS A N 1
ATOM 1208 C CA . HIS A 1 147 ? -17.986 -17.858 17.445 1.00 91.56 147 HIS A CA 1
ATOM 1209 C C . HIS A 1 147 ? -18.086 -19.035 16.463 1.00 91.56 147 HIS A C 1
ATOM 1211 O O . HIS A 1 147 ? -17.948 -18.859 15.239 1.00 91.56 147 HIS A O 1
ATOM 1217 N N . PRO A 1 148 ? -18.281 -20.275 16.949 1.00 89.69 148 PRO A N 1
ATOM 1218 C CA . PRO A 1 148 ? -18.390 -21.444 16.080 1.00 89.69 148 PRO A CA 1
ATOM 1219 C C . PRO A 1 148 ? -19.549 -21.333 15.071 1.00 89.69 148 PRO A C 1
ATOM 1221 O O . PRO A 1 148 ? -19.471 -21.905 13.979 1.00 89.69 148 PRO A O 1
ATOM 1224 N N . GLU A 1 149 ? -20.594 -20.566 15.386 1.00 89.38 149 GLU A N 1
ATOM 1225 C CA . GLU A 1 149 ? -21.770 -20.307 14.550 1.00 89.38 149 GLU A CA 1
ATOM 1226 C C . GLU A 1 149 ? -21.478 -19.478 13.287 1.00 89.38 149 GLU A C 1
ATOM 1228 O O . GLU A 1 149 ? -22.215 -19.580 12.301 1.00 89.38 149 GLU A O 1
ATOM 1233 N N . LEU A 1 150 ? -20.392 -18.696 13.279 1.00 86.75 150 LEU A N 1
ATOM 1234 C CA . LEU A 1 150 ? -19.999 -17.839 12.152 1.00 86.75 150 LEU A CA 1
ATOM 1235 C C . LEU A 1 150 ? -19.082 -18.542 11.141 1.00 86.75 150 LEU A C 1
ATOM 1237 O O . LEU A 1 150 ? -18.749 -17.981 10.098 1.00 86.75 150 LEU A O 1
ATOM 1241 N N . LYS A 1 151 ? -18.702 -19.798 11.400 1.00 80.38 151 LYS A N 1
ATOM 1242 C CA . LYS A 1 151 ? -17.727 -20.560 10.601 1.00 80.38 151 LYS A CA 1
ATOM 1243 C C . LYS A 1 151 ? -18.083 -20.715 9.116 1.00 80.38 151 LYS A C 1
ATOM 1245 O O . LYS A 1 151 ? -17.172 -20.837 8.301 1.00 80.38 151 LYS A O 1
ATOM 1250 N N . SER A 1 152 ? -19.372 -20.737 8.779 1.00 72.62 152 SER A N 1
ATOM 1251 C CA . SER A 1 152 ? -19.873 -21.015 7.422 1.00 72.62 152 SER A CA 1
ATOM 1252 C C . SER A 1 152 ? -20.817 -19.928 6.897 1.00 72.62 152 SER A C 1
ATOM 1254 O O . SER A 1 152 ? -21.646 -20.199 6.031 1.00 72.62 152 SER A O 1
ATOM 1256 N N . LYS A 1 153 ? -20.752 -18.715 7.457 1.00 79.94 153 LYS A N 1
ATOM 1257 C CA . LYS A 1 153 ? -21.619 -17.591 7.083 1.00 79.94 153 LYS A CA 1
ATOM 1258 C C . LYS A 1 153 ? -20.785 -16.359 6.752 1.00 79.94 153 LYS A C 1
ATOM 1260 O O . LYS A 1 153 ? -19.690 -16.187 7.281 1.00 79.94 153 LYS A O 1
ATOM 1265 N N . SER A 1 154 ? -21.340 -15.478 5.920 1.00 90.94 154 SER A N 1
ATOM 1266 C CA . SER A 1 154 ? -20.873 -14.094 5.867 1.00 90.94 154 SER A CA 1
ATOM 1267 C C . SER A 1 154 ? -21.474 -13.298 7.024 1.00 90.94 154 SER A C 1
ATOM 1269 O O . SER A 1 154 ? -22.659 -13.473 7.317 1.00 90.94 154 SER A O 1
ATOM 1271 N N . PHE A 1 155 ? -20.711 -12.396 7.626 1.00 93.69 155 PHE A N 1
ATOM 1272 C CA . PHE A 1 155 ? -21.155 -11.554 8.738 1.00 93.69 155 PHE A CA 1
ATOM 1273 C C . PHE A 1 155 ? -20.586 -10.137 8.617 1.00 93.69 155 PHE A C 1
ATOM 1275 O O . PHE A 1 155 ? -19.654 -9.898 7.848 1.00 93.69 155 PHE A O 1
ATOM 1282 N N . LEU A 1 156 ? -21.187 -9.193 9.339 1.00 94.75 156 LEU A N 1
ATOM 1283 C CA . LEU A 1 156 ? -20.784 -7.787 9.342 1.00 94.75 156 LEU A CA 1
ATOM 1284 C C . LEU A 1 156 ? -19.851 -7.502 10.518 1.00 94.75 156 LEU A C 1
ATOM 1286 O O . LEU A 1 156 ? -20.070 -8.003 11.619 1.00 94.75 156 LEU A O 1
ATOM 1290 N N . VAL A 1 157 ? -18.823 -6.693 10.277 1.00 94.31 157 VAL A N 1
ATOM 1291 C CA . VAL A 1 157 ? -17.803 -6.315 11.265 1.00 94.31 157 VAL A CA 1
ATOM 1292 C C . VAL A 1 157 ? -17.498 -4.823 11.181 1.00 94.31 157 VAL A C 1
ATOM 1294 O O . VAL A 1 157 ? -17.663 -4.218 10.116 1.00 94.31 157 VAL A O 1
ATOM 1297 N N . LYS A 1 158 ? -17.012 -4.236 12.278 1.00 93.88 158 LYS A N 1
ATOM 1298 C CA . LYS A 1 158 ? -16.548 -2.845 12.293 1.00 93.88 158 LYS A CA 1
ATOM 1299 C C . LYS A 1 158 ? -15.139 -2.756 11.706 1.00 93.88 158 LYS A C 1
ATOM 1301 O O . LYS A 1 158 ? -14.237 -3.426 12.221 1.00 93.88 158 LYS A O 1
ATOM 1306 N N . PRO A 1 159 ? -14.920 -1.970 10.638 1.00 93.25 159 PRO A N 1
ATOM 1307 C CA . PRO A 1 159 ? -13.576 -1.688 10.161 1.00 93.25 159 PRO A CA 1
ATOM 1308 C C . PRO A 1 159 ? -12.836 -0.834 11.200 1.00 93.25 159 PRO A C 1
ATOM 1310 O O . PRO A 1 159 ? -13.347 0.168 11.680 1.00 93.25 159 PRO A O 1
ATOM 1313 N N . VAL A 1 160 ? -11.624 -1.249 11.564 1.00 87.44 160 VAL A N 1
ATOM 1314 C CA . VAL A 1 160 ? -10.777 -0.540 12.539 1.00 87.44 160 VAL A CA 1
ATOM 1315 C C . VAL A 1 160 ? -9.651 0.200 11.827 1.00 87.44 160 VAL A C 1
ATOM 1317 O O . VAL A 1 160 ? -9.265 1.283 12.244 1.00 87.44 160 VAL A O 1
ATOM 1320 N N . GLY A 1 161 ? -9.097 -0.389 10.768 1.00 89.19 161 GLY A N 1
ATOM 1321 C CA . GLY A 1 161 ? -7.946 0.179 10.080 1.00 89.19 161 GLY A CA 1
ATOM 1322 C C . GLY A 1 161 ? -7.436 -0.669 8.933 1.00 89.19 161 GLY A C 1
ATOM 1323 O O . GLY A 1 161 ? -7.888 -1.796 8.725 1.00 89.19 161 GLY A O 1
ATOM 1324 N N . PHE A 1 162 ? -6.425 -0.162 8.235 1.00 86.00 162 PHE A N 1
ATOM 1325 C CA . PHE A 1 162 ? -5.680 -0.925 7.241 1.00 86.00 162 PHE A CA 1
ATOM 1326 C C . PHE A 1 162 ? -4.251 -1.201 7.712 1.00 86.00 162 PHE A C 1
ATOM 1328 O O . PHE A 1 162 ? -3.581 -0.354 8.293 1.00 86.00 162 PHE A O 1
ATOM 1335 N N . SER A 1 163 ? -3.766 -2.409 7.438 1.00 82.12 163 SER A N 1
ATOM 1336 C CA . SER A 1 163 ? -2.377 -2.803 7.671 1.00 82.12 163 SER A CA 1
ATOM 1337 C C . SER A 1 163 ? -1.657 -2.973 6.338 1.00 82.12 163 SER A C 1
ATOM 1339 O O . SER A 1 163 ? -2.113 -3.735 5.481 1.00 82.12 163 SER A O 1
ATOM 1341 N N . LEU A 1 164 ? -0.540 -2.264 6.163 1.00 83.44 164 LEU A N 1
ATOM 1342 C CA . LEU A 1 164 ? 0.284 -2.321 4.958 1.00 83.44 164 LEU A CA 1
ATOM 1343 C C . LEU A 1 164 ? 1.206 -3.551 4.960 1.00 83.44 164 LEU A C 1
ATOM 1345 O O . LEU A 1 164 ? 1.937 -3.814 5.913 1.00 83.44 164 LEU A O 1
ATOM 1349 N N . GLU A 1 165 ? 1.243 -4.261 3.840 1.00 80.94 165 GLU A N 1
ATOM 1350 C CA . GLU A 1 165 ? 2.087 -5.426 3.585 1.00 80.94 165 GLU A CA 1
ATOM 1351 C C . GLU A 1 165 ? 3.023 -5.121 2.409 1.00 80.94 165 GLU A C 1
ATOM 1353 O O . GLU A 1 165 ? 2.648 -5.269 1.241 1.00 80.94 165 GLU A O 1
ATOM 1358 N N . LYS A 1 166 ? 4.246 -4.671 2.720 1.00 83.31 166 LYS A N 1
ATOM 1359 C CA . LYS A 1 166 ? 5.266 -4.336 1.714 1.00 83.31 166 LYS A CA 1
ATOM 1360 C C . LYS A 1 166 ? 5.854 -5.592 1.061 1.00 83.31 166 LYS A C 1
ATOM 1362 O O . LYS A 1 166 ? 6.110 -6.606 1.709 1.00 83.31 166 LYS A O 1
ATOM 1367 N N . ASN A 1 167 ? 6.164 -5.494 -0.229 1.00 78.62 167 ASN A N 1
ATOM 1368 C CA . ASN A 1 167 ? 6.837 -6.525 -1.021 1.00 78.62 167 ASN A CA 1
ATOM 1369 C C . ASN A 1 167 ? 8.366 -6.513 -0.812 1.00 78.62 167 ASN A C 1
ATOM 1371 O O . ASN A 1 167 ? 9.131 -6.626 -1.764 1.00 78.62 167 ASN A O 1
ATOM 1375 N N . ASN A 1 168 ? 8.826 -6.355 0.429 1.00 72.62 168 ASN A N 1
ATOM 1376 C CA . ASN A 1 168 ? 10.242 -6.179 0.771 1.00 72.62 168 ASN A CA 1
ATOM 1377 C C . ASN A 1 168 ? 10.817 -7.350 1.580 1.00 72.62 168 ASN A C 1
ATOM 1379 O O . ASN A 1 168 ? 11.857 -7.209 2.212 1.00 72.62 168 ASN A O 1
ATOM 1383 N N . GLY A 1 169 ? 10.149 -8.501 1.601 1.00 68.94 169 GLY A N 1
ATOM 1384 C CA . GLY A 1 169 ? 10.665 -9.674 2.292 1.00 68.94 169 GLY A CA 1
ATOM 1385 C C . GLY A 1 169 ? 9.783 -10.905 2.169 1.00 68.94 169 GLY A C 1
ATOM 1386 O O . GLY A 1 169 ? 8.694 -10.873 1.585 1.00 68.94 169 GLY A O 1
ATOM 1387 N N . TYR A 1 170 ? 10.301 -12.026 2.648 1.00 67.81 170 TYR A N 1
ATOM 1388 C CA . TYR A 1 170 ? 9.634 -13.324 2.629 1.00 67.81 170 TYR A CA 1
ATOM 1389 C C . TYR A 1 170 ? 9.953 -14.088 3.908 1.00 67.81 170 TYR A C 1
ATOM 1391 O O . TYR A 1 170 ? 10.953 -13.823 4.571 1.00 67.81 170 TYR A O 1
ATOM 1399 N N . PHE A 1 171 ? 9.106 -15.047 4.268 1.00 56.09 171 PHE A N 1
ATOM 1400 C CA . PHE A 1 171 ? 9.391 -15.931 5.392 1.00 56.09 171 PHE A CA 1
ATOM 1401 C C . PHE A 1 171 ? 10.193 -17.143 4.914 1.00 56.09 171 PHE A C 1
ATOM 1403 O O . PHE A 1 171 ? 9.761 -17.867 4.017 1.00 56.09 171 PHE A O 1
ATOM 1410 N N . ASN A 1 172 ? 11.350 -17.371 5.531 1.00 61.91 172 ASN A N 1
ATOM 1411 C CA . ASN A 1 172 ? 12.188 -18.549 5.344 1.00 61.91 172 ASN A CA 1
ATOM 1412 C C . ASN A 1 172 ? 12.407 -19.221 6.699 1.00 61.91 172 ASN A C 1
ATOM 1414 O O . ASN A 1 172 ? 12.915 -18.573 7.611 1.00 61.91 172 ASN A O 1
ATOM 1418 N N . ARG A 1 173 ? 12.033 -20.501 6.841 1.00 65.38 173 ARG A N 1
ATOM 1419 C CA . ARG A 1 173 ? 12.201 -21.275 8.091 1.00 65.38 173 ARG A CA 1
ATOM 1420 C C . ARG A 1 173 ? 11.770 -20.472 9.336 1.00 65.38 173 ARG A C 1
ATOM 1422 O O . ARG A 1 173 ? 12.526 -20.339 10.289 1.00 65.38 173 ARG A O 1
ATOM 1429 N N . ASN A 1 174 ? 10.569 -19.889 9.281 1.00 51.62 174 ASN A N 1
ATOM 1430 C CA . ASN A 1 174 ? 9.957 -19.043 10.322 1.00 51.62 174 ASN A CA 1
ATOM 1431 C C . ASN A 1 174 ? 10.646 -17.697 10.617 1.00 51.62 174 ASN A C 1
ATOM 1433 O O . ASN A 1 174 ? 10.193 -16.968 11.494 1.00 51.62 174 ASN A O 1
ATOM 1437 N N . LYS A 1 175 ? 11.676 -17.306 9.860 1.00 55.44 175 LYS A N 1
ATOM 1438 C CA . LYS A 1 175 ? 12.307 -15.987 9.954 1.00 55.44 175 LYS A CA 1
ATOM 1439 C C . LYS A 1 175 ? 11.883 -15.101 8.788 1.00 55.44 175 LYS A C 1
ATOM 1441 O O . LYS A 1 175 ? 11.901 -15.536 7.637 1.00 55.44 175 LYS A O 1
ATOM 1446 N N . PHE A 1 176 ? 11.534 -13.850 9.074 1.00 61.97 176 PHE A N 1
ATOM 1447 C CA . PHE A 1 176 ? 11.355 -12.846 8.029 1.00 61.97 176 PHE A CA 1
ATOM 1448 C C . PHE A 1 176 ? 12.724 -12.438 7.475 1.00 61.97 176 PHE A C 1
ATOM 1450 O O . PHE A 1 176 ? 13.599 -11.986 8.215 1.00 61.97 176 PHE A O 1
ATOM 1457 N N . VAL A 1 177 ? 12.913 -12.628 6.175 1.00 68.50 177 VAL A N 1
ATOM 1458 C CA . VAL A 1 177 ? 14.101 -12.214 5.432 1.00 68.50 177 VAL A CA 1
ATOM 1459 C C . VAL A 1 177 ? 13.722 -10.992 4.617 1.00 68.50 177 VAL A C 1
ATOM 1461 O O . VAL A 1 177 ? 12.922 -11.087 3.684 1.00 68.50 177 VAL A O 1
ATOM 1464 N N . GLN A 1 178 ? 14.295 -9.848 4.981 1.00 70.56 178 GLN A N 1
ATOM 1465 C CA . GLN A 1 178 ? 14.152 -8.626 4.207 1.00 70.56 178 GLN A CA 1
ATOM 1466 C C . GLN A 1 178 ? 14.970 -8.739 2.916 1.00 70.56 178 GLN A C 1
ATOM 1468 O O . GLN A 1 178 ? 16.098 -9.226 2.917 1.00 70.56 178 GLN A O 1
ATOM 1473 N N . VAL A 1 179 ? 14.376 -8.299 1.816 1.00 75.50 179 VAL A N 1
ATOM 1474 C CA . VAL A 1 179 ? 14.956 -8.283 0.476 1.00 75.50 179 VAL A CA 1
ATOM 1475 C C . VAL A 1 179 ? 15.036 -6.835 0.024 1.00 75.50 179 VAL A C 1
ATOM 1477 O O . VAL A 1 179 ? 14.096 -6.062 0.223 1.00 75.50 179 VAL A O 1
ATOM 1480 N N . GLU A 1 180 ? 16.156 -6.471 -0.592 1.00 76.19 180 GLU A N 1
ATOM 1481 C CA . GLU A 1 180 ? 16.314 -5.151 -1.188 1.00 76.19 180 GLU A CA 1
ATOM 1482 C C . GLU A 1 180 ? 15.298 -4.960 -2.323 1.00 76.19 180 GLU A C 1
ATOM 1484 O O . GLU A 1 180 ? 15.203 -5.773 -3.250 1.00 76.19 180 GLU A O 1
ATOM 1489 N N . THR A 1 181 ? 14.514 -3.887 -2.234 1.00 82.94 181 THR A N 1
ATOM 1490 C CA . THR A 1 181 ? 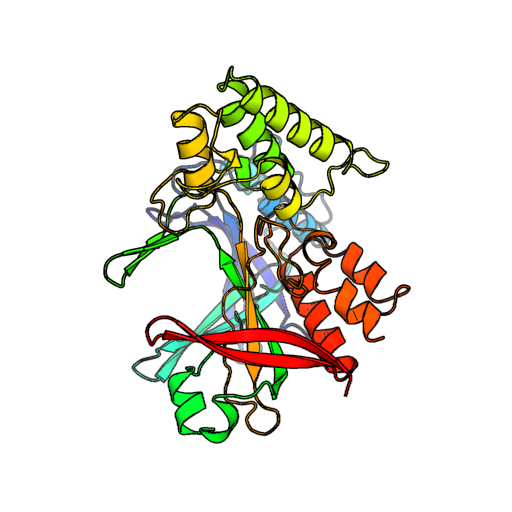13.630 -3.461 -3.316 1.00 82.94 181 THR A CA 1
ATOM 1491 C C . THR A 1 181 ? 14.431 -2.670 -4.344 1.00 82.94 181 THR A C 1
ATOM 1493 O O . THR A 1 181 ? 15.350 -1.921 -4.012 1.00 82.94 181 THR A O 1
ATOM 1496 N N . ILE A 1 182 ? 14.090 -2.821 -5.621 1.00 84.31 182 ILE A N 1
ATOM 1497 C CA . ILE A 1 182 ? 14.763 -2.104 -6.703 1.00 84.31 182 ILE A CA 1
ATOM 1498 C C . ILE A 1 182 ? 14.498 -0.606 -6.528 1.00 84.31 182 ILE A C 1
ATOM 1500 O O . ILE A 1 182 ? 13.371 -0.146 -6.716 1.00 84.31 182 ILE A O 1
ATOM 1504 N N . ASN A 1 183 ? 15.541 0.171 -6.227 1.00 79.38 183 ASN A N 1
ATOM 1505 C CA . ASN A 1 183 ? 15.421 1.609 -5.951 1.00 79.38 183 ASN A CA 1
ATOM 1506 C C . ASN A 1 183 ? 14.725 2.396 -7.075 1.00 79.38 183 ASN A C 1
ATOM 1508 O O . ASN A 1 183 ? 13.954 3.309 -6.792 1.00 79.38 183 ASN A O 1
ATOM 1512 N N . ALA A 1 184 ? 14.934 2.014 -8.339 1.00 79.81 184 ALA A N 1
ATOM 1513 C CA . ALA A 1 184 ? 14.280 2.645 -9.489 1.00 79.81 184 ALA A CA 1
ATOM 1514 C C . ALA A 1 184 ? 12.746 2.488 -9.494 1.00 79.81 184 ALA A C 1
ATOM 1516 O O . ALA A 1 184 ? 12.067 3.213 -10.209 1.00 79.81 184 ALA A O 1
ATOM 1517 N N . THR A 1 185 ? 12.197 1.563 -8.700 1.00 88.75 185 THR A N 1
ATOM 1518 C CA . THR A 1 185 ? 10.754 1.289 -8.615 1.00 88.75 185 THR A CA 1
ATOM 1519 C C . THR A 1 185 ? 10.057 2.029 -7.471 1.00 88.75 185 THR A C 1
ATOM 1521 O O . THR A 1 185 ? 8.872 1.804 -7.253 1.00 88.75 185 THR A O 1
ATOM 1524 N N . LYS A 1 186 ? 10.756 2.919 -6.747 1.00 85.69 186 LYS A N 1
ATOM 1525 C CA . LYS A 1 186 ? 10.179 3.697 -5.632 1.00 85.69 186 LYS A CA 1
ATOM 1526 C C . LYS A 1 186 ? 9.054 4.648 -6.031 1.00 85.69 186 LYS A C 1
ATOM 1528 O O . LYS A 1 186 ? 8.275 5.025 -5.177 1.00 85.69 186 LYS A O 1
ATOM 1533 N N . THR A 1 187 ? 8.961 5.003 -7.307 1.00 86.31 187 THR A N 1
ATOM 1534 C CA . THR A 1 187 ? 7.823 5.749 -7.855 1.00 86.31 187 THR A CA 1
ATOM 1535 C C . THR A 1 187 ? 7.046 4.874 -8.829 1.00 86.31 187 THR A C 1
ATOM 1537 O O . THR A 1 187 ? 7.619 3.969 -9.443 1.00 86.31 187 THR A O 1
ATOM 1540 N N . ARG A 1 188 ? 5.750 5.129 -9.023 1.00 90.50 188 ARG A N 1
ATOM 1541 C CA . ARG A 1 188 ? 4.905 4.425 -10.003 1.00 90.50 188 ARG A CA 1
ATOM 1542 C C . ARG A 1 188 ? 5.453 4.618 -11.409 1.00 90.50 188 ARG A C 1
ATOM 1544 O O . ARG A 1 188 ? 5.652 3.652 -12.146 1.00 90.50 188 ARG A O 1
ATOM 1551 N N . LEU A 1 189 ? 5.825 5.851 -11.753 1.00 85.88 189 LEU A N 1
ATOM 1552 C CA . LEU A 1 189 ? 6.493 6.136 -13.022 1.00 85.88 189 LEU A CA 1
ATOM 1553 C C . LEU A 1 189 ? 7.855 5.428 -13.126 1.00 85.88 189 LEU A C 1
ATOM 1555 O O . LEU A 1 189 ? 8.229 4.955 -14.201 1.00 85.88 189 LEU A O 1
ATOM 1559 N N . GLY A 1 190 ? 8.599 5.349 -12.022 1.00 88.50 190 GLY A N 1
ATOM 1560 C CA . GLY A 1 190 ? 9.866 4.629 -11.928 1.00 88.50 190 GLY A CA 1
ATOM 1561 C C . GLY A 1 190 ? 9.705 3.130 -12.175 1.00 88.50 190 GLY A C 1
ATOM 1562 O O . GLY A 1 190 ? 10.445 2.567 -12.979 1.00 88.50 190 GLY A O 1
ATOM 1563 N N . LEU A 1 191 ? 8.684 2.504 -11.584 1.00 92.12 191 LEU A N 1
ATOM 1564 C CA . LEU A 1 191 ? 8.308 1.112 -11.831 1.00 92.12 191 LEU A CA 1
ATOM 1565 C C . LEU A 1 191 ? 8.017 0.870 -13.317 1.00 92.12 191 LEU A C 1
ATOM 1567 O O . LEU A 1 191 ? 8.625 -0.014 -13.922 1.00 92.12 191 LEU A O 1
ATOM 1571 N N . ALA A 1 192 ? 7.152 1.688 -13.922 1.00 89.25 192 ALA A N 1
ATOM 1572 C CA . ALA A 1 192 ? 6.813 1.573 -15.339 1.00 89.25 192 ALA A CA 1
ATOM 1573 C C . ALA A 1 192 ? 8.053 1.729 -16.240 1.00 89.25 192 ALA A C 1
ATOM 1575 O O . ALA A 1 192 ? 8.320 0.888 -17.101 1.00 89.25 192 ALA A O 1
ATOM 1576 N N . LYS A 1 193 ? 8.877 2.758 -15.995 1.00 87.19 193 LYS A N 1
ATOM 1577 C CA . LYS A 1 193 ? 10.135 2.984 -16.728 1.00 87.19 193 LYS A CA 1
ATOM 1578 C C . LYS A 1 193 ? 11.125 1.838 -16.538 1.00 87.19 193 LYS A C 1
ATOM 1580 O O . LYS A 1 193 ? 11.818 1.492 -17.495 1.00 87.19 193 LYS A O 1
ATOM 1585 N N . TYR A 1 194 ? 11.202 1.264 -15.338 1.00 91.75 194 TYR A N 1
ATOM 1586 C CA . TYR A 1 194 ? 12.087 0.143 -15.049 1.00 91.75 194 TYR A CA 1
ATOM 1587 C C . TYR A 1 194 ? 11.704 -1.073 -15.890 1.00 91.75 194 TYR A C 1
ATOM 1589 O O . TYR A 1 194 ? 12.539 -1.589 -16.632 1.00 91.75 194 TYR A O 1
ATOM 1597 N N . ILE A 1 195 ? 10.427 -1.464 -15.853 1.00 91.88 195 ILE A N 1
ATOM 1598 C CA . ILE A 1 195 ? 9.913 -2.582 -16.648 1.00 91.88 195 ILE A CA 1
ATOM 1599 C C . ILE A 1 195 ? 10.138 -2.331 -18.143 1.00 91.88 195 ILE A C 1
ATOM 1601 O O . ILE A 1 195 ? 10.688 -3.185 -18.840 1.00 91.88 195 ILE A O 1
ATOM 1605 N N . TYR A 1 196 ? 9.782 -1.139 -18.627 1.00 90.94 196 TYR A N 1
ATOM 1606 C CA . TYR A 1 196 ? 9.942 -0.769 -20.030 1.00 90.94 196 TYR A CA 1
ATOM 1607 C C . TYR A 1 196 ? 11.402 -0.888 -20.489 1.00 90.94 196 TYR A C 1
ATOM 1609 O O . TYR A 1 196 ? 11.690 -1.558 -21.479 1.00 90.94 196 TYR A O 1
ATOM 1617 N N . LYS A 1 197 ? 12.331 -0.230 -19.781 1.00 89.25 197 LYS A N 1
ATOM 1618 C CA . LYS A 1 197 ? 13.726 -0.070 -20.223 1.00 89.25 197 LYS A CA 1
ATOM 1619 C C . LYS A 1 197 ? 14.600 -1.281 -19.925 1.00 89.25 197 LYS A C 1
ATOM 1621 O O . LYS A 1 197 ? 15.456 -1.612 -20.739 1.00 89.25 197 LYS A O 1
ATOM 1626 N N . HIS A 1 198 ? 14.426 -1.909 -18.766 1.00 89.50 198 HIS A N 1
ATOM 1627 C CA . HIS A 1 198 ? 15.353 -2.936 -18.288 1.00 89.50 198 HIS A CA 1
ATOM 1628 C C . HIS A 1 198 ? 14.891 -4.358 -18.580 1.00 89.50 198 HIS A C 1
ATOM 1630 O O . HIS A 1 198 ? 15.751 -5.230 -18.681 1.00 89.50 198 HIS A O 1
ATOM 1636 N N . ILE A 1 199 ? 13.585 -4.570 -18.761 1.00 90.81 199 ILE A N 1
ATOM 1637 C CA . ILE A 1 199 ? 13.012 -5.905 -18.956 1.00 90.81 199 ILE A CA 1
ATOM 1638 C C . ILE A 1 199 ? 12.479 -6.047 -20.385 1.00 90.81 199 ILE A C 1
ATOM 1640 O O . ILE A 1 199 ? 13.002 -6.824 -21.183 1.00 90.81 199 ILE A O 1
ATOM 1644 N N . LEU A 1 200 ? 11.485 -5.236 -20.760 1.00 89.56 200 LEU A N 1
ATOM 1645 C CA . LEU A 1 200 ? 10.785 -5.380 -22.041 1.00 89.56 200 LEU A CA 1
ATOM 1646 C C . LEU A 1 200 ? 11.611 -4.914 -23.246 1.00 89.56 200 LEU A C 1
ATOM 1648 O O . LEU A 1 200 ? 11.497 -5.490 -24.319 1.00 89.56 200 LEU A O 1
ATOM 1652 N N . TYR A 1 201 ? 12.475 -3.902 -23.108 1.00 90.38 201 TYR A N 1
ATOM 1653 C CA . TYR A 1 201 ? 13.303 -3.427 -24.229 1.00 90.38 201 TYR A CA 1
ATOM 1654 C C . TYR A 1 201 ? 14.300 -4.480 -24.745 1.00 90.38 201 TYR A C 1
ATOM 1656 O O . TYR A 1 201 ? 14.692 -4.451 -25.922 1.00 90.38 201 TYR A O 1
ATOM 1664 N N . LYS A 1 202 ? 14.716 -5.401 -23.868 1.00 91.69 202 LYS A N 1
ATOM 1665 C CA . LYS A 1 202 ? 15.593 -6.527 -24.204 1.00 91.69 202 LYS A CA 1
ATOM 1666 C C . LYS A 1 202 ? 14.842 -7.643 -24.932 1.00 91.69 202 LYS A C 1
ATOM 1668 O O . LYS A 1 202 ? 15.455 -8.349 -25.728 1.00 91.69 202 LYS A O 1
ATOM 1673 N N . ASP A 1 203 ? 13.536 -7.772 -24.706 1.00 90.25 203 ASP A N 1
ATOM 1674 C CA . ASP A 1 203 ? 12.703 -8.761 -25.380 1.00 90.25 203 ASP A CA 1
ATOM 1675 C C . ASP A 1 203 ? 12.422 -8.321 -26.829 1.00 90.25 203 ASP A C 1
ATOM 1677 O O . ASP A 1 203 ? 11.761 -7.313 -27.080 1.00 90.25 203 ASP A O 1
ATOM 1681 N N . LYS A 1 204 ? 12.968 -9.065 -27.799 1.00 92.81 204 LYS A N 1
ATOM 1682 C CA . LYS A 1 204 ? 12.800 -8.806 -29.242 1.00 92.81 204 LYS A CA 1
ATOM 1683 C C . LYS A 1 204 ? 11.662 -9.613 -29.872 1.00 92.81 204 LYS A C 1
ATOM 1685 O O . LYS A 1 204 ? 11.535 -9.656 -31.093 1.00 92.81 204 LYS A O 1
ATOM 1690 N N . THR A 1 205 ? 10.858 -10.302 -29.068 1.00 92.00 205 THR A N 1
ATOM 1691 C CA . THR A 1 205 ? 9.683 -11.021 -29.563 1.00 92.00 205 THR A CA 1
ATOM 1692 C C . THR A 1 205 ? 8.557 -10.044 -29.902 1.00 92.00 205 THR A C 1
ATOM 1694 O O . THR A 1 205 ? 8.406 -8.998 -29.271 1.00 92.00 205 THR A O 1
ATOM 1697 N N . LYS A 1 206 ? 7.677 -10.427 -30.838 1.00 92.12 206 LYS A N 1
ATOM 1698 C CA . LYS A 1 206 ? 6.462 -9.650 -31.155 1.00 92.12 206 LYS A CA 1
ATOM 1699 C C . LYS A 1 206 ? 5.590 -9.399 -29.918 1.00 92.12 206 LYS A C 1
ATOM 1701 O O . LYS A 1 206 ? 4.946 -8.361 -29.815 1.00 92.12 206 LYS A O 1
ATOM 1706 N N . LYS A 1 207 ? 5.556 -10.354 -28.978 1.00 89.25 207 LYS A N 1
ATOM 1707 C CA . LYS A 1 207 ? 4.788 -10.220 -27.735 1.00 89.25 207 LYS A CA 1
ATOM 1708 C C . LYS A 1 207 ? 5.434 -9.207 -26.791 1.00 89.25 207 LYS A C 1
ATOM 1710 O O . LYS A 1 207 ? 4.712 -8.389 -26.232 1.00 89.25 207 LYS A O 1
ATOM 1715 N N . GLY A 1 208 ? 6.761 -9.225 -26.657 1.00 90.00 208 GLY A N 1
ATOM 1716 C CA . GLY A 1 208 ? 7.511 -8.232 -25.885 1.00 90.00 208 GLY A CA 1
ATOM 1717 C C . GLY A 1 208 ? 7.318 -6.817 -26.427 1.00 90.00 208 GLY A C 1
ATOM 1718 O O . GLY A 1 208 ? 7.049 -5.894 -25.661 1.00 90.00 208 GLY A O 1
ATOM 1719 N N . GLU A 1 209 ? 7.350 -6.652 -27.753 1.00 90.94 209 GLU A N 1
ATOM 1720 C CA . GLU A 1 209 ? 7.080 -5.368 -28.411 1.00 90.94 209 GLU A CA 1
ATOM 1721 C C . GLU A 1 209 ? 5.655 -4.863 -28.174 1.00 90.94 209 GLU A C 1
ATOM 1723 O O . GLU A 1 209 ? 5.479 -3.679 -27.884 1.00 90.94 209 GLU A O 1
ATOM 1728 N N . LEU A 1 210 ? 4.660 -5.753 -28.261 1.00 90.75 210 LEU A N 1
ATOM 1729 C CA . LEU A 1 210 ? 3.261 -5.432 -27.981 1.00 90.75 210 LEU A CA 1
ATOM 1730 C C . LEU A 1 210 ? 3.080 -4.960 -26.536 1.00 90.75 210 LEU A C 1
ATOM 1732 O O . LEU A 1 210 ? 2.595 -3.859 -26.320 1.00 90.75 210 LEU A O 1
ATOM 1736 N N . ILE A 1 211 ? 3.551 -5.736 -25.556 1.00 89.69 211 ILE A N 1
ATOM 1737 C CA . ILE A 1 211 ? 3.423 -5.376 -24.136 1.00 89.69 211 ILE A CA 1
ATOM 1738 C C . ILE A 1 211 ? 4.154 -4.063 -23.830 1.00 89.69 211 ILE A C 1
ATOM 1740 O O . ILE A 1 211 ? 3.683 -3.232 -23.056 1.00 89.69 211 ILE A O 1
ATOM 1744 N N . ARG A 1 212 ? 5.317 -3.845 -24.451 1.00 90.00 212 ARG A N 1
ATOM 1745 C CA . ARG A 1 212 ? 6.057 -2.588 -24.324 1.00 90.00 212 ARG A CA 1
ATOM 1746 C C . ARG A 1 212 ? 5.247 -1.402 -24.852 1.00 90.00 212 ARG A C 1
ATOM 1748 O O . ARG A 1 212 ? 5.293 -0.335 -24.241 1.00 90.00 212 ARG A O 1
ATOM 1755 N N . LYS A 1 213 ? 4.538 -1.580 -25.970 1.00 89.81 213 LYS A N 1
ATOM 1756 C CA . LYS A 1 213 ? 3.629 -0.570 -26.516 1.00 89.81 213 LYS A CA 1
ATOM 1757 C C . LYS A 1 213 ? 2.454 -0.330 -25.568 1.00 89.81 213 LYS A C 1
ATOM 1759 O O . LYS A 1 213 ? 2.233 0.816 -25.206 1.00 89.81 213 LYS A O 1
ATOM 1764 N N . ASP A 1 214 ? 1.798 -1.384 -25.087 1.00 89.75 214 ASP A N 1
ATOM 1765 C CA . ASP A 1 214 ? 0.661 -1.282 -24.162 1.00 89.75 214 ASP A CA 1
ATOM 1766 C C . ASP A 1 214 ? 1.040 -0.530 -22.873 1.00 89.75 214 ASP A C 1
ATOM 1768 O O . ASP A 1 214 ? 0.306 0.342 -22.407 1.00 89.75 214 ASP A O 1
ATOM 1772 N N . LEU A 1 215 ? 2.230 -0.803 -22.323 1.00 91.25 215 LEU A N 1
ATOM 1773 C CA . LEU A 1 215 ? 2.761 -0.082 -21.166 1.00 91.25 215 LEU A CA 1
ATOM 1774 C C . LEU A 1 215 ? 3.050 1.396 -21.485 1.00 91.25 215 LEU A C 1
ATOM 1776 O O . LEU A 1 215 ? 2.769 2.262 -20.658 1.00 91.25 215 LEU A O 1
ATOM 1780 N N . ALA A 1 216 ? 3.603 1.706 -22.661 1.00 90.12 216 ALA A N 1
ATOM 1781 C CA . ALA A 1 216 ? 3.839 3.091 -23.075 1.00 90.12 216 ALA A CA 1
ATOM 1782 C C . ALA A 1 216 ? 2.529 3.860 -23.289 1.00 90.12 216 ALA A C 1
ATOM 1784 O O . ALA A 1 216 ? 2.413 5.001 -22.842 1.00 90.12 216 ALA A O 1
ATOM 1785 N N . ASP A 1 217 ? 1.545 3.227 -23.923 1.00 90.56 217 ASP A N 1
ATOM 1786 C CA . ASP A 1 217 ? 0.215 3.789 -24.142 1.00 90.56 217 ASP A CA 1
ATOM 1787 C C . ASP A 1 217 ? -0.467 4.043 -22.791 1.00 90.56 217 ASP A C 1
ATOM 1789 O O . ASP A 1 217 ? -0.948 5.147 -22.544 1.00 90.56 217 ASP A O 1
ATOM 1793 N N . TYR A 1 218 ? -0.394 3.095 -21.850 1.00 91.25 218 TYR A N 1
ATOM 1794 C CA . TYR A 1 218 ? -0.867 3.298 -20.479 1.00 91.25 218 TYR A CA 1
ATOM 1795 C C . TYR A 1 218 ? -0.172 4.485 -19.791 1.00 91.25 218 TYR A C 1
ATOM 1797 O O . TYR A 1 218 ? -0.841 5.339 -19.208 1.00 91.25 218 TYR A O 1
ATOM 1805 N N . MET A 1 219 ? 1.158 4.585 -19.885 1.00 88.12 219 MET A N 1
ATOM 1806 C CA . MET A 1 219 ? 1.918 5.703 -19.311 1.00 88.12 219 MET A CA 1
ATOM 1807 C C . MET A 1 219 ? 1.541 7.062 -19.910 1.00 88.12 219 MET A C 1
ATOM 1809 O O . MET A 1 219 ? 1.608 8.072 -19.213 1.00 88.12 219 MET A O 1
ATOM 1813 N N . ASN A 1 220 ? 1.197 7.108 -21.196 1.00 86.12 220 ASN A N 1
ATOM 1814 C CA . ASN A 1 220 ? 0.836 8.345 -21.882 1.00 86.12 220 ASN A CA 1
ATOM 1815 C C . ASN A 1 220 ? -0.622 8.742 -21.645 1.00 86.12 220 ASN A C 1
ATOM 1817 O O . ASN A 1 220 ? -0.889 9.926 -21.477 1.00 86.12 220 ASN A O 1
ATOM 1821 N N . ASN A 1 221 ? -1.529 7.767 -21.572 1.00 91.62 221 ASN A N 1
ATOM 1822 C CA . ASN A 1 221 ? -2.961 8.001 -21.380 1.00 91.62 221 ASN A CA 1
ATOM 1823 C C . ASN A 1 221 ? -3.333 8.337 -19.929 1.00 91.62 221 ASN A C 1
ATOM 1825 O O . ASN A 1 221 ? -4.422 8.840 -19.688 1.00 91.62 221 ASN A O 1
ATOM 1829 N N . ASN A 1 222 ? -2.455 8.057 -18.961 1.00 90.06 222 ASN A N 1
ATOM 1830 C CA . ASN A 1 222 ? -2.690 8.333 -17.539 1.00 90.06 222 ASN A CA 1
ATOM 1831 C C . ASN A 1 222 ? -1.829 9.501 -17.048 1.00 90.06 222 ASN A C 1
ATOM 1833 O O . ASN A 1 222 ? -1.124 9.389 -16.042 1.00 90.06 222 ASN A O 1
ATOM 1837 N N . LYS A 1 223 ? -1.843 10.603 -17.798 1.00 85.50 223 LYS A N 1
ATOM 1838 C CA . LYS A 1 223 ? -1.259 11.879 -17.387 1.00 85.50 223 LYS A CA 1
ATOM 1839 C C . LYS A 1 223 ? -2.365 12.909 -17.210 1.00 85.50 223 LYS A C 1
ATOM 1841 O O . LYS A 1 223 ? -3.317 12.899 -17.985 1.00 85.50 223 LYS A O 1
ATOM 1846 N N . ASN A 1 224 ? -2.220 13.782 -16.222 1.00 81.44 224 ASN A N 1
ATOM 1847 C CA . ASN A 1 224 ? -3.103 14.933 -16.069 1.00 81.44 224 ASN A CA 1
ATOM 1848 C C . ASN A 1 224 ? -2.766 16.042 -17.083 1.00 81.44 224 ASN A C 1
ATOM 1850 O O . ASN A 1 224 ? -1.858 15.898 -17.907 1.00 81.44 224 ASN A O 1
ATOM 1854 N N . GLU A 1 225 ? -3.498 17.154 -17.017 1.00 80.44 225 GLU A N 1
ATOM 1855 C CA . GLU A 1 225 ? -3.334 18.308 -17.914 1.00 80.44 225 GLU A CA 1
ATOM 1856 C C . GLU A 1 225 ? -1.926 18.929 -17.847 1.00 80.44 225 GLU A C 1
ATOM 1858 O O . GLU A 1 225 ? -1.423 19.440 -18.846 1.00 80.44 225 GLU A O 1
ATOM 1863 N N . GLU A 1 226 ? -1.244 18.805 -16.705 1.00 79.81 226 GLU A N 1
ATOM 1864 C CA . GLU A 1 226 ? 0.140 19.252 -16.496 1.00 79.81 226 GLU A CA 1
ATOM 1865 C C . GLU A 1 226 ? 1.184 18.230 -16.992 1.00 79.81 226 GLU A C 1
ATOM 1867 O O . GLU A 1 226 ? 2.394 18.447 -16.904 1.00 79.81 226 GLU A O 1
ATOM 1872 N N . GLY A 1 227 ? 0.740 17.085 -17.518 1.00 76.19 227 GLY A N 1
ATOM 1873 C CA . GLY A 1 227 ? 1.603 16.009 -17.997 1.00 76.19 227 GLY A CA 1
ATOM 1874 C C . GLY A 1 227 ? 2.186 15.123 -16.890 1.00 76.19 227 GLY A C 1
ATOM 1875 O O . GLY A 1 227 ? 3.042 14.275 -17.179 1.00 76.19 227 GLY A O 1
ATOM 1876 N N . ILE A 1 228 ? 1.736 15.281 -15.641 1.00 79.88 228 ILE A N 1
ATOM 1877 C CA . ILE A 1 228 ? 2.154 14.464 -14.497 1.00 79.88 228 ILE A CA 1
ATOM 1878 C C . ILE A 1 228 ? 1.459 13.107 -14.580 1.00 79.88 228 ILE A C 1
ATOM 1880 O O . ILE A 1 228 ? 0.261 13.018 -14.827 1.00 79.88 228 ILE A O 1
ATOM 1884 N N . PHE A 1 229 ? 2.221 12.030 -14.388 1.00 83.62 229 PHE A N 1
ATOM 1885 C CA . PHE A 1 229 ? 1.690 10.671 -14.432 1.00 83.62 229 PHE A CA 1
ATOM 1886 C C . PHE A 1 229 ? 0.860 10.355 -13.179 1.00 83.62 229 PHE A C 1
ATOM 1888 O O . PHE A 1 229 ? 1.389 10.365 -12.069 1.00 83.62 229 PHE A O 1
ATOM 1895 N N . GLU A 1 230 ? -0.411 10.005 -13.370 1.00 85.88 230 GLU A N 1
ATOM 1896 C CA . GLU A 1 230 ? -1.372 9.684 -12.304 1.00 85.88 230 GLU A CA 1
ATOM 1897 C C . GLU A 1 230 ? -1.843 8.223 -12.331 1.00 85.88 230 GLU A C 1
ATOM 1899 O O . GLU A 1 230 ? -2.657 7.811 -11.504 1.00 85.88 230 GLU A O 1
ATOM 1904 N N . GLY A 1 231 ? -1.298 7.406 -13.236 1.00 89.50 231 GLY A N 1
ATOM 1905 C CA . GLY A 1 231 ? -1.640 5.989 -13.325 1.00 89.50 231 GLY A CA 1
ATOM 1906 C C . GLY A 1 231 ? -1.305 5.205 -12.051 1.00 89.50 231 GLY A C 1
ATOM 1907 O O . GLY A 1 231 ? -0.411 5.548 -11.278 1.00 89.50 231 GLY A O 1
ATOM 1908 N N . THR A 1 232 ? -2.009 4.098 -11.843 1.00 93.31 232 THR A N 1
ATOM 1909 C CA . THR A 1 232 ? -1.855 3.227 -10.671 1.00 93.31 232 THR A CA 1
ATOM 1910 C C . THR A 1 232 ? -0.817 2.127 -10.893 1.00 93.31 232 THR A C 1
ATOM 1912 O O . THR A 1 232 ? -0.599 1.664 -12.018 1.00 93.31 232 THR A O 1
ATOM 1915 N N . THR A 1 233 ? -0.215 1.653 -9.804 1.00 93.38 233 THR A N 1
ATOM 1916 C CA . THR A 1 233 ? 0.664 0.476 -9.733 1.00 93.38 233 THR A CA 1
ATOM 1917 C C . THR A 1 233 ? -0.035 -0.750 -10.297 1.00 93.38 233 THR A C 1
ATOM 1919 O O . THR A 1 233 ? 0.528 -1.471 -11.118 1.00 93.38 233 THR A O 1
ATOM 1922 N N . SER A 1 234 ? -1.294 -0.954 -9.917 1.00 89.69 234 SER A N 1
ATOM 1923 C CA . SER A 1 234 ? -2.152 -2.004 -10.462 1.00 89.69 234 SER A CA 1
ATOM 1924 C C . SER A 1 234 ? -2.287 -1.942 -11.978 1.00 89.69 234 SER A C 1
ATOM 1926 O O . SER A 1 234 ? -2.103 -2.952 -12.654 1.00 89.69 234 SER A O 1
ATOM 1928 N N . GLY A 1 235 ? -2.571 -0.762 -12.535 1.00 89.94 235 GLY A N 1
ATOM 1929 C CA . GLY A 1 235 ? -2.705 -0.594 -13.978 1.00 89.94 235 GLY A CA 1
ATOM 1930 C C . GLY A 1 235 ? -1.384 -0.822 -14.717 1.00 89.94 235 GLY A C 1
ATOM 1931 O O . GLY A 1 235 ? -1.388 -1.471 -15.761 1.00 89.94 235 GLY A O 1
ATOM 1932 N N . ILE A 1 236 ? -0.244 -0.432 -14.127 1.00 91.62 236 ILE A N 1
ATOM 1933 C CA . ILE A 1 236 ? 1.085 -0.793 -14.652 1.00 91.62 236 ILE A CA 1
ATOM 1934 C C . ILE A 1 236 ? 1.221 -2.317 -14.709 1.00 91.62 236 ILE A C 1
ATOM 1936 O O . ILE A 1 236 ? 1.514 -2.866 -15.769 1.00 91.62 236 ILE A O 1
ATOM 1940 N N . LEU A 1 237 ? 0.972 -3.014 -13.598 1.00 88.31 237 LEU A N 1
ATOM 1941 C CA . LEU A 1 237 ? 1.121 -4.470 -13.518 1.00 88.31 237 LEU A CA 1
ATOM 1942 C C . LEU A 1 237 ? 0.141 -5.219 -14.439 1.00 88.31 237 LEU A C 1
ATOM 1944 O O . LEU A 1 237 ? 0.516 -6.233 -15.031 1.00 88.31 237 LEU A O 1
ATOM 1948 N N . LYS A 1 238 ? -1.077 -4.700 -14.623 1.00 85.12 238 LYS A N 1
ATOM 1949 C CA . LYS A 1 238 ? -2.072 -5.226 -15.570 1.00 85.12 238 LYS A CA 1
ATOM 1950 C C . LYS A 1 238 ? -1.652 -5.015 -17.023 1.00 85.12 238 LYS A C 1
ATOM 1952 O O . LYS A 1 238 ? -1.777 -5.948 -17.809 1.00 85.12 238 LYS A O 1
ATOM 1957 N N . SER A 1 239 ? -1.090 -3.851 -17.367 1.00 85.06 239 SER A N 1
ATOM 1958 C CA . SER A 1 239 ? -0.621 -3.557 -18.735 1.00 85.06 239 SER A CA 1
ATOM 1959 C C . SER A 1 239 ? 0.485 -4.508 -19.205 1.00 85.06 239 SER A C 1
ATOM 1961 O O . SER A 1 239 ? 0.590 -4.805 -20.391 1.00 85.06 239 SER A O 1
ATOM 1963 N N . ILE A 1 240 ? 1.274 -5.047 -18.269 1.00 82.88 240 ILE A N 1
ATOM 1964 C CA . ILE A 1 240 ? 2.330 -6.027 -18.561 1.00 82.88 240 ILE A CA 1
ATOM 1965 C C . ILE A 1 240 ? 1.900 -7.482 -18.352 1.00 82.88 240 ILE A C 1
ATOM 1967 O O . ILE A 1 240 ? 2.607 -8.404 -18.758 1.00 82.88 240 ILE A O 1
ATOM 1971 N N . GLY A 1 241 ? 0.756 -7.689 -17.700 1.00 70.50 241 GLY A N 1
ATOM 1972 C CA . GLY A 1 241 ? 0.158 -8.992 -17.444 1.00 70.50 241 GLY A CA 1
ATOM 1973 C C . GLY A 1 241 ? 0.955 -9.936 -16.535 1.00 70.50 241 GLY A C 1
ATOM 1974 O O . GLY A 1 241 ? 0.777 -11.132 -16.688 1.00 70.50 241 GLY A O 1
ATOM 1975 N N . ALA A 1 242 ? 1.819 -9.458 -15.629 1.00 54.53 242 ALA A N 1
ATOM 1976 C CA . ALA A 1 242 ? 2.837 -10.267 -14.924 1.00 54.53 242 ALA A CA 1
ATOM 1977 C C . ALA A 1 242 ? 2.337 -11.557 -14.214 1.00 54.53 242 ALA A C 1
ATOM 1979 O O . ALA A 1 242 ? 1.213 -11.638 -13.714 1.00 54.53 242 ALA A O 1
ATOM 1980 N N . PHE A 1 243 ? 3.213 -12.574 -14.149 1.00 60.69 243 PHE A N 1
ATOM 1981 C CA . PHE A 1 243 ? 2.831 -13.988 -14.235 1.00 60.69 243 PHE A CA 1
ATOM 1982 C C . PHE A 1 243 ? 3.234 -14.904 -13.066 1.00 60.69 243 PHE A C 1
ATOM 1984 O O . PHE A 1 243 ? 4.077 -14.622 -12.219 1.00 60.69 243 PHE A O 1
ATOM 1991 N N . THR A 1 244 ? 2.641 -16.098 -13.098 1.00 45.84 244 THR A N 1
ATOM 1992 C CA . THR A 1 244 ? 3.267 -17.357 -12.678 1.00 45.84 244 THR A CA 1
ATOM 1993 C C . THR A 1 244 ? 3.754 -18.097 -13.936 1.00 45.84 244 THR A C 1
ATOM 1995 O O . THR A 1 244 ? 3.260 -17.852 -15.033 1.00 45.84 244 THR A O 1
ATOM 1998 N N . HIS A 1 245 ? 4.695 -19.036 -13.811 1.00 44.41 245 HIS A N 1
ATOM 1999 C CA . HIS A 1 245 ? 5.284 -19.832 -14.910 1.00 44.41 245 HIS A CA 1
ATOM 2000 C C . HIS A 1 245 ? 4.275 -20.558 -15.835 1.00 44.41 245 HIS A C 1
ATOM 2002 O O . HIS A 1 245 ? 4.667 -21.025 -16.900 1.00 44.41 245 HIS A O 1
ATOM 2008 N N . ASN A 1 246 ? 2.991 -20.609 -15.464 1.00 50.56 246 ASN A N 1
ATOM 2009 C CA . ASN A 1 246 ? 1.907 -21.247 -16.216 1.00 50.56 246 ASN A CA 1
ATOM 2010 C C . ASN A 1 246 ? 0.943 -20.256 -16.893 1.00 50.56 246 ASN A C 1
ATOM 2012 O O . ASN A 1 246 ? -0.092 -20.672 -17.408 1.00 50.56 246 ASN A O 1
ATOM 2016 N N . SER A 1 247 ? 1.218 -18.950 -16.867 1.00 59.62 247 SER A N 1
ATOM 2017 C CA . SER A 1 247 ? 0.293 -17.985 -17.460 1.00 59.62 247 SER A CA 1
ATOM 2018 C C . SER A 1 247 ? 0.336 -17.973 -18.985 1.00 59.62 247 SER A C 1
ATOM 2020 O O . SER A 1 247 ? 1.398 -17.952 -19.607 1.00 59.62 247 SER A O 1
ATOM 2022 N N . VAL A 1 248 ? -0.850 -17.871 -19.581 1.00 58.75 248 VAL A N 1
ATOM 2023 C CA . VAL A 1 248 ? -1.065 -17.735 -21.022 1.00 58.75 248 VAL A CA 1
ATOM 2024 C C . VAL A 1 248 ? -0.301 -16.547 -21.617 1.00 58.75 248 VAL A C 1
ATOM 2026 O O . VAL A 1 248 ? 0.180 -16.682 -22.740 1.00 58.75 248 VAL A O 1
ATOM 2029 N N . ASN A 1 249 ? -0.097 -15.428 -20.899 1.00 59.94 249 ASN A N 1
ATOM 2030 C CA . ASN A 1 249 ? 0.629 -14.283 -21.479 1.00 59.94 249 ASN A CA 1
ATOM 2031 C C . ASN A 1 249 ? 2.164 -14.339 -21.323 1.00 59.94 249 ASN A C 1
ATOM 2033 O O . ASN A 1 249 ? 2.847 -13.520 -21.936 1.00 59.94 249 ASN A O 1
ATOM 2037 N N . ALA A 1 250 ? 2.718 -15.348 -20.631 1.00 70.44 250 ALA A N 1
ATOM 2038 C CA . ALA A 1 250 ? 4.142 -15.692 -20.743 1.00 70.44 250 ALA A CA 1
ATOM 2039 C C . ALA A 1 250 ? 4.456 -16.358 -22.098 1.00 70.44 250 ALA A C 1
ATOM 2041 O O . ALA A 1 250 ? 5.608 -16.408 -22.536 1.00 70.44 250 ALA A O 1
ATOM 2042 N N . ARG A 1 251 ? 3.426 -16.872 -22.789 1.00 76.50 251 ARG A N 1
ATOM 2043 C CA . ARG A 1 251 ? 3.564 -17.501 -24.100 1.00 76.50 251 ARG A CA 1
ATOM 2044 C C . ARG A 1 251 ? 3.967 -16.458 -25.141 1.00 76.50 251 ARG A C 1
ATOM 2046 O O . ARG A 1 251 ? 3.238 -15.507 -25.409 1.00 76.50 251 ARG A O 1
ATOM 2053 N N . GLY A 1 252 ? 5.121 -16.682 -25.762 1.00 81.81 252 GLY A N 1
ATOM 2054 C CA . GLY A 1 252 ? 5.663 -15.803 -26.797 1.00 81.81 252 GLY A CA 1
ATOM 2055 C C . GLY A 1 252 ? 6.600 -14.712 -26.282 1.00 81.81 252 GLY A C 1
ATOM 2056 O O . GLY A 1 252 ? 7.137 -14.001 -27.122 1.00 81.81 252 GLY A O 1
ATOM 2057 N N . LEU A 1 253 ? 6.822 -14.607 -24.966 1.00 86.94 253 LEU A N 1
ATOM 2058 C CA . LEU A 1 253 ? 7.895 -13.800 -24.376 1.00 86.94 253 LEU A CA 1
ATOM 2059 C C . LEU A 1 253 ? 9.192 -14.606 -24.241 1.00 86.94 253 LEU A C 1
ATOM 2061 O O . LEU A 1 253 ? 9.179 -15.841 -24.175 1.00 86.94 253 LEU A O 1
ATOM 2065 N N . GLY A 1 254 ? 10.320 -13.902 -24.158 1.00 87.50 254 GLY A N 1
ATOM 2066 C CA . GLY A 1 254 ? 11.603 -14.493 -23.798 1.00 87.50 254 GLY A CA 1
ATOM 2067 C C . GLY A 1 254 ? 11.575 -15.086 -22.385 1.00 87.50 254 GLY A C 1
ATOM 2068 O O . GLY A 1 254 ? 10.989 -14.518 -21.465 1.00 87.50 254 GLY A O 1
ATOM 2069 N N . LYS A 1 255 ? 12.242 -16.231 -22.179 1.00 86.69 255 LYS A N 1
ATOM 2070 C CA . LYS A 1 255 ? 12.302 -16.893 -20.859 1.00 86.69 255 LYS A CA 1
ATOM 2071 C C . LYS A 1 255 ? 12.888 -15.986 -19.772 1.00 86.69 255 LYS A C 1
ATOM 2073 O O . LYS A 1 255 ? 12.391 -15.983 -18.651 1.00 86.69 255 LYS A O 1
ATOM 2078 N N . GLU A 1 256 ? 13.928 -15.227 -20.114 1.00 88.81 256 GLU A N 1
ATOM 2079 C CA . GLU A 1 256 ? 14.572 -14.267 -19.211 1.00 88.81 256 GLU A CA 1
ATOM 2080 C C . GLU A 1 256 ? 13.601 -13.152 -18.810 1.00 88.81 256 GLU A C 1
ATOM 2082 O O . GLU A 1 256 ? 13.397 -12.920 -17.625 1.00 88.81 256 GLU A O 1
ATOM 2087 N N . THR A 1 257 ? 12.900 -12.562 -19.780 1.00 89.44 257 THR A N 1
ATOM 2088 C CA . THR A 1 257 ? 11.860 -11.548 -19.559 1.00 89.44 257 THR A CA 1
ATOM 2089 C C . THR A 1 257 ? 10.757 -12.058 -18.636 1.00 89.44 257 THR A C 1
ATOM 2091 O O . THR A 1 257 ? 10.396 -11.385 -17.676 1.00 89.44 257 THR A O 1
ATOM 2094 N N . VAL A 1 258 ? 10.250 -13.271 -18.871 1.00 85.94 258 VAL A N 1
ATOM 2095 C CA . VAL A 1 258 ? 9.245 -13.897 -17.996 1.00 85.94 258 VAL A CA 1
ATOM 2096 C C . VAL A 1 258 ? 9.790 -14.072 -16.577 1.00 85.94 258 VAL A C 1
ATOM 2098 O O . VAL A 1 258 ? 9.074 -13.817 -15.611 1.00 85.94 258 VAL A O 1
ATOM 2101 N N . SER A 1 259 ? 11.052 -14.486 -16.435 1.00 86.00 259 SER A N 1
ATOM 2102 C CA . SER A 1 259 ? 11.697 -14.635 -15.129 1.00 86.00 259 SER A CA 1
ATOM 2103 C C . SER A 1 259 ? 11.811 -13.298 -14.395 1.00 86.00 259 SER A C 1
ATOM 2105 O O . SER A 1 259 ? 11.370 -13.204 -13.253 1.00 86.00 259 SER A O 1
ATOM 2107 N N . GLU A 1 260 ? 12.335 -12.258 -15.049 1.00 88.56 260 GLU A N 1
ATOM 2108 C CA . GLU A 1 260 ? 12.503 -10.922 -14.461 1.00 88.56 260 GLU A CA 1
ATOM 2109 C C . GLU A 1 260 ? 11.152 -10.304 -14.057 1.00 88.56 260 GLU A C 1
ATOM 2111 O O . GLU A 1 260 ? 11.010 -9.791 -12.946 1.00 88.56 260 GLU A O 1
ATOM 2116 N N . LEU A 1 261 ? 10.124 -10.410 -14.911 1.00 87.75 261 LEU A N 1
ATOM 2117 C CA . LEU A 1 261 ? 8.773 -9.932 -14.589 1.00 87.75 261 LEU A CA 1
ATOM 2118 C C . LEU A 1 261 ? 8.161 -10.677 -13.396 1.00 87.75 261 LEU A C 1
ATOM 2120 O O . LEU A 1 261 ? 7.485 -10.065 -12.568 1.00 87.75 261 LEU A O 1
ATOM 2124 N N . ASN A 1 262 ? 8.405 -11.984 -13.283 1.00 83.75 262 ASN A N 1
ATOM 2125 C CA . ASN A 1 262 ? 7.926 -12.767 -12.149 1.00 83.75 262 ASN A CA 1
ATOM 2126 C C . ASN A 1 262 ? 8.649 -12.376 -10.860 1.00 83.75 262 ASN A C 1
ATOM 2128 O O . ASN A 1 262 ? 8.003 -12.237 -9.825 1.00 83.75 262 ASN A O 1
ATOM 2132 N N . GLU A 1 263 ? 9.968 -12.180 -10.899 1.00 85.38 263 GLU A N 1
ATOM 2133 C CA . GLU A 1 263 ? 10.759 -11.786 -9.725 1.00 85.38 263 GLU A CA 1
ATOM 2134 C C . GLU A 1 263 ? 10.284 -10.457 -9.113 1.00 85.38 263 GLU A C 1
ATOM 2136 O O . GLU A 1 263 ? 10.240 -10.350 -7.884 1.00 85.38 263 GLU A O 1
ATOM 2141 N N . LEU A 1 264 ? 9.822 -9.501 -9.934 1.00 86.50 264 LEU A N 1
ATOM 2142 C CA . LEU A 1 264 ? 9.308 -8.204 -9.468 1.00 86.50 264 LEU A CA 1
ATOM 2143 C C . LEU A 1 264 ? 8.172 -8.325 -8.448 1.00 86.50 264 LEU A C 1
ATOM 2145 O O . LEU A 1 264 ? 8.135 -7.571 -7.469 1.00 86.50 264 LEU A O 1
ATOM 2149 N N . VAL A 1 265 ? 7.247 -9.260 -8.675 1.00 81.69 265 VAL A N 1
ATOM 2150 C CA . VAL A 1 265 ? 5.993 -9.394 -7.911 1.00 81.69 265 VAL A CA 1
ATOM 2151 C C . VAL A 1 265 ? 5.913 -10.679 -7.084 1.00 81.69 265 VAL A C 1
ATOM 2153 O O . VAL A 1 265 ? 5.004 -10.829 -6.260 1.00 81.69 265 VAL A O 1
ATOM 2156 N N . ASN A 1 266 ? 6.833 -11.624 -7.296 1.00 78.38 266 ASN A N 1
ATOM 2157 C CA . ASN A 1 266 ? 6.851 -12.898 -6.592 1.00 78.38 266 ASN A CA 1
ATOM 2158 C C . ASN A 1 266 ? 7.311 -12.711 -5.145 1.00 78.38 266 ASN A C 1
ATOM 2160 O O . ASN A 1 266 ? 8.472 -12.434 -4.849 1.00 78.38 266 ASN A O 1
ATOM 2164 N N . GLU A 1 267 ? 6.392 -12.978 -4.226 1.00 72.38 267 GLU A N 1
ATOM 2165 C CA . GLU A 1 267 ? 6.601 -12.835 -2.788 1.00 72.38 267 GLU A CA 1
ATOM 2166 C C . GLU A 1 267 ? 7.633 -13.810 -2.217 1.00 72.38 267 GLU A C 1
ATOM 2168 O O . GLU A 1 267 ? 8.119 -13.592 -1.112 1.00 72.38 267 GLU A O 1
ATOM 2173 N N . ARG A 1 268 ? 7.972 -14.875 -2.952 1.00 73.06 268 ARG A N 1
ATOM 2174 C CA . ARG A 1 268 ? 9.014 -15.842 -2.583 1.00 73.06 268 ARG A CA 1
ATOM 2175 C C . ARG A 1 268 ? 10.375 -15.514 -3.195 1.00 73.06 268 ARG A C 1
ATOM 2177 O O . ARG A 1 268 ? 11.334 -16.230 -2.921 1.00 73.06 268 ARG A O 1
ATOM 2184 N N . SER A 1 269 ? 10.468 -14.482 -4.035 1.00 77.56 269 SER A N 1
ATOM 2185 C CA . SER A 1 269 ? 11.742 -14.089 -4.629 1.00 77.56 269 SER A CA 1
ATOM 2186 C C . SER A 1 269 ? 12.668 -13.482 -3.573 1.00 77.56 269 SER A C 1
ATOM 2188 O O . SER A 1 269 ? 12.258 -12.639 -2.769 1.00 77.56 269 SER A O 1
ATOM 2190 N N . GLY A 1 270 ? 13.934 -13.899 -3.601 1.00 76.69 270 GLY A N 1
ATOM 2191 C CA . GLY A 1 270 ? 15.000 -13.352 -2.761 1.00 76.69 270 GLY A CA 1
ATOM 2192 C C . GLY A 1 270 ? 15.698 -12.122 -3.348 1.00 76.69 270 GLY A C 1
ATOM 2193 O O . GLY A 1 270 ? 16.591 -11.588 -2.701 1.00 76.69 270 GLY A O 1
ATOM 2194 N N . LYS A 1 271 ? 15.332 -11.687 -4.561 1.00 81.69 271 LYS A N 1
ATOM 2195 C CA . LYS A 1 271 ? 15.947 -10.554 -5.275 1.00 81.69 271 LYS A CA 1
ATOM 2196 C C . LYS A 1 271 ? 14.972 -9.921 -6.273 1.00 81.69 271 LYS A C 1
ATOM 2198 O O . LYS A 1 271 ? 13.916 -10.488 -6.547 1.00 81.69 271 LYS A O 1
ATOM 2203 N N . GLY A 1 272 ? 15.349 -8.767 -6.825 1.00 79.50 272 GLY A N 1
ATOM 2204 C CA . GLY A 1 272 ? 14.676 -8.185 -7.990 1.00 79.50 272 GLY A CA 1
ATOM 2205 C C . GLY A 1 272 ? 13.242 -7.723 -7.729 1.00 79.50 272 GLY A C 1
ATOM 2206 O O . GLY A 1 272 ? 12.427 -7.763 -8.639 1.00 79.50 272 GLY A O 1
ATOM 2207 N N . ARG A 1 273 ? 12.911 -7.313 -6.497 1.00 85.56 273 ARG A N 1
ATOM 2208 C CA . ARG A 1 273 ? 11.530 -6.993 -6.102 1.00 85.56 273 ARG A CA 1
ATOM 2209 C C . ARG A 1 273 ? 11.180 -5.535 -6.359 1.00 85.56 273 ARG A C 1
ATOM 2211 O O . ARG A 1 273 ? 11.960 -4.638 -6.041 1.00 85.56 273 ARG A O 1
ATOM 2218 N N . ALA A 1 274 ? 9.978 -5.300 -6.873 1.00 89.81 274 ALA A N 1
ATOM 2219 C CA . ALA A 1 274 ? 9.425 -3.959 -7.009 1.00 89.81 274 ALA A CA 1
ATOM 2220 C C . ALA A 1 274 ? 8.987 -3.388 -5.649 1.00 89.81 274 ALA A C 1
ATOM 2222 O O . ALA A 1 274 ? 8.532 -4.137 -4.774 1.00 89.81 274 ALA A O 1
ATOM 2223 N N . ASN A 1 275 ? 9.064 -2.062 -5.503 1.00 88.38 275 ASN A N 1
ATOM 2224 C CA . ASN A 1 275 ? 8.502 -1.316 -4.379 1.00 88.38 275 ASN A CA 1
ATOM 2225 C C . ASN A 1 275 ? 6.976 -1.244 -4.496 1.00 88.38 275 ASN A C 1
ATOM 2227 O O . ASN A 1 275 ? 6.406 -0.236 -4.896 1.00 88.38 275 ASN A O 1
ATOM 2231 N N . ILE A 1 276 ? 6.321 -2.356 -4.191 1.00 90.12 276 ILE A N 1
ATOM 2232 C CA . ILE A 1 276 ? 4.865 -2.464 -4.178 1.00 90.12 276 ILE A CA 1
ATOM 2233 C C . ILE A 1 276 ? 4.398 -2.902 -2.797 1.00 90.12 276 ILE A C 1
ATOM 2235 O O . ILE A 1 276 ? 5.134 -3.551 -2.045 1.00 90.12 276 ILE A O 1
ATOM 2239 N N . ALA A 1 277 ? 3.161 -2.576 -2.466 1.00 88.31 277 ALA A N 1
ATOM 2240 C CA . ALA A 1 277 ? 2.527 -3.009 -1.239 1.00 88.31 277 ALA A CA 1
ATOM 2241 C C . ALA A 1 277 ? 1.059 -3.360 -1.472 1.00 88.31 277 ALA A C 1
ATOM 2243 O O . ALA A 1 277 ? 0.456 -3.015 -2.485 1.00 88.31 277 ALA A O 1
ATOM 2244 N N . THR A 1 278 ? 0.506 -4.101 -0.523 1.00 89.06 278 THR A N 1
ATOM 2245 C CA . THR A 1 278 ? -0.915 -4.461 -0.472 1.00 89.06 278 THR A CA 1
ATOM 2246 C C . THR A 1 278 ? -1.435 -4.194 0.929 1.00 89.06 278 THR A C 1
ATOM 2248 O O . THR A 1 278 ? -0.643 -3.968 1.843 1.00 89.06 278 THR A O 1
ATOM 2251 N N . PHE A 1 279 ? -2.747 -4.262 1.119 1.00 89.00 279 PHE A N 1
ATOM 2252 C CA . PHE A 1 279 ? -3.358 -4.020 2.421 1.00 89.00 279 PHE A CA 1
ATOM 2253 C C . PHE A 1 279 ? -3.987 -5.266 3.027 1.00 89.00 279 PHE A C 1
ATOM 2255 O O . PHE A 1 279 ? -4.278 -6.245 2.343 1.00 89.00 279 PHE A O 1
ATOM 2262 N N . ARG A 1 280 ? -4.245 -5.218 4.329 1.00 88.62 280 ARG A N 1
ATOM 2263 C CA . ARG A 1 280 ? -5.226 -6.055 5.022 1.00 88.62 280 ARG A CA 1
ATOM 2264 C C . ARG A 1 280 ? -6.175 -5.142 5.772 1.00 88.62 280 ARG A C 1
ATOM 2266 O O . ARG A 1 280 ? -5.714 -4.178 6.376 1.00 88.62 280 ARG A O 1
ATOM 2273 N N . LEU A 1 281 ? -7.459 -5.473 5.780 1.00 91.56 281 LEU A N 1
ATOM 2274 C CA . LEU A 1 281 ? -8.396 -4.823 6.683 1.00 91.56 281 LEU A CA 1
ATOM 2275 C C . LEU A 1 281 ? -8.207 -5.413 8.083 1.00 91.56 281 LEU A C 1
ATOM 2277 O O . LEU A 1 281 ? -8.135 -6.637 8.249 1.00 91.56 281 LEU A O 1
ATOM 2281 N N . ILE A 1 282 ? -8.131 -4.533 9.071 1.00 90.88 282 ILE A N 1
ATOM 2282 C CA . ILE A 1 282 ? -8.236 -4.856 10.486 1.00 90.88 282 ILE A CA 1
ATOM 2283 C C . ILE A 1 282 ? -9.647 -4.522 10.936 1.00 90.88 282 ILE A C 1
ATOM 2285 O O . ILE A 1 282 ? -10.161 -3.453 10.610 1.00 90.88 282 ILE A O 1
ATOM 2289 N N . PHE A 1 283 ? -10.273 -5.437 11.665 1.00 92.38 283 PHE A N 1
ATOM 2290 C CA . PHE A 1 283 ? -11.664 -5.306 12.078 1.00 92.38 283 PHE A CA 1
ATOM 2291 C C . PHE A 1 283 ? -11.905 -5.873 13.476 1.00 92.38 283 PHE A C 1
ATOM 2293 O O . PHE A 1 283 ? -11.103 -6.671 13.969 1.00 92.38 283 PHE A O 1
ATOM 2300 N N . SER A 1 284 ? -13.037 -5.504 14.068 1.00 92.69 284 SER A N 1
ATOM 2301 C CA . SER A 1 284 ? -13.575 -6.088 15.300 1.00 92.69 284 SER A CA 1
ATOM 2302 C C . SER A 1 284 ? -15.060 -6.424 15.139 1.00 92.69 284 SER A C 1
ATOM 2304 O O . SER A 1 284 ? -15.735 -5.919 14.236 1.00 92.69 284 SER A O 1
ATOM 2306 N N . LEU A 1 285 ? -15.583 -7.286 16.011 1.00 92.62 285 LEU A N 1
ATOM 2307 C CA . LEU A 1 285 ? -17.032 -7.403 16.182 1.00 92.62 285 LEU A CA 1
ATOM 2308 C C . LEU A 1 285 ? -17.545 -6.200 16.983 1.00 92.62 285 LEU A C 1
ATOM 2310 O O . LEU A 1 285 ? -16.778 -5.556 17.699 1.00 92.62 285 LEU A O 1
ATOM 2314 N N . GLU A 1 286 ? -18.827 -5.867 16.830 1.00 88.31 286 GLU A N 1
ATOM 2315 C CA . GLU A 1 286 ? -19.415 -4.709 17.520 1.00 88.31 286 GLU A CA 1
ATOM 2316 C C . GLU A 1 286 ? -19.377 -4.849 19.035 1.00 88.31 286 GLU A C 1
ATOM 2318 O O . GLU A 1 286 ? -19.026 -3.891 19.718 1.00 88.31 286 GLU A O 1
ATOM 2323 N N . ASP A 1 287 ? -19.693 -6.049 19.515 1.00 89.50 287 ASP A N 1
ATOM 2324 C CA . ASP A 1 287 ? -19.811 -6.365 20.937 1.00 89.50 287 ASP A CA 1
ATOM 2325 C C . ASP A 1 287 ? -18.472 -6.810 21.557 1.00 89.50 287 ASP A C 1
ATOM 2327 O O . ASP A 1 287 ? -18.399 -7.052 22.756 1.00 89.50 287 ASP A O 1
ATOM 2331 N N . GLU A 1 288 ? -17.407 -6.905 20.748 1.00 89.94 288 GLU A N 1
ATOM 2332 C CA . GLU A 1 288 ? -16.061 -7.342 21.159 1.00 89.94 288 GLU A CA 1
ATOM 2333 C C . GLU A 1 288 ? -14.954 -6.446 20.539 1.00 89.94 288 GLU A C 1
ATOM 2335 O O . GLU A 1 288 ? -14.105 -6.927 19.775 1.00 89.94 288 GLU A O 1
ATOM 2340 N N . PRO A 1 289 ? -14.957 -5.120 20.796 1.00 83.38 289 PRO A N 1
ATOM 2341 C CA . PRO A 1 289 ? -14.040 -4.158 20.168 1.00 83.38 289 PRO A CA 1
ATOM 2342 C C . PRO A 1 289 ? -12.560 -4.344 20.550 1.00 83.38 289 PRO A C 1
ATOM 2344 O O . PRO A 1 289 ? -11.660 -3.906 19.827 1.00 83.38 289 PRO A O 1
ATOM 2347 N N . GLU A 1 290 ? -12.283 -4.991 21.678 1.00 82.06 290 GLU A N 1
ATOM 2348 C CA . GLU A 1 290 ? -10.941 -5.301 22.159 1.00 82.06 290 GLU A CA 1
ATOM 2349 C C . GLU A 1 290 ? -10.254 -6.400 21.334 1.00 82.06 290 GLU A C 1
ATOM 2351 O O . GLU A 1 290 ? -9.020 -6.457 21.298 1.00 82.06 290 GLU A O 1
ATOM 2356 N N . TYR A 1 291 ? -11.019 -7.233 20.617 1.00 82.88 291 TYR A N 1
ATOM 2357 C CA . TYR A 1 291 ? -10.487 -8.282 19.749 1.00 82.88 291 TYR A CA 1
ATOM 2358 C C . TYR A 1 291 ? -10.392 -7.792 18.300 1.00 82.88 291 TYR A C 1
ATOM 2360 O O . TYR A 1 291 ? -11.382 -7.604 17.592 1.00 82.88 291 TYR A O 1
ATOM 2368 N N . LYS A 1 292 ? -9.153 -7.616 17.834 1.00 86.19 292 LYS A N 1
ATOM 2369 C CA . LYS A 1 292 ? -8.821 -7.155 16.483 1.00 86.19 292 LYS A CA 1
ATOM 2370 C C . LYS A 1 292 ? -8.334 -8.317 15.628 1.00 86.19 292 LYS A C 1
ATOM 2372 O O . LYS A 1 292 ? -7.307 -8.943 15.917 1.00 86.19 292 LYS A O 1
ATOM 2377 N N . TYR A 1 293 ? -9.023 -8.546 14.520 1.00 87.62 293 TYR A N 1
ATOM 2378 C CA . TYR A 1 293 ? -8.731 -9.585 13.538 1.00 87.62 293 TYR A CA 1
ATOM 2379 C C . TYR A 1 293 ? -8.236 -8.968 12.235 1.00 87.62 293 TYR A C 1
ATOM 2381 O O . TYR A 1 293 ? -8.433 -7.784 11.979 1.00 87.62 293 TYR A O 1
ATOM 2389 N N . LYS A 1 294 ? -7.584 -9.772 11.392 1.00 88.12 294 LYS A N 1
ATOM 2390 C CA . LYS A 1 294 ? -7.081 -9.324 10.087 1.00 88.12 294 LYS A CA 1
ATOM 2391 C C . LYS A 1 294 ? -7.599 -10.185 8.952 1.00 88.12 294 LYS A C 1
ATOM 2393 O O . LYS A 1 294 ? -7.581 -11.415 9.036 1.00 88.12 294 LYS A O 1
ATOM 2398 N N . THR A 1 295 ? -7.966 -9.544 7.852 1.00 89.81 295 THR A N 1
ATOM 2399 C CA . THR A 1 295 ? -8.310 -10.247 6.617 1.00 89.81 295 THR A CA 1
ATOM 2400 C C . THR A 1 295 ? -7.081 -10.883 5.973 1.00 89.81 295 THR A C 1
ATOM 2402 O O . THR A 1 295 ? -5.923 -10.602 6.319 1.00 89.81 295 THR A O 1
ATOM 2405 N N . ARG A 1 296 ? -7.309 -11.735 4.970 1.00 87.56 296 ARG A N 1
ATOM 2406 C CA . ARG A 1 296 ? -6.296 -12.007 3.948 1.00 87.56 296 ARG A CA 1
ATOM 2407 C C . ARG A 1 296 ? -5.846 -10.699 3.286 1.00 87.56 296 ARG A C 1
ATOM 2409 O O . ARG A 1 296 ? -6.512 -9.668 3.404 1.00 87.56 296 ARG A O 1
ATOM 2416 N N . ARG A 1 297 ? -4.717 -10.754 2.578 1.00 87.06 297 ARG A N 1
ATOM 2417 C CA . ARG A 1 297 ? -4.255 -9.615 1.779 1.00 87.06 297 ARG A CA 1
ATOM 2418 C C . ARG A 1 297 ? -5.315 -9.244 0.744 1.00 87.06 297 ARG A C 1
ATOM 2420 O O . ARG A 1 297 ? -5.809 -10.109 0.026 1.00 87.06 297 ARG A O 1
ATOM 2427 N N . LEU A 1 298 ? -5.612 -7.958 0.673 1.00 88.31 298 LEU A N 1
ATOM 2428 C CA . LEU A 1 298 ? -6.482 -7.298 -0.290 1.00 88.31 298 LEU A CA 1
ATOM 2429 C C . LEU A 1 298 ? -5.659 -6.970 -1.540 1.00 88.31 298 LEU A C 1
ATOM 2431 O O . LEU A 1 298 ? -5.523 -5.819 -1.949 1.00 88.31 298 LEU A O 1
ATOM 2435 N N . LYS A 1 299 ? -5.015 -8.010 -2.074 1.00 84.75 299 LYS A N 1
ATOM 2436 C CA . LYS A 1 299 ? -4.180 -7.947 -3.268 1.00 84.75 299 LYS A CA 1
ATOM 2437 C C . LYS A 1 299 ? -5.080 -8.107 -4.473 1.00 84.75 299 LYS A C 1
ATOM 2439 O O . LYS A 1 299 ? -5.877 -9.037 -4.509 1.00 84.75 299 LYS A O 1
ATOM 2444 N N . GLU A 1 300 ? -4.920 -7.229 -5.447 1.00 80.94 300 GLU A N 1
ATOM 2445 C CA . GLU A 1 300 ? -5.689 -7.343 -6.674 1.00 80.94 300 GLU A CA 1
ATOM 2446 C C . GLU A 1 300 ? -5.251 -8.561 -7.479 1.00 80.94 300 GLU A C 1
ATOM 2448 O O . GLU A 1 300 ? -4.055 -8.813 -7.680 1.00 80.94 300 GLU A O 1
ATOM 2453 N N . ALA A 1 301 ? -6.236 -9.287 -7.990 1.00 72.50 301 ALA A N 1
ATOM 2454 C CA . ALA A 1 301 ? -6.049 -10.180 -9.101 1.00 72.50 301 ALA A CA 1
ATOM 2455 C C . ALA A 1 301 ? -5.506 -9.372 -10.279 1.00 72.50 301 ALA A C 1
ATOM 2457 O O . ALA A 1 301 ? -6.050 -8.354 -10.713 1.00 72.50 301 ALA A O 1
ATOM 2458 N N . MET A 1 302 ? -4.396 -9.868 -10.809 1.00 64.19 302 MET A N 1
ATOM 2459 C CA . MET A 1 302 ? -3.771 -9.308 -12.003 1.00 64.19 302 MET A CA 1
ATOM 2460 C C . MET A 1 302 ? -4.557 -9.671 -13.277 1.00 64.19 302 MET A C 1
ATOM 2462 O O . MET A 1 302 ? -4.302 -9.100 -14.332 1.00 64.19 302 MET A O 1
ATOM 2466 N N . TYR A 1 303 ? -5.533 -10.584 -13.172 1.00 60.25 303 TYR A N 1
ATOM 2467 C CA . TYR A 1 303 ? -6.529 -10.886 -14.202 1.00 60.25 303 TYR A CA 1
ATOM 2468 C C . TYR A 1 303 ? -7.876 -10.280 -13.802 1.00 60.25 303 TYR A C 1
ATOM 2470 O O . TYR A 1 303 ? -8.208 -10.264 -12.617 1.00 60.25 303 TYR A O 1
ATOM 2478 N N . GLN A 1 304 ? -8.667 -9.830 -14.780 1.00 50.31 304 GLN A N 1
ATOM 2479 C CA . GLN A 1 304 ? -10.081 -9.528 -14.555 1.00 50.31 304 GLN A CA 1
ATOM 2480 C C . GLN A 1 304 ? -10.792 -10.817 -14.136 1.00 50.31 304 GLN A C 1
ATOM 2482 O O . GLN A 1 304 ? -11.094 -11.676 -14.958 1.00 50.31 304 GLN A O 1
ATOM 2487 N N . LEU A 1 305 ? -10.997 -10.963 -12.832 1.00 52.69 305 LEU A N 1
ATOM 2488 C CA . LEU A 1 305 ? -11.975 -11.876 -12.274 1.00 52.69 305 LEU A CA 1
ATOM 2489 C C . LEU A 1 305 ? -13.215 -11.041 -11.973 1.00 52.69 305 LEU A C 1
ATOM 2491 O O . LEU A 1 305 ? -13.111 -9.995 -11.322 1.00 52.69 305 LEU A O 1
ATOM 2495 N N . ASP A 1 306 ? -14.373 -11.496 -12.441 1.00 46.69 306 ASP A N 1
ATOM 2496 C CA . ASP A 1 306 ? -15.642 -10.905 -12.036 1.00 46.69 306 ASP A CA 1
ATOM 2497 C C . ASP A 1 306 ? -15.741 -10.949 -10.502 1.00 46.69 306 ASP A C 1
ATOM 2499 O O . ASP A 1 306 ? -15.601 -12.007 -9.887 1.00 46.69 306 ASP A O 1
ATOM 2503 N N . GLY A 1 307 ? -15.945 -9.788 -9.869 1.00 51.28 307 GLY A N 1
ATOM 2504 C CA . GLY A 1 307 ? -16.266 -9.697 -8.439 1.00 51.28 307 GLY A CA 1
ATOM 2505 C C . GLY A 1 307 ? -15.171 -9.207 -7.482 1.00 51.28 307 GLY A C 1
ATOM 2506 O O . GLY A 1 307 ? -15.458 -9.075 -6.293 1.00 51.28 307 GLY A O 1
ATOM 2507 N N . GLU A 1 308 ? -13.956 -8.862 -7.926 1.00 58.38 308 GLU A N 1
ATOM 2508 C CA . GLU A 1 308 ? -12.975 -8.220 -7.028 1.00 58.38 308 GLU A CA 1
ATOM 2509 C C . GLU A 1 308 ? -13.282 -6.737 -6.790 1.00 58.38 308 GLU A C 1
ATOM 2511 O O . GLU A 1 308 ? -12.794 -5.852 -7.496 1.00 58.38 308 GLU A O 1
ATOM 2516 N N . ARG A 1 309 ? -14.085 -6.471 -5.759 1.00 66.69 309 ARG A N 1
ATOM 2517 C CA . ARG A 1 309 ? -14.578 -5.123 -5.468 1.00 66.69 309 ARG A CA 1
ATOM 2518 C C . ARG A 1 309 ? -13.811 -4.367 -4.390 1.00 66.69 309 ARG A C 1
ATOM 2520 O O . ARG A 1 309 ? -14.080 -3.192 -4.274 1.00 66.69 309 ARG A O 1
ATOM 2527 N N . LEU A 1 310 ? -12.910 -4.992 -3.616 1.00 86.38 310 LEU A N 1
ATOM 2528 C CA . LEU A 1 310 ? -12.259 -4.377 -2.438 1.00 86.38 310 LEU A CA 1
ATOM 2529 C C . LEU A 1 310 ? -10.791 -4.824 -2.289 1.00 86.38 310 LEU A C 1
ATOM 2531 O O . LEU A 1 310 ? -10.461 -5.691 -1.476 1.00 86.38 310 LEU A O 1
ATOM 2535 N N . ALA A 1 311 ? -9.905 -4.270 -3.117 1.00 88.62 311 ALA A N 1
ATOM 2536 C CA . ALA A 1 311 ? -8.476 -4.592 -3.132 1.00 88.62 311 ALA A CA 1
ATOM 2537 C C . ALA A 1 311 ? -7.636 -3.414 -3.639 1.00 88.62 311 ALA A C 1
ATOM 2539 O O . ALA A 1 311 ? -8.104 -2.655 -4.478 1.00 88.62 311 ALA A O 1
ATOM 2540 N N . ALA A 1 312 ? -6.392 -3.290 -3.172 1.00 88.94 312 ALA A N 1
ATOM 2541 C CA . ALA A 1 312 ? -5.467 -2.254 -3.629 1.00 88.94 312 ALA A CA 1
ATOM 2542 C C . ALA A 1 312 ? -4.026 -2.778 -3.647 1.00 88.94 312 ALA A C 1
ATOM 2544 O O . ALA A 1 312 ? -3.499 -3.247 -2.631 1.00 88.94 312 ALA A O 1
ATOM 2545 N N . THR A 1 313 ? -3.394 -2.694 -4.820 1.00 91.12 313 THR A N 1
ATOM 2546 C CA . THR A 1 313 ? -1.946 -2.872 -4.984 1.00 91.12 313 THR A CA 1
ATOM 2547 C C . THR A 1 313 ? -1.330 -1.517 -5.285 1.00 91.12 313 THR A C 1
ATOM 2549 O O . THR A 1 313 ? -1.642 -0.927 -6.319 1.00 91.12 313 THR A O 1
ATOM 2552 N N . ILE A 1 314 ? -0.457 -1.053 -4.395 1.00 93.25 314 ILE A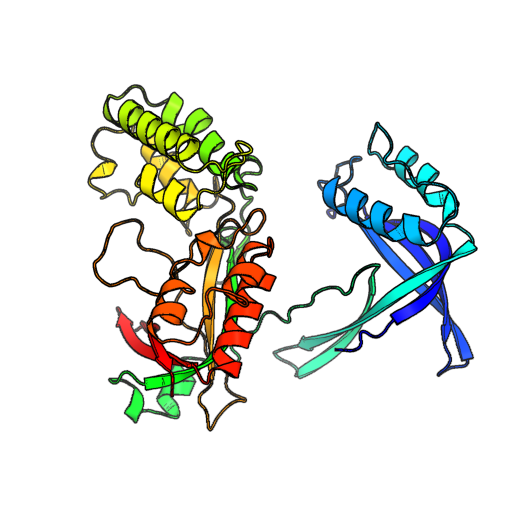 N 1
ATOM 2553 C CA . ILE A 1 314 ? 0.005 0.337 -4.367 1.00 93.25 314 ILE A CA 1
ATOM 2554 C C . ILE A 1 314 ? 1.524 0.457 -4.457 1.00 93.25 314 ILE A C 1
ATOM 2556 O O . ILE A 1 314 ? 2.237 -0.519 -4.192 1.00 93.25 314 ILE A O 1
ATOM 2560 N N . ASN A 1 315 ? 2.020 1.660 -4.748 1.00 91.56 315 ASN A N 1
ATOM 2561 C CA . ASN A 1 315 ? 3.414 2.020 -4.497 1.00 91.56 315 ASN A CA 1
ATOM 2562 C C . ASN A 1 315 ? 3.492 2.830 -3.196 1.00 91.56 315 ASN A C 1
ATOM 2564 O O . ASN A 1 315 ? 3.057 3.980 -3.167 1.00 91.56 315 ASN A O 1
ATOM 2568 N N . PRO A 1 316 ? 4.044 2.265 -2.110 1.00 85.06 316 PRO A N 1
ATOM 2569 C CA . PRO A 1 316 ? 3.941 2.869 -0.786 1.00 85.06 316 PRO A CA 1
ATOM 2570 C C . PRO A 1 316 ? 4.746 4.163 -0.613 1.00 85.06 316 PRO A C 1
ATOM 2572 O O . PRO A 1 316 ? 4.554 4.818 0.402 1.00 85.06 316 PRO A O 1
ATOM 2575 N N . ASP A 1 317 ? 5.648 4.497 -1.545 1.00 82.12 317 ASP A N 1
ATOM 2576 C CA . ASP A 1 317 ? 6.457 5.724 -1.496 1.00 82.12 317 ASP A CA 1
ATOM 2577 C C . ASP A 1 317 ? 6.025 6.757 -2.574 1.00 82.12 317 ASP A C 1
ATOM 2579 O O . ASP A 1 317 ? 6.628 7.821 -2.686 1.00 82.12 317 ASP A O 1
ATOM 2583 N N . ASP A 1 318 ? 5.018 6.433 -3.397 1.00 84.00 318 ASP A N 1
ATOM 2584 C CA . ASP A 1 318 ? 4.420 7.298 -4.429 1.00 84.00 318 ASP A CA 1
ATOM 2585 C C . ASP A 1 318 ? 2.988 6.818 -4.689 1.00 84.00 318 ASP A C 1
ATOM 2587 O O . ASP A 1 318 ? 2.729 6.058 -5.623 1.00 84.00 318 ASP A O 1
ATOM 2591 N N . THR A 1 319 ? 2.065 7.213 -3.821 1.00 85.88 319 THR A N 1
ATOM 2592 C CA . THR A 1 319 ? 0.656 6.819 -3.884 1.00 85.88 319 THR A CA 1
ATOM 2593 C C . THR A 1 319 ? -0.207 7.969 -4.417 1.00 85.88 319 THR A C 1
ATOM 2595 O O . THR A 1 319 ? 0.168 9.138 -4.378 1.00 85.88 319 THR A O 1
ATOM 2598 N N . ASN A 1 320 ? -1.387 7.643 -4.949 1.00 86.25 320 ASN A N 1
ATOM 2599 C CA . ASN A 1 320 ? -2.475 8.605 -5.112 1.00 86.25 320 ASN A CA 1
ATOM 2600 C C . ASN A 1 320 ? -3.837 7.951 -4.848 1.00 86.25 320 ASN A C 1
ATOM 2602 O O . ASN A 1 320 ? -3.948 6.729 -4.718 1.00 86.25 320 ASN A O 1
ATOM 2606 N N . TYR A 1 321 ? -4.887 8.772 -4.828 1.00 88.31 321 TYR A N 1
ATOM 2607 C CA . TYR A 1 321 ? -6.252 8.311 -4.583 1.00 88.31 321 TYR A CA 1
ATOM 2608 C C . TYR A 1 321 ? -6.743 7.246 -5.576 1.00 88.31 321 TYR A C 1
ATOM 2610 O O . TYR A 1 321 ? -7.516 6.367 -5.197 1.00 88.31 321 TYR A O 1
ATOM 2618 N N . MET A 1 322 ? -6.286 7.282 -6.835 1.00 90.38 322 MET A N 1
ATOM 2619 C CA . MET A 1 322 ? -6.710 6.320 -7.858 1.00 90.38 322 MET A CA 1
ATOM 2620 C C . MET A 1 322 ? -6.299 4.889 -7.500 1.00 90.38 322 MET A C 1
ATOM 2622 O O . MET A 1 322 ? -6.971 3.939 -7.902 1.00 90.38 322 MET A O 1
ATOM 2626 N N . GLU A 1 323 ? -5.235 4.707 -6.709 1.00 92.31 323 GLU A N 1
ATOM 2627 C CA . GLU A 1 323 ? -4.839 3.382 -6.222 1.00 92.31 323 GLU A CA 1
ATOM 2628 C C . GLU A 1 323 ? -5.873 2.754 -5.264 1.00 92.31 323 GLU A C 1
ATOM 2630 O O . GLU A 1 323 ? -5.853 1.542 -5.044 1.00 92.31 323 GLU A O 1
ATOM 2635 N N . PHE A 1 324 ? -6.816 3.556 -4.757 1.00 93.06 324 PHE A N 1
ATOM 2636 C CA . PHE A 1 324 ? -7.898 3.159 -3.855 1.00 93.06 324 PHE A CA 1
ATOM 2637 C C . PHE A 1 324 ? -9.289 3.219 -4.500 1.00 93.06 324 PHE A C 1
ATOM 2639 O O . PHE A 1 324 ? -10.285 3.137 -3.783 1.00 93.06 324 PHE A O 1
ATOM 2646 N N . ALA A 1 325 ? -9.390 3.300 -5.834 1.00 90.50 325 ALA A N 1
ATOM 2647 C CA . ALA A 1 325 ? -10.676 3.337 -6.548 1.00 90.50 325 ALA A CA 1
ATOM 2648 C C . ALA A 1 325 ? -11.615 2.181 -6.147 1.00 90.50 325 ALA A C 1
ATOM 2650 O O . ALA A 1 325 ? -12.800 2.374 -5.899 1.00 90.50 325 ALA A O 1
ATOM 2651 N N . LYS A 1 326 ? -11.054 0.984 -5.939 1.00 90.44 326 LYS A N 1
ATOM 2652 C CA . LYS A 1 326 ? -11.775 -0.197 -5.434 1.00 90.44 326 LYS A CA 1
ATOM 2653 C C . LYS A 1 326 ? -12.256 -0.076 -3.981 1.00 90.44 326 LYS A C 1
ATOM 2655 O O . LYS A 1 326 ? -12.842 -1.010 -3.470 1.00 90.44 326 LYS A O 1
ATOM 2660 N N . PHE A 1 327 ? -12.005 1.013 -3.274 1.00 91.69 327 PHE A N 1
ATOM 2661 C CA . PHE A 1 327 ? -12.629 1.296 -1.978 1.00 91.69 327 PHE A CA 1
ATOM 2662 C C . PHE A 1 327 ? -13.574 2.487 -2.086 1.00 91.69 327 PHE A C 1
ATOM 2664 O O . PHE A 1 327 ? -14.689 2.425 -1.570 1.00 91.69 327 PHE A O 1
ATOM 2671 N N . THR A 1 328 ? -13.167 3.535 -2.802 1.00 92.06 328 THR A N 1
ATOM 2672 C CA . THR A 1 328 ? -13.981 4.741 -2.980 1.00 92.06 328 THR A CA 1
ATOM 2673 C C . THR A 1 328 ? -15.229 4.486 -3.827 1.00 92.06 328 THR A C 1
ATOM 2675 O O . THR A 1 328 ? -16.301 4.953 -3.455 1.00 92.06 328 THR A O 1
ATOM 2678 N N . GLU A 1 329 ? -15.149 3.693 -4.901 1.00 91.12 329 GLU A N 1
ATOM 2679 C CA . GLU A 1 329 ? -16.306 3.349 -5.743 1.00 91.12 329 GLU A CA 1
ATOM 2680 C C . GLU A 1 329 ? -17.390 2.577 -4.963 1.00 91.12 329 GLU A C 1
ATOM 2682 O O . GLU A 1 329 ? -18.550 2.998 -4.996 1.00 91.12 329 GLU A O 1
ATOM 2687 N N . PRO A 1 330 ? -17.075 1.502 -4.203 1.00 91.50 330 PRO A N 1
ATOM 2688 C CA . PRO A 1 330 ? -18.056 0.876 -3.321 1.00 91.50 330 PRO A CA 1
ATOM 2689 C C . PRO A 1 330 ? -18.670 1.837 -2.300 1.00 91.50 330 PRO A C 1
ATOM 2691 O O . PRO A 1 330 ? -19.888 1.821 -2.134 1.00 91.50 330 PRO A O 1
ATOM 2694 N N . LEU A 1 331 ? -17.871 2.692 -1.650 1.00 93.31 331 LEU A N 1
ATOM 2695 C CA . LEU A 1 331 ? -18.383 3.671 -0.682 1.00 93.31 331 LEU A CA 1
ATOM 2696 C C . LEU A 1 331 ? -19.327 4.690 -1.331 1.00 93.31 331 LEU A C 1
ATOM 2698 O O . LEU A 1 331 ? -20.350 5.041 -0.744 1.00 93.31 331 LEU A O 1
ATOM 2702 N N . TYR A 1 332 ? -19.024 5.121 -2.555 1.00 91.00 332 TYR A N 1
ATOM 2703 C CA . TYR A 1 332 ? -19.911 5.968 -3.347 1.00 91.00 332 TYR A CA 1
ATOM 2704 C C . TYR A 1 332 ? -21.221 5.239 -3.672 1.00 91.00 332 TYR A C 1
ATOM 2706 O O . TYR A 1 332 ? -22.305 5.776 -3.457 1.00 91.00 332 TYR A O 1
ATOM 2714 N N . SER A 1 333 ? -21.138 3.973 -4.100 1.00 90.44 333 SER A N 1
ATOM 2715 C CA . SER A 1 333 ? -22.311 3.172 -4.482 1.00 90.44 333 SER A CA 1
ATOM 2716 C C . SER A 1 333 ? -23.303 2.928 -3.340 1.00 90.44 333 SER A C 1
ATOM 2718 O O . SER A 1 333 ? -24.498 2.793 -3.592 1.00 90.44 333 SER A O 1
ATOM 2720 N N . ILE A 1 334 ? -22.826 2.899 -2.090 1.00 92.94 334 ILE A N 1
ATOM 2721 C CA . ILE A 1 334 ? -23.666 2.742 -0.892 1.00 92.94 334 ILE A CA 1
ATOM 2722 C C . ILE A 1 334 ? -24.046 4.086 -0.246 1.00 92.94 334 ILE A C 1
ATOM 2724 O O . ILE A 1 334 ? -24.612 4.099 0.845 1.00 92.94 334 ILE A O 1
ATOM 2728 N N . GLY A 1 335 ? -23.719 5.216 -0.884 1.00 91.50 335 GLY A N 1
ATOM 2729 C CA . GLY A 1 335 ? -24.033 6.553 -0.374 1.00 91.50 335 GLY A CA 1
ATOM 2730 C C . GLY A 1 335 ? -23.293 6.919 0.917 1.00 91.50 335 GLY A C 1
ATOM 2731 O O . GLY A 1 335 ? -23.843 7.624 1.762 1.00 91.50 335 GLY A O 1
ATOM 2732 N N . ALA A 1 336 ? -22.080 6.398 1.115 1.00 91.56 336 ALA A N 1
ATOM 2733 C CA . ALA A 1 336 ? -21.207 6.747 2.238 1.00 91.56 336 ALA A CA 1
ATOM 2734 C C . ALA A 1 336 ? -20.116 7.760 1.849 1.00 91.56 336 ALA A C 1
ATOM 2736 O O . ALA A 1 336 ? -19.591 8.458 2.703 1.00 91.56 336 ALA A O 1
ATOM 2737 N N . LEU A 1 337 ? -19.768 7.866 0.566 1.00 89.75 337 LEU A N 1
ATOM 2738 C CA . LEU A 1 337 ? -18.787 8.843 0.092 1.00 89.75 337 LEU A CA 1
ATOM 2739 C C . LEU A 1 337 ? -19.487 9.974 -0.662 1.00 89.75 337 LEU A C 1
ATOM 2741 O O . LEU A 1 337 ? -20.102 9.723 -1.698 1.00 89.75 337 LEU A O 1
ATOM 2745 N N . SER A 1 338 ? -19.366 11.211 -0.172 1.00 81.81 338 SER A N 1
ATOM 2746 C CA . SER A 1 338 ? -19.834 12.391 -0.906 1.00 81.81 338 SER A CA 1
ATOM 2747 C C . SER A 1 338 ? -18.834 12.785 -2.002 1.00 81.81 338 SER A C 1
ATOM 2749 O O . SER A 1 338 ? -17.621 12.790 -1.778 1.00 81.81 338 SER A O 1
ATOM 2751 N N . SER A 1 339 ? -19.325 13.115 -3.203 1.00 72.44 339 SER A N 1
ATOM 2752 C CA . SER A 1 339 ? -18.466 13.555 -4.317 1.00 72.44 339 SER A CA 1
ATOM 2753 C C . SER A 1 339 ? -17.825 14.918 -4.076 1.00 72.44 339 SER A C 1
ATOM 2755 O O . SER A 1 339 ? -16.742 15.167 -4.593 1.00 72.44 339 SER A O 1
ATOM 2757 N N . ASP A 1 340 ? -18.485 15.782 -3.307 1.00 74.25 340 ASP A N 1
ATOM 2758 C CA . ASP A 1 340 ? -18.178 17.215 -3.298 1.00 74.25 340 ASP A CA 1
ATOM 2759 C C . ASP A 1 340 ? -17.209 17.608 -2.177 1.00 74.25 340 ASP A C 1
ATOM 2761 O O . ASP A 1 340 ? -16.535 18.630 -2.276 1.00 74.25 340 ASP A O 1
ATOM 2765 N N . VAL A 1 341 ? -17.133 16.805 -1.110 1.00 79.88 341 VAL A N 1
ATOM 2766 C CA . VAL A 1 341 ? -16.297 17.096 0.065 1.00 79.88 341 VAL A CA 1
ATOM 2767 C C . VAL A 1 341 ? -15.287 15.978 0.281 1.00 79.88 341 VAL A C 1
ATOM 2769 O O . VAL A 1 341 ? -14.087 16.194 0.136 1.00 79.88 341 VAL A O 1
ATOM 2772 N N . ASP A 1 342 ? -15.759 14.763 0.563 1.00 83.56 342 ASP A N 1
ATOM 2773 C CA . ASP A 1 342 ? -14.864 13.672 0.959 1.00 83.56 342 ASP A CA 1
ATOM 2774 C C . ASP A 1 342 ? -13.962 13.215 -0.194 1.00 83.56 342 ASP A C 1
ATOM 2776 O O . ASP A 1 342 ? -12.776 12.950 0.003 1.00 83.56 342 ASP A O 1
ATOM 2780 N N . LEU A 1 343 ? -14.508 13.116 -1.411 1.00 86.31 343 LEU A N 1
ATOM 2781 C CA . LEU A 1 343 ? -13.727 12.690 -2.570 1.00 86.31 343 LEU A CA 1
ATOM 2782 C C . LEU A 1 343 ? -12.669 13.733 -2.963 1.00 86.31 343 LEU A C 1
ATOM 2784 O O . LEU A 1 343 ? -11.554 13.349 -3.314 1.00 86.31 343 LEU A O 1
ATOM 2788 N N . GLU A 1 344 ? -12.991 15.026 -2.891 1.00 88.56 344 GLU A N 1
ATOM 2789 C CA . GLU A 1 344 ? -12.033 16.099 -3.182 1.00 88.56 344 GLU A CA 1
ATOM 2790 C C . GLU A 1 344 ? -10.915 16.163 -2.140 1.00 88.56 344 GLU A C 1
ATOM 2792 O O . GLU A 1 344 ? -9.749 16.308 -2.506 1.00 88.56 344 GLU A O 1
ATOM 2797 N N . GLU A 1 345 ? -11.233 15.949 -0.862 1.00 88.81 345 GLU A N 1
ATOM 2798 C CA . GLU A 1 345 ? -10.224 15.816 0.190 1.00 88.81 345 GLU A CA 1
ATOM 2799 C C . GLU A 1 345 ? -9.304 14.616 -0.086 1.00 88.81 345 GLU A C 1
ATOM 2801 O O . GLU A 1 345 ? -8.086 14.769 -0.155 1.00 88.81 345 GLU A O 1
ATOM 2806 N N . ILE A 1 346 ? -9.872 13.436 -0.367 1.00 89.38 346 ILE A N 1
ATOM 2807 C CA . ILE A 1 346 ? -9.101 12.219 -0.667 1.00 89.38 346 ILE A CA 1
ATOM 2808 C C . ILE A 1 346 ? -8.190 12.395 -1.897 1.00 89.38 346 ILE A C 1
ATOM 2810 O O . ILE A 1 346 ? -7.075 11.871 -1.909 1.00 89.38 346 ILE A O 1
ATOM 2814 N N . LYS A 1 347 ? -8.618 13.133 -2.930 1.00 89.75 347 LYS A N 1
ATOM 2815 C CA . LYS A 1 347 ? -7.802 13.418 -4.130 1.00 89.75 347 LYS A CA 1
ATOM 2816 C C . LYS A 1 347 ? -6.546 14.242 -3.828 1.00 89.75 347 LYS A C 1
ATOM 2818 O O . LYS A 1 347 ? -5.540 14.114 -4.541 1.00 89.75 347 LYS A O 1
ATOM 2823 N N . GLN A 1 348 ? -6.602 15.089 -2.803 1.00 87.69 348 GLN A N 1
ATOM 2824 C CA . GLN A 1 348 ? -5.486 15.941 -2.394 1.00 87.69 348 GLN A CA 1
ATOM 2825 C C . GLN A 1 348 ? -4.438 15.170 -1.584 1.00 87.69 348 GLN A C 1
ATOM 2827 O O . GLN A 1 348 ? -3.255 15.501 -1.671 1.00 87.69 348 GLN A O 1
ATOM 2832 N N . LEU A 1 349 ? -4.845 14.107 -0.885 1.00 84.75 349 LEU A N 1
ATOM 2833 C CA . LEU A 1 349 ? -3.952 13.248 -0.105 1.00 84.75 349 LEU A CA 1
ATOM 2834 C C . LEU A 1 349 ? -2.955 12.509 -1.008 1.00 84.75 349 LEU A C 1
ATOM 2836 O O . LEU A 1 349 ? -3.304 11.983 -2.074 1.00 84.75 349 LEU A O 1
ATOM 2840 N N . LYS A 1 350 ? -1.692 12.474 -0.578 1.00 79.00 350 LYS A N 1
ATOM 2841 C CA . LYS A 1 350 ? -0.583 11.868 -1.342 1.00 79.00 350 LYS A CA 1
ATOM 2842 C C . LYS A 1 350 ? 0.007 10.650 -0.651 1.00 79.00 350 LYS A C 1
ATOM 2844 O O . LYS A 1 350 ? 0.607 9.802 -1.311 1.00 79.00 350 LYS A O 1
ATOM 2849 N N . GLU A 1 351 ? -0.220 10.518 0.648 1.00 82.69 351 GLU A N 1
ATOM 2850 C CA . GLU A 1 351 ? 0.295 9.404 1.418 1.00 82.69 351 GLU A CA 1
ATOM 2851 C C . GLU A 1 351 ? -0.775 8.325 1.581 1.00 82.69 351 GLU A C 1
ATOM 2853 O O . GLU A 1 351 ? -1.934 8.590 1.913 1.00 82.69 351 GLU A O 1
ATOM 2858 N N . TRP A 1 352 ? -0.387 7.064 1.367 1.00 86.38 352 TRP A N 1
ATOM 2859 C CA . TRP A 1 352 ? -1.314 5.929 1.441 1.00 86.38 352 TRP A CA 1
ATOM 2860 C C . TRP A 1 352 ? -2.049 5.861 2.776 1.00 86.38 352 TRP A C 1
ATOM 2862 O O . TRP A 1 352 ? -3.201 5.437 2.832 1.00 86.38 352 TRP A O 1
ATOM 2872 N N . TYR A 1 353 ? -1.371 6.270 3.842 1.00 84.50 353 TYR A N 1
ATOM 2873 C CA . TYR A 1 353 ? -1.889 6.198 5.188 1.00 84.50 353 TYR A CA 1
ATOM 2874 C C . TYR A 1 353 ? -2.911 7.292 5.486 1.00 84.50 353 TYR A C 1
ATOM 2876 O O . TYR A 1 353 ? -3.762 7.091 6.345 1.00 84.50 353 TYR A O 1
ATOM 2884 N N . GLU A 1 354 ? -2.835 8.450 4.829 1.00 84.88 354 GLU A N 1
ATOM 2885 C CA . GLU A 1 354 ? -3.829 9.518 4.980 1.00 84.88 354 GLU A CA 1
ATOM 2886 C C . GLU A 1 354 ? -5.114 9.062 4.304 1.00 84.88 354 GLU A C 1
ATOM 2888 O O . GLU A 1 354 ? -6.192 9.131 4.887 1.00 84.88 354 GLU A O 1
ATOM 2893 N N . ILE A 1 355 ? -4.978 8.495 3.100 1.00 90.19 355 ILE A N 1
ATOM 2894 C CA . ILE A 1 355 ? -6.106 7.975 2.331 1.00 90.19 355 ILE A CA 1
ATOM 2895 C C . ILE A 1 355 ? -6.803 6.853 3.105 1.00 90.19 355 ILE A C 1
ATOM 2897 O O . ILE A 1 355 ? -8.021 6.884 3.256 1.00 90.19 355 ILE A O 1
ATOM 2901 N N . THR A 1 356 ? -6.065 5.868 3.631 1.00 89.06 356 THR A N 1
ATOM 2902 C CA . THR A 1 356 ? -6.689 4.771 4.387 1.00 89.06 356 THR A CA 1
ATOM 2903 C C . THR A 1 356 ? -7.358 5.234 5.672 1.00 89.06 356 THR A C 1
ATOM 2905 O O . THR A 1 356 ? -8.409 4.697 6.014 1.00 89.06 356 THR A O 1
ATOM 2908 N N . ASP A 1 357 ? -6.789 6.216 6.369 1.00 85.06 357 ASP A N 1
ATOM 2909 C CA . ASP A 1 357 ? -7.388 6.744 7.596 1.00 85.06 357 ASP A CA 1
ATOM 2910 C C . ASP A 1 357 ? -8.655 7.530 7.284 1.00 85.06 357 ASP A C 1
ATOM 2912 O O . ASP A 1 357 ? -9.675 7.318 7.937 1.00 85.06 357 ASP A O 1
ATOM 2916 N N . LYS A 1 358 ? -8.638 8.336 6.216 1.00 89.38 358 LYS A N 1
ATOM 2917 C CA . LYS A 1 358 ? -9.829 9.043 5.749 1.00 89.38 358 LYS A CA 1
ATOM 2918 C C . LYS A 1 358 ? -10.939 8.077 5.338 1.00 89.38 358 LYS A C 1
ATOM 2920 O O . LYS A 1 358 ? -12.100 8.286 5.675 1.00 89.38 358 LYS A O 1
ATOM 2925 N N . LEU A 1 359 ? -10.597 6.971 4.671 1.00 91.44 359 LEU A N 1
ATOM 2926 C CA . LEU A 1 359 ? -11.564 5.917 4.345 1.00 91.44 359 LEU A CA 1
ATOM 2927 C C . LEU A 1 359 ? -12.196 5.308 5.609 1.00 91.44 359 LEU A C 1
ATOM 2929 O O . LEU A 1 359 ? -13.399 5.063 5.618 1.00 91.44 359 LEU A O 1
ATOM 2933 N N . ILE A 1 360 ? -11.417 5.075 6.670 1.00 91.75 360 ILE A N 1
ATOM 2934 C CA . ILE A 1 360 ? -11.922 4.542 7.947 1.00 91.75 360 ILE A CA 1
ATOM 2935 C C . ILE A 1 360 ? -12.767 5.578 8.694 1.00 91.75 360 ILE A C 1
ATOM 2937 O O . ILE A 1 360 ? -13.815 5.227 9.231 1.00 91.75 360 ILE A O 1
ATOM 2941 N N . GLU A 1 361 ? -12.357 6.847 8.699 1.00 89.00 361 GLU A N 1
ATOM 2942 C CA . GLU A 1 361 ? -13.143 7.964 9.233 1.00 89.00 361 GLU A CA 1
ATOM 2943 C C . GLU A 1 361 ? -14.526 8.011 8.578 1.00 89.00 361 GLU A C 1
ATOM 2945 O O . GLU A 1 361 ? -15.533 7.998 9.283 1.00 89.00 361 GLU A O 1
ATOM 2950 N N . ILE A 1 362 ? -14.579 7.979 7.242 1.00 89.06 362 ILE A N 1
ATOM 2951 C CA . ILE A 1 362 ? -15.828 7.973 6.472 1.00 89.06 362 ILE A CA 1
ATOM 2952 C C . ILE A 1 362 ? -16.659 6.734 6.807 1.00 89.06 362 ILE A C 1
ATOM 2954 O O . ILE A 1 362 ? -17.852 6.853 7.074 1.00 89.06 362 ILE A O 1
ATOM 2958 N N . MET A 1 363 ? -16.044 5.546 6.848 1.00 90.94 363 MET A N 1
ATOM 2959 C CA . MET A 1 363 ? -16.760 4.321 7.208 1.00 90.94 363 MET A CA 1
ATOM 2960 C C . MET A 1 363 ? -17.382 4.412 8.606 1.00 90.94 363 MET A C 1
ATOM 2962 O O . MET A 1 363 ? -18.535 4.035 8.781 1.00 90.94 363 MET A O 1
ATOM 2966 N N . ASN A 1 364 ? -16.660 4.948 9.588 1.00 89.31 364 ASN A N 1
ATOM 2967 C CA . ASN A 1 364 ? -17.166 5.097 10.951 1.00 89.31 364 ASN A CA 1
ATOM 2968 C C . ASN A 1 364 ? -18.256 6.171 11.049 1.00 89.31 364 ASN A C 1
ATOM 2970 O O . ASN A 1 364 ? -19.291 5.933 11.669 1.00 89.31 364 ASN A O 1
ATOM 2974 N N . ARG A 1 365 ? -18.044 7.334 10.419 1.00 91.62 365 ARG A N 1
ATOM 2975 C CA . ARG A 1 365 ? -19.001 8.450 10.386 1.00 91.62 365 ARG A CA 1
ATOM 2976 C C . ARG A 1 365 ? -20.330 8.030 9.764 1.00 91.62 365 ARG A C 1
ATOM 2978 O O . ARG A 1 365 ? -21.387 8.387 10.269 1.00 91.62 365 ARG A O 1
ATOM 2985 N N . GLU A 1 366 ? -20.264 7.250 8.690 1.00 93.25 366 GLU A N 1
ATOM 2986 C CA . GLU A 1 366 ? -21.423 6.827 7.902 1.00 93.25 366 GLU A CA 1
ATOM 2987 C C . GLU A 1 366 ? -21.977 5.459 8.311 1.00 93.25 366 GLU A C 1
ATOM 2989 O O . GLU A 1 366 ? -22.819 4.915 7.601 1.00 93.25 366 GLU A O 1
ATOM 2994 N N . ASN A 1 367 ? -21.515 4.891 9.430 1.00 92.31 367 ASN A N 1
ATOM 2995 C CA . ASN A 1 367 ? -21.966 3.594 9.939 1.00 92.31 367 ASN A CA 1
ATOM 2996 C C . ASN A 1 367 ? -21.840 2.451 8.903 1.00 92.31 367 ASN A C 1
ATOM 2998 O O . ASN A 1 367 ? -22.730 1.615 8.729 1.00 92.31 367 ASN A O 1
ATOM 3002 N N . VAL A 1 368 ? -20.720 2.433 8.179 1.00 94.88 368 VAL A N 1
ATOM 3003 C CA . VAL A 1 368 ? -20.376 1.413 7.186 1.00 94.88 368 VAL A CA 1
ATOM 3004 C C . VAL A 1 368 ? -19.646 0.251 7.847 1.00 94.88 368 VAL A C 1
ATOM 3006 O O . VAL A 1 368 ? -18.616 0.401 8.502 1.00 94.88 368 VAL A O 1
ATOM 3009 N N . PHE A 1 369 ? -20.148 -0.946 7.581 1.00 95.56 369 PHE A N 1
ATOM 3010 C CA . PHE A 1 369 ? -19.610 -2.215 8.030 1.00 95.56 369 PHE A CA 1
ATOM 3011 C C . PHE A 1 369 ? -18.916 -2.950 6.894 1.00 95.56 369 PHE A C 1
ATOM 3013 O O . PHE A 1 369 ? -19.322 -2.890 5.732 1.00 95.56 369 PHE A O 1
ATOM 3020 N N . ALA A 1 370 ? -17.890 -3.716 7.248 1.00 94.88 370 ALA A N 1
ATOM 3021 C CA . ALA A 1 370 ? -17.269 -4.657 6.334 1.00 94.88 370 ALA A CA 1
ATOM 3022 C C . ALA A 1 370 ? -17.999 -6.003 6.395 1.00 94.88 370 ALA A C 1
ATOM 3024 O O . ALA A 1 370 ? -18.240 -6.549 7.471 1.00 94.88 370 ALA A O 1
ATOM 3025 N N . ARG A 1 371 ? -18.322 -6.572 5.235 1.00 94.81 371 ARG A N 1
ATOM 3026 C CA . ARG A 1 371 ? -18.867 -7.925 5.125 1.00 94.81 371 ARG A CA 1
ATOM 3027 C C . ARG A 1 371 ? -17.723 -8.914 4.947 1.00 94.81 371 ARG A C 1
ATOM 3029 O O . ARG A 1 371 ? -16.979 -8.840 3.965 1.00 94.81 371 ARG A O 1
ATOM 3036 N N . ILE A 1 372 ? -17.587 -9.827 5.904 1.00 93.69 372 ILE A N 1
ATOM 3037 C CA . ILE A 1 372 ? -16.519 -10.825 5.971 1.00 93.69 372 ILE A CA 1
ATOM 3038 C C . ILE A 1 372 ? -17.084 -12.222 5.745 1.00 93.69 372 ILE A C 1
ATOM 3040 O O . ILE A 1 372 ? -18.150 -12.554 6.254 1.00 93.69 372 ILE A O 1
ATOM 3044 N N . GLU A 1 373 ? -16.340 -13.053 5.024 1.00 92.38 373 GLU A N 1
ATOM 3045 C CA . GLU A 1 373 ? -16.579 -14.490 4.884 1.00 92.38 373 GLU A CA 1
ATOM 3046 C C . GLU A 1 373 ? -15.346 -15.284 5.334 1.00 92.38 373 GLU A C 1
ATOM 3048 O O . GLU A 1 373 ? -14.208 -14.853 5.132 1.00 92.38 373 GLU A O 1
ATOM 3053 N N . ILE A 1 374 ? -15.551 -16.467 5.915 1.00 90.62 374 ILE A N 1
ATOM 3054 C CA . ILE A 1 374 ? -14.468 -17.393 6.260 1.00 90.62 374 ILE A CA 1
ATOM 3055 C C . ILE A 1 374 ? -14.351 -18.475 5.188 1.00 90.62 374 ILE A C 1
ATOM 3057 O O . ILE A 1 374 ? -15.271 -19.260 4.982 1.00 90.62 374 ILE A O 1
ATOM 3061 N N . SER A 1 375 ? -13.182 -18.570 4.553 1.00 85.69 375 SER A N 1
ATOM 3062 C CA . SER A 1 375 ? -12.849 -19.675 3.644 1.00 85.69 375 SER A CA 1
ATOM 3063 C C . SER A 1 375 ? -11.795 -20.596 4.247 1.00 85.69 375 SER A C 1
ATOM 3065 O O . SER A 1 375 ? -10.965 -20.154 5.043 1.00 85.69 375 SER A O 1
ATOM 3067 N N . SER A 1 376 ? -11.764 -21.854 3.804 1.00 81.94 376 SER A N 1
ATOM 3068 C CA . SER A 1 376 ? -10.723 -22.828 4.147 1.00 81.94 376 SER A CA 1
ATOM 3069 C C . SER A 1 376 ? -10.083 -23.389 2.880 1.00 81.94 376 SER A C 1
ATOM 3071 O O . SER A 1 376 ? -10.783 -23.918 2.020 1.00 81.94 376 SER A O 1
ATOM 3073 N N . VAL A 1 377 ? -8.756 -23.303 2.774 1.00 71.88 377 VAL A N 1
ATOM 3074 C CA . VAL A 1 377 ? -7.977 -23.925 1.692 1.00 71.88 377 VAL A CA 1
ATOM 3075 C C . VAL A 1 377 ? -6.903 -24.802 2.322 1.00 71.88 377 VAL A C 1
ATOM 3077 O O . VAL A 1 377 ? -6.060 -24.310 3.070 1.00 71.88 377 VAL A O 1
ATOM 3080 N N . ASN A 1 378 ? -6.929 -26.108 2.038 1.00 71.06 378 ASN A N 1
ATOM 3081 C CA . ASN A 1 378 ? -5.992 -27.094 2.598 1.00 71.06 378 ASN A CA 1
ATOM 3082 C C . ASN A 1 378 ? -5.880 -27.031 4.138 1.00 71.06 378 ASN A C 1
ATOM 3084 O O . ASN A 1 378 ? -4.790 -27.133 4.692 1.00 71.06 378 ASN A O 1
ATOM 3088 N N . GLY A 1 379 ? -7.001 -26.799 4.829 1.00 70.44 379 GLY A N 1
ATOM 3089 C CA . GLY A 1 379 ? -7.055 -26.690 6.293 1.00 70.44 379 GLY A CA 1
ATOM 3090 C C . GLY A 1 379 ? -6.672 -25.317 6.862 1.00 70.44 379 GLY A C 1
ATOM 3091 O O . GLY A 1 379 ? -6.942 -25.060 8.034 1.00 70.44 379 GLY A O 1
ATOM 3092 N N . ASN A 1 380 ? -6.124 -24.407 6.050 1.00 74.50 380 ASN A N 1
ATOM 3093 C CA . ASN A 1 380 ? -5.835 -23.035 6.461 1.00 74.50 380 ASN A CA 1
ATOM 3094 C C . ASN A 1 380 ? -7.065 -22.151 6.266 1.00 74.50 380 ASN A C 1
ATOM 3096 O O . ASN A 1 380 ? -7.553 -21.987 5.145 1.00 74.50 380 ASN A O 1
ATOM 3100 N N . LYS A 1 381 ? -7.545 -21.560 7.361 1.00 83.69 381 LYS A N 1
ATOM 3101 C CA . LYS A 1 381 ? -8.705 -20.668 7.351 1.00 83.69 381 LYS A CA 1
ATOM 3102 C C . LYS A 1 381 ? -8.277 -19.213 7.209 1.00 83.69 381 LYS A C 1
ATOM 3104 O O . LYS A 1 381 ? -7.274 -18.799 7.792 1.00 83.69 381 LYS A O 1
ATOM 3109 N N . THR A 1 382 ? -9.061 -18.422 6.485 1.00 86.75 382 THR A N 1
ATOM 3110 C CA . THR A 1 382 ? -8.816 -16.986 6.297 1.00 86.75 382 THR A CA 1
ATOM 3111 C C . THR A 1 382 ? -10.111 -16.188 6.306 1.00 86.75 382 THR A C 1
ATOM 3113 O O . THR A 1 382 ? -11.114 -16.641 5.763 1.00 86.75 382 THR A O 1
ATOM 3116 N N . PHE A 1 383 ? -10.060 -14.975 6.859 1.00 90.12 383 PHE A N 1
ATOM 3117 C CA . PHE A 1 383 ? -11.115 -13.977 6.702 1.00 90.12 383 PHE A CA 1
ATOM 3118 C C . PHE A 1 383 ? -10.974 -13.275 5.350 1.00 90.12 383 PHE A C 1
ATOM 3120 O O . PHE A 1 383 ? -9.903 -12.748 5.031 1.00 90.12 383 PHE A O 1
ATOM 3127 N N . ASN A 1 384 ? -12.046 -13.232 4.575 1.00 89.56 384 ASN A N 1
ATOM 3128 C CA . ASN A 1 384 ? -12.114 -12.572 3.281 1.00 89.56 384 ASN A CA 1
ATOM 3129 C C . ASN A 1 384 ? -13.050 -11.377 3.375 1.00 89.56 384 ASN A C 1
ATOM 3131 O O . ASN A 1 384 ? -14.193 -11.529 3.787 1.00 89.56 384 ASN A O 1
ATOM 3135 N N . LEU A 1 385 ? -12.568 -10.207 2.965 1.00 91.56 385 LEU A N 1
ATOM 3136 C CA . LEU A 1 385 ? -13.422 -9.049 2.738 1.00 91.56 385 LEU A CA 1
ATOM 3137 C C . LEU A 1 385 ? -14.174 -9.246 1.421 1.00 91.56 385 LEU A C 1
ATOM 3139 O O . LEU A 1 385 ? -13.532 -9.423 0.384 1.00 91.56 385 LEU A O 1
ATOM 3143 N N . ILE A 1 386 ? -15.506 -9.234 1.474 1.00 89.75 386 ILE A N 1
ATOM 3144 C CA . ILE A 1 386 ? -16.363 -9.486 0.305 1.00 89.75 386 ILE A CA 1
ATOM 3145 C C . ILE A 1 386 ? -17.304 -8.322 -0.030 1.00 89.75 386 ILE A C 1
ATOM 3147 O O . ILE A 1 386 ? -17.849 -8.285 -1.129 1.00 89.75 386 ILE A O 1
ATOM 3151 N N . GLY A 1 387 ? -17.482 -7.354 0.873 1.00 91.62 387 GLY A N 1
ATOM 3152 C CA . GLY A 1 387 ? -18.345 -6.198 0.630 1.00 91.62 387 GLY A CA 1
ATOM 3153 C C . GLY A 1 387 ? -18.238 -5.121 1.705 1.00 91.62 387 GLY A C 1
ATOM 3154 O O . GLY A 1 387 ? -17.656 -5.350 2.766 1.00 91.62 387 GLY A O 1
ATOM 3155 N N . LEU A 1 388 ? -18.824 -3.962 1.410 1.00 94.56 388 LEU A N 1
ATOM 3156 C CA . LEU A 1 388 ? -19.108 -2.889 2.362 1.00 94.56 388 LEU A CA 1
ATOM 3157 C C . LEU A 1 388 ? -20.622 -2.674 2.400 1.00 94.56 388 LEU A C 1
ATOM 3159 O O . LEU A 1 388 ? -21.284 -2.813 1.371 1.00 94.56 388 LEU A O 1
ATOM 3163 N N . GLU A 1 389 ? -21.159 -2.354 3.570 1.00 94.25 389 GLU A N 1
ATOM 3164 C CA . GLU A 1 389 ? -22.597 -2.209 3.788 1.00 94.25 389 GLU A CA 1
ATOM 3165 C C . GLU A 1 389 ? -22.877 -1.087 4.779 1.00 94.25 389 GLU A C 1
ATOM 3167 O O . GLU A 1 389 ? -22.281 -1.055 5.850 1.00 94.25 389 GLU A O 1
ATOM 3172 N N . LYS A 1 390 ? -23.779 -0.171 4.425 1.00 92.38 390 LYS A N 1
ATOM 3173 C CA . LYS A 1 390 ? -24.226 0.914 5.303 1.00 92.38 390 LYS A CA 1
ATOM 3174 C C . LYS A 1 390 ? -25.390 0.409 6.162 1.00 92.38 390 LYS A C 1
ATOM 3176 O O . LYS A 1 390 ? -26.343 -0.126 5.595 1.00 92.38 390 LYS A O 1
ATOM 3181 N N . LYS A 1 391 ? -25.285 0.525 7.490 1.00 86.94 391 LYS A N 1
ATOM 3182 C CA . LYS A 1 391 ? -26.339 0.125 8.439 1.00 86.94 391 LYS A CA 1
ATOM 3183 C C . LYS A 1 391 ? -27.188 1.297 8.899 1.00 86.94 391 LYS A C 1
ATOM 3185 O O . LYS A 1 391 ? -26.598 2.355 9.222 1.00 86.94 391 LYS A O 1
#